Protein AF-A0A821V592-F1 (afdb_monomer)

pLDDT: mean 70.93, std 23.25, range [20.75, 97.56]

Mean predicted aligned error: 14.24 Å

Foldseek 3Di:
DDDDPPPPPPPPPPDPDFDKWKKWFDWFDDDDDDDDDDDDDDPDPDPCPVVLVLVVFADAPVCLQVCQQFFATPPWAKAFPFWDWDQPPPDPVCPPFRTWIWTWMDTRPDIDIDTDGPVLLVVLLVVVVVVVVVVVVVCVVPDDDDPVPPVLAQDDDPPQRPDPDDDPVSNVVVGVSSNSRVSSQCPRVDSVSDLSNCQSVQTGSLCGYGLFAHWLGKHKWWWFDDPDPPPDDDPPPDDPDDDDDDGHTDIWIWTHTQFWIWTADNRSRATQDIGGQAQQWDWDKDADVPVGWMWIWTDDQFDIIITIGRDPVRVVVVVVSVVNSLVRPQPRYDPDQAALNFSHHKDAFWFKDKDKFQAQVLQLVLLSLQPGAEEIETEDQDDDQQDASHDDDPPSCRRNVNSNVCSLQDLRYPYDYHYHHDDPPPDPPDPAPCPPPVVVVVVVSLPDDDDDDDDDDTDFIKMKIWSDDGADDDDDDDDDDDDDDPDPDQDLQPDPPGRGQAACSQADLQVPNDDHSPPRRHHPDDSVPDGGAGDITMMMMITQVQSLVVVVQSLLQLSVCCVPPPVPPPSRGRDDRGDSVRGDPPPDPSSVSRHPDGTDTGIDTDADFDDCVRRSGPDTGPSVLSVLLVCLQPDQAEEEEEDQADQAWAPDPPHDRCNLVSNLVSLVVCVVVVHNYAYEYEYALWRSHNDPVVRVVRVVRRCNQDPDDCGHSQNVCVVVVHHPVSHYDYDHDHD

Secondary structure (DSSP, 8-state):
--------------------EE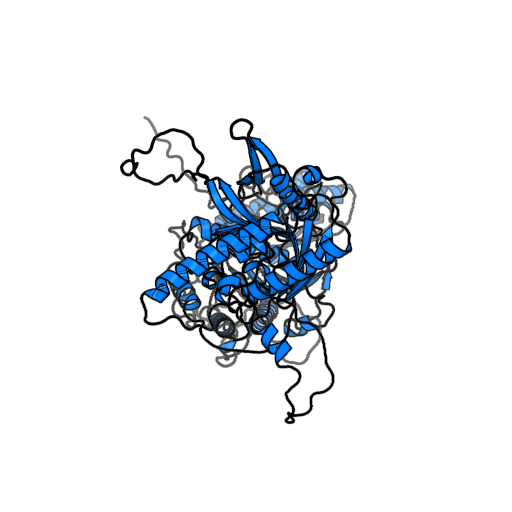EEEE-----------PPP--S---SSHHHHHHHHS-B-HHHHHH-TT--SPTT--EEEEEEEEEE-TT-GGGGT--EEEEEEEEETTEEEEEEE-HHHHHHHHHHHHHHHHHHHHHHHTSS---GGGGGGSPP--SSSS--SS--HHHHHHHHHHHHHHHHHHHHSHHHHTSHHHHHHHT--GGGGBTTSPPPSEEEEEEEE----------TT---------PPPEEEEEEEE-SSEEEEE-TTT--EEEEEE--TT-EEEEEEETTTTEEEEEEE-SS-EEEEEESSHHHHHHHHHHHHHHHT-TTSSS-SSPPGGG-SS--EEEEEEEEEESHHHHHHHHHHHHHH--SEEEEEESS--TT-BSSSS---GGGBHHHHHHHHHH-TT--S-EEEEE----S-TT---STTTHHHHHHHHHTT--------------EEEEE--S--------S---S-------------SSS-SS-GGGS-BTTTB----SS-TTS-SS-TTTSPPPP---EEEEEEHHHHHHHHHHHHHHHHHHHHHH-TT-TTSPPP-PPPSSS---TTSSGGGGT-SSPPEEEEE----EE-HHHH--SS-EEHHHHHHHHHHHH-SSEEEEE-S-----TT-SS----HHHHHHHHHHHHHHTT---EEEEEEESS-S-S-HHHHHHHHHHHHHHHTSSTTSHHHHHHHTT--GGGTEEEEEE--

Solvent-accessible surface area (backbone atoms only — not comparable to full-atom values): 43370 Å² total; per-residue (Å²): 143,80,85,79,82,76,77,78,77,73,75,71,77,75,72,84,74,84,45,59,32,36,41,34,38,35,40,50,81,69,87,91,79,89,88,77,84,92,74,81,94,72,97,74,91,77,88,57,61,68,64,53,50,56,69,72,47,58,40,42,79,67,44,38,75,69,35,72,38,38,33,66,52,72,96,54,66,60,43,72,75,46,49,46,77,47,76,66,82,91,49,86,55,62,83,82,52,68,52,37,34,38,38,32,37,36,43,80,96,46,72,54,73,46,79,41,44,67,66,55,57,51,50,42,49,52,55,53,49,54,51,50,51,55,51,49,59,62,46,65,80,49,88,78,91,63,86,83,57,76,81,74,59,62,68,72,85,89,77,68,91,80,59,99,78,77,56,71,70,57,54,54,52,47,29,52,52,52,46,54,25,49,47,44,38,51,66,36,73,72,48,45,52,28,74,58,45,30,62,71,67,42,53,40,46,72,62,55,27,82,49,45,43,71,59,77,49,47,44,78,38,34,33,51,59,72,83,71,86,72,90,82,70,72,94,84,77,73,77,94,72,70,100,64,96,68,78,52,64,44,74,25,29,36,38,33,37,66,62,35,37,35,36,20,42,66,64,43,49,41,75,72,54,74,46,60,59,34,80,54,48,44,78,49,74,48,78,41,78,89,82,61,32,29,37,41,36,43,31,33,56,67,53,73,51,40,34,43,32,76,43,70,65,61,42,51,58,52,50,52,54,50,49,55,42,58,68,39,89,81,48,36,50,63,100,57,77,33,73,50,61,20,81,37,34,80,36,72,78,26,48,34,42,76,32,76,29,28,50,68,43,34,36,24,50,48,38,45,51,77,67,44,30,32,36,40,40,38,34,30,66,78,82,65,52,80,44,67,31,54,75,71,60,90,63,62,67,42,13,46,46,46,41,52,49,50,37,68,69,30,60,57,37,63,35,72,82,45,75,47,68,63,76,80,88,86,48,103,80,66,88,77,68,58,77,59,60,55,48,52,50,59,58,59,66,75,74,72,88,83,86,74,70,90,88,84,88,58,53,63,37,39,22,39,40,26,66,70,76,73,19,75,83,80,91,71,74,88,85,80,75,92,87,75,77,98,66,88,69,75,63,70,77,75,58,85,92,70,47,75,51,61,19,50,65,40,41,30,42,81,83,51,56,91,72,71,86,74,65,56,73,47,61,80,57,59,59,92,80,44,62,47,55,67,41,83,48,65,32,39,37,33,25,47,69,54,19,54,50,53,50,44,52,51,37,46,29,52,43,41,47,33,62,76,78,39,69,89,39,83,92,58,75,76,64,75,79,59,37,85,84,60,59,60,77,76,84,55,78,66,61,63,70,36,36,96,65,87,58,44,79,40,73,43,61,64,59,46,77,45,27,46,94,70,44,47,24,78,65,71,40,52,10,43,61,43,41,52,38,52,50,50,58,66,54,81,47,60,46,82,44,77,43,85,69,63,75,29,24,42,88,45,91,82,47,78,59,60,55,32,43,28,49,49,52,39,52,48,52,28,59,78,68,69,48,83,44,42,36,40,42,38,34,55,63,62,68,92,46,67,45,67,67,60,33,52,52,52,49,52,42,32,40,31,11,46,68,39,60,82,42,3,44,35,42,45,31,48,75,72,75,40,63,42,79,76,33,48,48,77,46,71,40,81,103

Structure (mmCIF, N/CA/C/O backbone):
data_AF-A0A821V592-F1
#
_entry.id   AF-A0A821V592-F1
#
loop_
_atom_site.group_PDB
_atom_site.id
_atom_site.type_symbol
_atom_site.label_atom_id
_atom_site.label_alt_id
_atom_site.label_comp_id
_atom_site.label_asym_id
_atom_site.label_entity_id
_atom_site.label_seq_id
_atom_site.pdbx_PDB_ins_code
_atom_site.Cartn_x
_atom_site.Cartn_y
_atom_site.Cartn_z
_atom_site.occupancy
_atom_site.B_iso_or_equiv
_atom_site.auth_seq_id
_atom_site.auth_comp_id
_atom_site.auth_asym_id
_atom_site.auth_atom_id
_atom_site.pdbx_PDB_model_num
ATOM 1 N N . MET A 1 1 ? 26.481 1.540 57.902 1.00 31.72 1 MET A N 1
ATOM 2 C CA . MET A 1 1 ? 25.225 2.200 57.476 1.00 31.72 1 MET A CA 1
ATOM 3 C C . MET A 1 1 ? 25.394 2.819 56.089 1.00 31.72 1 MET A C 1
ATOM 5 O O . MET A 1 1 ? 25.736 3.984 55.987 1.00 31.72 1 MET A O 1
ATOM 9 N N . ALA A 1 2 ? 25.160 2.055 55.021 1.00 23.62 2 ALA A N 1
ATOM 10 C CA . ALA A 1 2 ? 24.973 2.603 53.674 1.00 23.62 2 ALA A CA 1
ATOM 11 C C . ALA A 1 2 ? 24.111 1.613 52.875 1.00 23.62 2 ALA A C 1
ATOM 13 O O . ALA A 1 2 ? 24.596 0.589 52.396 1.00 23.62 2 ALA A O 1
ATOM 14 N N . ARG A 1 3 ? 22.798 1.868 52.826 1.00 25.64 3 ARG A N 1
ATOM 15 C CA . ARG A 1 3 ? 21.837 1.084 52.039 1.00 25.64 3 ARG A CA 1
ATOM 16 C C . ARG A 1 3 ? 22.040 1.408 50.558 1.00 25.64 3 ARG A C 1
ATOM 18 O O . ARG A 1 3 ? 21.815 2.536 50.133 1.00 25.64 3 ARG A O 1
ATOM 25 N N . ARG A 1 4 ? 22.437 0.400 49.775 1.00 25.16 4 ARG A N 1
ATOM 26 C CA . ARG A 1 4 ? 22.359 0.406 48.309 1.00 25.16 4 ARG A CA 1
ATOM 27 C C . ARG A 1 4 ? 20.888 0.493 47.890 1.00 25.16 4 ARG A C 1
ATOM 29 O O . ARG A 1 4 ? 20.141 -0.467 48.067 1.00 25.16 4 ARG A O 1
ATOM 36 N N . HIS A 1 5 ? 20.494 1.617 47.300 1.00 24.66 5 HIS A N 1
ATOM 37 C CA . HIS A 1 5 ? 19.294 1.709 46.474 1.00 24.66 5 HIS A CA 1
ATOM 38 C C . HIS A 1 5 ? 19.492 0.843 45.220 1.00 24.66 5 HIS A C 1
ATOM 40 O O . HIS A 1 5 ? 20.133 1.261 44.258 1.00 24.66 5 HIS A O 1
ATOM 46 N N . LYS A 1 6 ? 18.945 -0.379 45.224 1.00 24.14 6 LYS A N 1
ATOM 47 C CA . LYS A 1 6 ? 18.594 -1.071 43.979 1.00 24.14 6 LYS A CA 1
ATOM 48 C C . LYS A 1 6 ? 17.389 -0.330 43.401 1.00 24.14 6 LYS A C 1
ATOM 50 O O . LYS A 1 6 ? 16.290 -0.439 43.938 1.00 24.14 6 LYS A O 1
ATOM 55 N N . LEU A 1 7 ? 17.607 0.444 42.338 1.00 22.39 7 LEU A N 1
ATOM 56 C CA . LEU A 1 7 ? 16.532 0.825 41.430 1.00 22.39 7 LEU A CA 1
ATOM 57 C C . LEU A 1 7 ? 15.891 -0.471 40.924 1.00 22.39 7 LEU A C 1
ATOM 59 O O . LEU A 1 7 ? 16.531 -1.249 40.215 1.00 22.39 7 LEU A O 1
ATOM 63 N N . LEU A 1 8 ? 14.639 -0.713 41.316 1.00 22.03 8 LEU A N 1
ATOM 64 C CA . LEU A 1 8 ? 13.756 -1.592 40.567 1.00 22.03 8 LEU A CA 1
ATOM 65 C C . LEU A 1 8 ? 13.604 -0.967 39.178 1.00 22.03 8 LEU A C 1
ATOM 67 O O . LEU A 1 8 ? 12.836 -0.028 38.985 1.00 22.03 8 LEU A O 1
ATOM 71 N N . ASN A 1 9 ? 14.368 -1.480 38.215 1.00 20.75 9 ASN A N 1
ATOM 72 C CA . ASN A 1 9 ? 14.036 -1.354 36.806 1.00 20.75 9 ASN A CA 1
ATOM 73 C C . ASN A 1 9 ? 12.758 -2.166 36.571 1.00 20.75 9 ASN A C 1
ATOM 75 O O . ASN A 1 9 ? 12.801 -3.293 36.084 1.00 20.75 9 ASN A O 1
ATOM 79 N N . THR A 1 10 ? 11.610 -1.600 36.938 1.00 22.17 10 THR A N 1
ATOM 80 C CA . THR A 1 10 ? 10.329 -1.949 36.326 1.00 22.17 10 THR A CA 1
ATOM 81 C C . THR A 1 10 ? 10.460 -1.580 34.853 1.00 22.17 10 THR A C 1
ATOM 83 O O . THR A 1 10 ? 10.203 -0.443 34.456 1.00 22.17 10 THR A O 1
ATOM 86 N N . LYS A 1 11 ? 10.944 -2.530 34.044 1.00 21.61 11 LYS A N 1
ATOM 87 C CA . LYS A 1 11 ? 10.668 -2.551 32.611 1.00 21.61 11 LYS A CA 1
ATOM 88 C C . LYS A 1 11 ? 9.147 -2.579 32.511 1.00 21.61 11 LYS A C 1
ATOM 90 O O . LYS A 1 11 ? 8.519 -3.602 32.752 1.00 21.61 11 LYS A O 1
ATOM 95 N N . ILE A 1 12 ? 8.563 -1.411 32.271 1.00 21.50 12 ILE A N 1
ATOM 96 C CA . ILE A 1 12 ? 7.186 -1.293 31.817 1.00 21.50 12 ILE A CA 1
ATOM 97 C C . ILE A 1 12 ? 7.154 -2.112 30.529 1.00 21.50 12 ILE A C 1
ATOM 99 O O . ILE A 1 12 ? 7.801 -1.723 29.557 1.00 21.50 12 ILE A O 1
ATOM 103 N N . LEU A 1 13 ? 6.492 -3.271 30.574 1.00 22.41 13 LEU A N 1
ATOM 104 C CA . LEU A 1 13 ? 6.038 -3.998 29.395 1.00 22.41 13 LEU A CA 1
ATOM 105 C C . LEU A 1 13 ? 5.401 -2.952 28.482 1.00 22.41 13 LEU A C 1
ATOM 107 O O . LEU A 1 13 ? 4.365 -2.373 28.817 1.00 22.41 13 LEU A O 1
ATOM 111 N N . ALA A 1 14 ? 6.096 -2.605 27.399 1.00 20.97 14 ALA A N 1
ATOM 112 C CA . ALA A 1 14 ? 5.513 -1.805 26.345 1.00 20.97 14 ALA A CA 1
ATOM 113 C C . ALA A 1 14 ? 4.325 -2.625 25.849 1.00 20.97 14 ALA A C 1
ATOM 115 O O . ALA A 1 14 ? 4.518 -3.728 25.350 1.00 20.97 14 ALA A O 1
ATOM 116 N N . GLY A 1 15 ? 3.116 -2.132 26.127 1.00 22.11 15 GLY A N 1
ATOM 117 C CA . GLY A 1 15 ? 1.881 -2.820 25.791 1.00 22.11 15 GLY A CA 1
ATOM 118 C C . GLY A 1 15 ? 1.924 -3.276 24.343 1.00 22.11 15 GLY A C 1
ATOM 119 O O . GLY A 1 15 ? 2.254 -2.489 23.455 1.00 22.11 15 GLY A O 1
ATOM 120 N N . HIS A 1 16 ? 1.628 -4.557 24.157 1.00 24.16 16 HIS A N 1
ATOM 121 C CA . HIS A 1 16 ? 1.358 -5.182 22.878 1.00 24.16 16 HIS A CA 1
ATOM 122 C C . HIS A 1 16 ? 0.397 -4.278 22.096 1.00 24.16 16 HIS A C 1
ATOM 124 O O . HIS A 1 16 ? -0.755 -4.093 22.480 1.00 24.16 16 HIS A O 1
ATOM 130 N N . THR A 1 17 ? 0.903 -3.613 21.060 1.00 22.67 17 THR A N 1
ATOM 131 C CA . THR A 1 17 ? 0.053 -2.937 20.080 1.00 22.67 17 THR A CA 1
ATOM 132 C C . THR A 1 17 ? -0.574 -4.015 19.213 1.00 22.67 17 THR A C 1
ATOM 134 O O . THR A 1 17 ? 0.156 -4.755 18.557 1.00 22.67 17 THR A O 1
ATOM 137 N N . LEU A 1 18 ? -1.903 -4.071 19.277 1.00 27.81 18 LEU A N 1
ATOM 138 C CA . LEU A 1 18 ? -2.823 -4.882 18.485 1.00 27.81 18 LEU A CA 1
ATOM 139 C C . LEU A 1 18 ? -2.378 -4.920 17.017 1.00 27.81 18 LEU A C 1
ATOM 141 O O . LEU A 1 18 ? -2.057 -3.884 16.423 1.00 27.81 18 LEU A O 1
ATOM 145 N N . GLY A 1 19 ? -2.243 -6.132 16.488 1.00 25.97 19 GLY A N 1
ATOM 146 C CA . GLY A 1 19 ? -1.861 -6.374 15.108 1.00 25.97 19 GLY A CA 1
ATOM 147 C C . GLY A 1 19 ? -3.114 -6.524 14.267 1.00 25.97 19 GLY A C 1
ATOM 148 O O . GLY A 1 19 ? -3.869 -7.462 14.475 1.00 25.97 19 GLY A O 1
ATOM 149 N N . LEU A 1 20 ? -3.298 -5.621 13.308 1.00 26.23 20 LEU A N 1
ATOM 150 C CA . LEU A 1 20 ? -4.215 -5.857 12.204 1.00 26.23 20 LEU A CA 1
ATOM 151 C C . LEU A 1 20 ? -3.674 -7.046 11.389 1.00 26.23 20 LEU A C 1
ATOM 153 O O . LEU A 1 20 ? -2.525 -7.004 10.932 1.00 26.23 20 LEU A O 1
ATOM 157 N N . VAL A 1 21 ? -4.474 -8.091 11.203 1.00 28.69 21 VAL A N 1
ATOM 158 C CA . VAL A 1 21 ? -4.292 -9.039 10.111 1.00 28.69 21 VAL A CA 1
ATOM 159 C C . VAL A 1 21 ? -4.777 -8.363 8.831 1.00 28.69 21 VAL A C 1
ATOM 161 O O . VAL A 1 21 ? -5.968 -8.253 8.546 1.00 28.69 21 VAL A O 1
ATOM 164 N N . GLU A 1 22 ? -3.829 -7.822 8.073 1.00 35.66 22 GLU A N 1
ATOM 165 C CA . GLU A 1 22 ? -4.067 -7.262 6.747 1.00 35.66 22 GLU A CA 1
ATOM 166 C C . GLU A 1 22 ? -3.798 -8.374 5.726 1.00 35.66 22 GLU A C 1
ATOM 168 O O . GLU A 1 22 ? -2.647 -8.776 5.530 1.00 35.66 22 GLU A O 1
ATOM 173 N N . VAL A 1 23 ? -4.851 -8.882 5.082 1.00 32.28 23 VAL A N 1
ATOM 174 C CA . VAL A 1 23 ? -4.752 -9.797 3.941 1.00 32.28 23 VAL A CA 1
ATOM 175 C C . VAL A 1 23 ? -5.088 -9.036 2.667 1.00 32.28 23 VAL A C 1
ATOM 177 O O . VAL A 1 23 ? -6.244 -8.708 2.408 1.00 32.28 23 VAL A O 1
ATOM 180 N N . ALA A 1 24 ? -4.078 -8.752 1.852 1.00 31.52 24 ALA A N 1
ATOM 181 C CA . ALA A 1 24 ? -4.233 -8.053 0.591 1.00 31.52 24 ALA A CA 1
ATOM 182 C C . ALA A 1 24 ? -4.203 -8.993 -0.613 1.00 31.52 24 ALA A C 1
ATOM 184 O O . ALA A 1 24 ? -3.266 -9.769 -0.759 1.00 31.52 24 ALA A O 1
ATOM 185 N N . PHE A 1 25 ? -5.171 -8.847 -1.512 1.00 34.62 25 PHE A N 1
ATOM 186 C CA . PHE A 1 25 ? -5.281 -9.532 -2.797 1.00 34.62 25 PHE A CA 1
ATOM 187 C C . PHE A 1 25 ? -5.176 -8.534 -3.946 1.00 34.62 25 PHE A C 1
ATOM 189 O O . PHE A 1 25 ? -5.752 -7.439 -3.916 1.00 34.62 25 PHE A O 1
ATOM 196 N N . HIS A 1 26 ? -4.453 -8.925 -4.989 1.00 35.22 26 HIS A N 1
ATOM 197 C CA . HIS A 1 26 ? -4.176 -8.042 -6.112 1.00 35.22 26 HIS A CA 1
ATOM 198 C C . HIS A 1 26 ? -4.338 -8.733 -7.461 1.00 35.22 26 HIS A C 1
ATOM 200 O O . HIS A 1 26 ? -3.847 -9.853 -7.631 1.00 35.22 26 HIS A O 1
ATOM 206 N N . THR A 1 27 ? -4.991 -8.075 -8.428 1.00 31.16 27 THR A N 1
ATOM 207 C CA . THR A 1 27 ? -5.124 -8.584 -9.806 1.00 31.16 27 THR A CA 1
ATOM 208 C C . THR A 1 27 ? -5.230 -7.441 -10.828 1.00 31.16 27 THR A C 1
ATOM 210 O O . THR A 1 27 ? -5.947 -6.476 -10.593 1.00 31.16 27 THR A O 1
ATOM 213 N N . THR A 1 28 ? -4.542 -7.533 -11.976 1.00 30.52 28 THR A N 1
ATOM 214 C CA . THR A 1 28 ? -4.535 -6.480 -13.025 1.00 30.52 28 THR A CA 1
ATOM 215 C C . THR A 1 28 ? -5.474 -6.776 -14.197 1.00 30.52 28 THR A C 1
ATOM 217 O O . THR A 1 28 ? -6.051 -7.856 -14.244 1.00 30.52 28 THR A O 1
ATOM 220 N N . ARG A 1 29 ? -5.617 -5.792 -15.108 1.00 31.41 29 ARG A N 1
ATOM 221 C CA . ARG A 1 29 ? -6.602 -5.582 -16.198 1.00 31.41 29 ARG A CA 1
ATOM 222 C C . ARG A 1 29 ? -6.384 -6.376 -17.504 1.00 31.41 29 ARG A C 1
ATOM 224 O O . ARG A 1 29 ? -5.257 -6.526 -17.966 1.00 31.41 29 ARG A O 1
ATOM 231 N N . LEU A 1 30 ? -7.473 -6.800 -18.166 1.00 28.23 30 LEU A N 1
ATOM 232 C CA . LEU A 1 30 ? -7.517 -7.250 -19.572 1.00 28.23 30 LEU A CA 1
ATOM 233 C C . LEU A 1 30 ? -8.702 -6.595 -20.301 1.00 28.23 30 LEU A C 1
ATOM 235 O O . LEU A 1 30 ? -9.773 -6.386 -19.737 1.00 28.23 30 LEU A O 1
ATOM 239 N N . ASN A 1 31 ? -8.499 -6.268 -21.578 1.00 26.38 31 ASN A N 1
ATOM 240 C CA . ASN A 1 31 ? -9.491 -5.606 -22.426 1.00 26.38 31 ASN A CA 1
ATOM 241 C C . ASN A 1 31 ? -10.717 -6.492 -22.721 1.00 26.38 31 ASN A C 1
ATOM 243 O O . ASN A 1 31 ? -10.595 -7.694 -22.953 1.00 26.38 31 ASN A O 1
ATOM 247 N N . ARG A 1 32 ? -11.895 -5.853 -22.753 1.00 28.52 32 ARG A N 1
ATOM 248 C CA . ARG A 1 32 ? -13.184 -6.426 -23.168 1.00 28.52 32 ARG A CA 1
ATOM 249 C C . ARG A 1 32 ? -13.292 -6.453 -24.694 1.00 28.52 32 ARG A C 1
ATOM 251 O O . ARG A 1 32 ? -13.402 -5.395 -25.305 1.00 28.52 32 ARG A O 1
ATOM 258 N N . ALA A 1 33 ? -13.390 -7.645 -25.269 1.00 27.55 33 ALA A N 1
ATOM 259 C CA . ALA A 1 33 ? -14.134 -7.872 -26.501 1.00 27.55 33 ALA A CA 1
ATOM 260 C C . ALA A 1 33 ? -14.785 -9.263 -26.438 1.00 27.55 33 ALA A C 1
ATOM 262 O O . ALA A 1 33 ? -14.143 -10.231 -26.041 1.00 27.55 33 ALA A O 1
ATOM 263 N N . ASN A 1 34 ? -16.064 -9.305 -26.813 1.00 26.62 34 ASN A N 1
ATOM 264 C CA . ASN A 1 34 ? -16.911 -10.473 -27.076 1.00 26.62 34 ASN A CA 1
ATOM 265 C C . ASN A 1 34 ? -17.417 -11.260 -25.850 1.00 26.62 34 ASN A C 1
ATOM 267 O O . ASN A 1 34 ? -16.859 -12.266 -25.419 1.00 26.62 34 ASN A O 1
ATOM 271 N N . MET A 1 35 ? -18.559 -10.806 -25.328 1.00 26.36 35 MET A N 1
ATOM 272 C CA . MET A 1 35 ? -19.509 -11.643 -24.597 1.00 26.36 35 MET A CA 1
ATOM 273 C C . MET A 1 35 ? -20.786 -11.722 -25.426 1.00 26.36 35 MET A C 1
ATOM 275 O O . MET A 1 35 ? -21.491 -10.728 -25.509 1.00 26.36 35 MET A O 1
ATOM 279 N N . GLU A 1 36 ? -21.093 -12.892 -25.974 1.00 29.62 36 GLU A N 1
ATOM 280 C CA . GLU A 1 36 ? -22.467 -13.371 -26.131 1.00 29.62 36 GLU A CA 1
ATOM 281 C C . GLU A 1 36 ? -22.440 -14.893 -26.341 1.00 29.62 36 GLU A C 1
ATOM 283 O O . GLU A 1 36 ? -21.677 -15.386 -27.159 1.00 29.62 36 GLU A O 1
ATOM 288 N N . GLN A 1 37 ? -23.232 -15.590 -25.515 1.00 31.20 37 GLN A N 1
ATOM 289 C CA . GLN A 1 37 ? -23.683 -16.991 -25.583 1.00 31.20 37 GLN A CA 1
ATOM 290 C C . GLN A 1 37 ? -22.640 -18.076 -25.925 1.00 31.20 37 GLN A C 1
ATOM 292 O O . GLN A 1 37 ? -22.119 -18.159 -27.025 1.00 31.20 37 GLN A O 1
ATOM 297 N N . LEU A 1 38 ? -22.398 -18.984 -24.974 1.00 27.05 38 LEU A N 1
ATOM 298 C CA . LEU A 1 38 ? -21.606 -20.202 -25.175 1.00 27.05 38 LEU A CA 1
ATOM 299 C C . LEU A 1 38 ? -22.441 -21.285 -25.889 1.00 27.05 38 LEU A C 1
ATOM 301 O O . LEU A 1 38 ? -23.371 -21.801 -25.263 1.00 27.05 38 LEU A O 1
ATOM 305 N N . PRO A 1 39 ? -22.078 -21.734 -27.105 1.00 27.25 39 PRO A N 1
ATOM 306 C CA . PRO A 1 39 ? -22.290 -23.111 -27.517 1.00 27.25 39 PRO A CA 1
ATOM 307 C C . PRO A 1 39 ? -20.986 -23.921 -27.397 1.00 27.25 39 PRO A C 1
ATOM 309 O O . PRO A 1 39 ? -19.886 -23.379 -27.291 1.00 27.25 39 PRO A O 1
ATOM 312 N N . PHE A 1 40 ? -21.149 -25.242 -27.356 1.00 26.95 40 PHE A N 1
ATOM 313 C CA . PHE A 1 40 ? -20.101 -26.269 -27.315 1.00 26.95 40 PHE A CA 1
ATOM 314 C C . PHE A 1 40 ? -19.052 -26.119 -28.444 1.00 26.95 40 PHE A C 1
ATOM 316 O O . PHE A 1 40 ? -19.330 -25.455 -29.440 1.00 26.95 40 PHE A O 1
ATOM 323 N N . PRO A 1 41 ? -17.841 -26.696 -28.286 1.00 29.02 41 PRO A N 1
ATOM 324 C CA . PRO A 1 41 ? -16.678 -26.326 -29.087 1.00 29.02 41 PRO A CA 1
ATOM 325 C C . PRO A 1 41 ? -16.797 -26.862 -30.514 1.00 29.02 41 PRO A C 1
ATOM 327 O O . PRO A 1 41 ? -16.756 -28.073 -30.711 1.00 29.02 41 PRO A O 1
ATOM 330 N N . ASP A 1 42 ? -16.891 -25.958 -31.489 1.00 26.47 42 ASP A N 1
ATOM 331 C CA . ASP A 1 42 ? -16.709 -26.280 -32.904 1.00 26.47 42 ASP A CA 1
ATOM 332 C C . ASP A 1 42 ? -15.317 -25.856 -33.390 1.00 26.47 42 ASP A C 1
ATOM 334 O O . ASP A 1 42 ? -14.765 -24.810 -33.026 1.00 26.47 42 ASP A O 1
ATOM 338 N N . GLU A 1 43 ? -14.751 -26.728 -34.217 1.00 34.19 43 GLU A N 1
ATOM 339 C CA . GLU A 1 43 ? -13.439 -26.651 -34.845 1.00 34.19 43 GLU A CA 1
ATOM 340 C C . GLU A 1 43 ? -13.368 -25.481 -35.836 1.00 34.19 43 GLU A C 1
ATOM 342 O O . GLU A 1 43 ? -13.673 -25.650 -37.007 1.00 34.19 43 GLU A O 1
ATOM 347 N N . ASN A 1 44 ? -12.978 -24.285 -35.383 1.00 33.22 44 ASN A N 1
ATOM 348 C CA . ASN A 1 44 ? -12.360 -23.235 -36.211 1.00 33.22 44 ASN A CA 1
ATOM 349 C C . ASN A 1 44 ? -11.711 -22.170 -35.307 1.00 33.22 44 ASN A C 1
ATOM 351 O O . ASN A 1 44 ? -12.191 -21.050 -35.152 1.00 33.22 44 ASN A O 1
ATOM 355 N N . PHE A 1 45 ? -10.601 -22.547 -34.671 1.00 33.97 45 PHE A N 1
ATOM 356 C CA . PHE A 1 45 ? -9.849 -21.721 -33.722 1.00 33.97 45 PHE A CA 1
ATOM 357 C C . PHE A 1 45 ? -8.622 -21.106 -34.416 1.00 33.97 45 PHE A C 1
ATOM 359 O O . PHE A 1 45 ? -7.502 -21.578 -34.235 1.00 33.97 45 PHE A O 1
ATOM 366 N N . HIS A 1 46 ? -8.814 -20.090 -35.265 1.00 34.22 46 HIS A N 1
ATOM 367 C CA . HIS A 1 46 ? -7.686 -19.467 -35.979 1.00 34.22 46 HIS A CA 1
ATOM 368 C C . HIS A 1 46 ? -7.546 -17.943 -35.857 1.00 34.22 46 HIS A C 1
ATOM 370 O O . HIS A 1 46 ? -6.521 -17.429 -36.297 1.00 34.22 46 HIS A O 1
ATOM 376 N N . GLU A 1 47 ? -8.453 -17.223 -35.184 1.00 33.78 47 GLU A N 1
ATOM 377 C CA . GLU A 1 47 ? -8.359 -15.750 -35.078 1.00 33.78 47 GLU A CA 1
ATOM 378 C C . GLU A 1 47 ? -7.828 -15.171 -33.748 1.00 33.78 47 GLU A C 1
ATOM 380 O O . GLU A 1 47 ? -7.637 -13.967 -33.668 1.00 33.78 47 GLU A O 1
ATOM 385 N N . ASP A 1 48 ? -7.462 -15.976 -32.741 1.00 38.50 48 ASP A N 1
ATOM 386 C CA . ASP A 1 48 ? -7.053 -15.445 -31.414 1.00 38.50 48 ASP A CA 1
ATOM 387 C C . ASP A 1 48 ? -5.610 -15.782 -30.975 1.00 38.50 48 ASP A C 1
ATOM 389 O O . ASP A 1 48 ? -5.197 -15.523 -29.839 1.00 38.50 48 ASP A O 1
ATOM 393 N N . ILE A 1 49 ? -4.803 -16.358 -31.874 1.00 34.66 49 ILE A N 1
ATOM 394 C CA . ILE A 1 49 ? -3.443 -16.828 -31.553 1.00 34.66 49 ILE A CA 1
ATOM 395 C C . ILE A 1 49 ? -2.495 -15.652 -31.282 1.00 34.66 49 ILE A C 1
ATOM 397 O O . ILE A 1 49 ? -1.661 -15.736 -30.382 1.00 34.66 49 ILE A O 1
ATOM 401 N N . GLU A 1 50 ? -2.622 -14.543 -32.013 1.00 33.19 50 GLU A N 1
ATOM 402 C CA . GLU A 1 50 ? -1.711 -13.398 -31.885 1.00 33.19 50 GLU A CA 1
ATOM 403 C C . GLU A 1 50 ? -1.956 -12.610 -30.583 1.00 33.19 50 GLU A C 1
ATOM 405 O O . GLU A 1 50 ? -1.006 -12.267 -29.873 1.00 33.19 50 GLU A O 1
ATOM 410 N N . GLU A 1 51 ? -3.219 -12.419 -30.182 1.00 36.56 51 GLU A N 1
ATOM 411 C CA . GLU A 1 51 ? -3.558 -11.824 -28.883 1.00 36.56 51 GLU A CA 1
ATOM 412 C C . GLU A 1 51 ? -3.202 -12.740 -27.703 1.00 36.56 51 GLU A C 1
ATOM 414 O O . GLU A 1 51 ? -2.669 -12.257 -26.699 1.00 36.56 51 GLU A O 1
ATOM 419 N N . GLN A 1 52 ? -3.434 -14.056 -27.799 1.00 34.62 52 GLN A N 1
ATOM 420 C CA . GLN A 1 52 ? -2.982 -15.002 -26.770 1.00 34.62 52 GLN A CA 1
ATOM 421 C C . GLN A 1 52 ? -1.449 -15.054 -26.667 1.00 34.62 52 GLN A C 1
ATOM 423 O O . GLN A 1 52 ? -0.906 -15.097 -25.560 1.00 34.62 52 GLN A O 1
ATOM 428 N N . PHE A 1 53 ? -0.737 -14.985 -27.794 1.00 33.84 53 PHE A N 1
ATOM 429 C CA . PHE A 1 53 ? 0.726 -14.952 -27.835 1.00 33.84 53 PHE A CA 1
ATOM 430 C C . PHE A 1 53 ? 1.295 -13.678 -27.189 1.00 33.84 53 PHE A C 1
ATOM 432 O O . PHE A 1 53 ? 2.280 -13.747 -26.450 1.00 33.84 53 PHE A O 1
ATOM 439 N N . LEU A 1 54 ? 0.658 -12.520 -27.394 1.00 38.81 54 LEU A N 1
ATOM 440 C CA . LEU A 1 54 ? 1.037 -11.256 -26.749 1.00 38.81 54 LEU A CA 1
ATOM 441 C C . LEU A 1 54 ? 0.681 -11.211 -25.250 1.00 38.81 54 LEU A C 1
ATOM 443 O O . LEU A 1 54 ? 1.365 -10.531 -24.484 1.00 38.81 54 LEU A O 1
ATOM 447 N N . ARG A 1 55 ? -0.352 -11.943 -24.804 1.00 41.53 55 ARG A N 1
ATOM 448 C CA . ARG A 1 55 ? -0.720 -12.068 -23.377 1.00 41.53 55 ARG A CA 1
ATOM 449 C C . ARG A 1 55 ? 0.239 -12.961 -22.585 1.00 41.53 55 ARG A C 1
ATOM 451 O O . ARG A 1 55 ? 0.456 -12.696 -21.404 1.00 41.53 55 ARG A O 1
ATOM 458 N N . ASN A 1 56 ? 0.814 -13.984 -23.219 1.00 44.81 56 ASN A N 1
ATOM 459 C CA . ASN A 1 56 ? 1.707 -14.947 -22.561 1.00 44.81 56 ASN A CA 1
ATOM 460 C C . ASN A 1 56 ? 3.185 -14.517 -22.560 1.00 44.81 56 ASN A C 1
ATOM 462 O O . ASN A 1 56 ? 3.971 -15.043 -21.778 1.00 44.81 56 ASN A O 1
ATOM 466 N N . ASN A 1 57 ? 3.573 -13.553 -23.401 1.00 49.66 57 ASN A N 1
ATOM 467 C CA . ASN A 1 57 ? 4.933 -13.021 -23.445 1.00 49.66 57 ASN A CA 1
ATOM 468 C C . ASN A 1 57 ? 4.963 -11.611 -22.834 1.00 49.66 57 ASN A C 1
ATOM 470 O O . ASN A 1 57 ? 4.902 -10.619 -23.561 1.00 49.66 57 ASN A O 1
ATOM 474 N N . LYS A 1 58 ? 5.069 -11.518 -21.502 1.00 55.31 58 LYS A N 1
ATOM 475 C CA . LYS A 1 58 ? 5.323 -10.280 -20.736 1.00 55.31 58 LYS A CA 1
ATOM 476 C C . LYS A 1 58 ? 6.262 -10.571 -19.564 1.00 55.31 58 LYS A C 1
ATOM 478 O O . LYS A 1 58 ? 6.361 -11.716 -19.133 1.00 55.31 58 LYS A O 1
ATOM 483 N N . PHE A 1 59 ? 6.941 -9.552 -19.034 1.00 53.25 59 PHE A N 1
ATOM 484 C CA . PHE A 1 59 ? 7.679 -9.713 -17.778 1.00 53.25 59 PHE A CA 1
ATOM 485 C C . PHE A 1 59 ? 6.705 -9.682 -16.591 1.00 53.25 59 PHE A C 1
ATOM 487 O O . PHE A 1 59 ? 5.855 -8.797 -16.507 1.00 53.25 59 PHE A O 1
ATOM 494 N N . THR A 1 60 ? 6.848 -10.625 -15.660 1.00 58.75 60 THR A N 1
ATOM 495 C CA . THR A 1 60 ? 6.268 -10.519 -14.305 1.00 58.75 60 THR A CA 1
ATOM 496 C C . THR A 1 60 ? 7.334 -9.982 -13.349 1.00 58.75 60 THR A C 1
ATOM 498 O O . THR A 1 60 ? 8.510 -9.909 -13.716 1.00 58.75 60 THR A O 1
ATOM 501 N N . LEU A 1 61 ? 6.953 -9.607 -12.125 1.00 59.12 61 LEU A N 1
ATOM 502 C CA . LEU A 1 61 ? 7.924 -9.163 -11.118 1.00 59.12 61 LEU A CA 1
ATOM 503 C C . LEU A 1 61 ? 8.954 -10.262 -10.790 1.00 59.12 61 LEU A C 1
ATOM 505 O O . LEU A 1 61 ? 10.135 -9.954 -10.651 1.00 59.12 61 LEU A O 1
ATOM 509 N N . GLU A 1 62 ? 8.553 -11.536 -10.776 1.00 58.69 62 GLU A N 1
ATOM 510 C CA . GLU A 1 62 ? 9.467 -12.680 -10.597 1.00 58.69 62 GLU A CA 1
ATOM 511 C C . GLU A 1 62 ? 10.459 -12.839 -11.759 1.00 58.69 62 GLU A C 1
ATOM 513 O O . GLU A 1 62 ? 11.633 -13.169 -11.561 1.00 58.69 62 GLU A O 1
ATOM 518 N N . HIS A 1 63 ? 10.022 -12.539 -12.987 1.00 60.22 63 HIS A N 1
ATOM 519 C CA . HIS A 1 63 ? 10.891 -12.615 -14.159 1.00 60.22 63 HIS A CA 1
ATOM 520 C C . HIS A 1 63 ? 12.014 -11.570 -14.141 1.00 60.22 63 HIS A C 1
ATOM 522 O O . HIS A 1 63 ? 13.037 -11.800 -14.782 1.00 60.22 63 HIS A O 1
ATOM 528 N N . ILE A 1 64 ? 11.876 -10.461 -13.399 1.00 62.25 64 ILE A N 1
ATOM 529 C CA . ILE A 1 64 ? 12.888 -9.389 -13.343 1.00 62.25 64 ILE A CA 1
ATOM 530 C C . ILE A 1 64 ? 14.241 -9.921 -12.870 1.00 62.25 64 ILE A C 1
ATOM 532 O O . ILE A 1 64 ? 15.268 -9.586 -13.458 1.00 62.25 64 ILE A O 1
ATOM 536 N N . HIS A 1 65 ? 14.243 -10.796 -11.862 1.00 57.84 65 HIS A N 1
ATOM 537 C CA . HIS A 1 65 ? 15.467 -11.401 -11.331 1.00 57.84 65 HIS A CA 1
ATOM 538 C C . HIS A 1 65 ? 16.163 -12.320 -12.347 1.00 57.84 65 HIS A C 1
ATOM 540 O O . HIS A 1 65 ? 17.378 -12.491 -12.301 1.00 57.84 65 HIS A O 1
ATOM 546 N N . HIS A 1 66 ? 15.408 -12.840 -13.315 1.00 58.97 66 HIS A N 1
ATOM 547 C CA . HIS A 1 66 ? 15.878 -13.763 -14.347 1.00 58.97 66 HIS A CA 1
ATOM 548 C C . HIS A 1 66 ? 16.088 -13.090 -15.712 1.00 58.97 66 HIS A C 1
ATOM 550 O O . HIS A 1 66 ? 16.466 -13.750 -16.685 1.00 58.97 66 HIS A O 1
ATOM 556 N N . CYS A 1 67 ? 15.872 -11.772 -15.812 1.00 62.81 67 CYS A N 1
ATOM 557 C CA . CYS A 1 67 ? 16.019 -11.036 -17.065 1.00 62.81 67 CYS A CA 1
ATOM 558 C C . CYS A 1 67 ? 17.449 -11.085 -17.610 1.00 62.81 67 CYS A C 1
ATOM 560 O O . CYS A 1 67 ? 17.617 -10.992 -18.826 1.00 62.81 67 CYS A O 1
ATOM 562 N N . ASN A 1 68 ? 18.471 -11.230 -16.751 1.00 67.88 68 ASN A N 1
ATOM 563 C CA . ASN A 1 68 ? 19.887 -11.288 -17.139 1.00 67.88 68 ASN A CA 1
ATOM 564 C C . ASN A 1 68 ? 20.254 -10.198 -18.170 1.00 67.88 68 ASN A C 1
ATOM 566 O O . ASN A 1 68 ? 20.870 -10.469 -19.201 1.00 67.88 68 ASN A O 1
ATOM 570 N N . GLY A 1 69 ? 19.785 -8.967 -17.929 1.00 66.19 69 GLY A N 1
ATOM 571 C CA . GLY A 1 69 ? 20.035 -7.804 -18.788 1.00 66.19 69 GLY A CA 1
ATOM 572 C C . GLY A 1 69 ? 19.130 -7.650 -20.016 1.00 66.19 69 GLY A C 1
ATOM 573 O O . GLY A 1 69 ? 19.278 -6.676 -20.758 1.00 66.19 69 GLY A O 1
ATOM 574 N N . ARG A 1 70 ? 18.159 -8.546 -20.237 1.00 76.12 70 ARG A N 1
ATOM 575 C CA . ARG A 1 70 ? 17.154 -8.409 -21.305 1.00 76.12 70 ARG A CA 1
ATOM 576 C C . ARG A 1 70 ? 16.147 -7.314 -20.948 1.00 76.12 70 ARG A C 1
ATOM 578 O O . ARG A 1 70 ? 15.341 -7.480 -20.041 1.00 76.12 70 ARG A O 1
ATOM 585 N N . ALA A 1 71 ? 16.186 -6.204 -21.685 1.00 81.88 71 ALA A N 1
ATOM 586 C CA . ALA A 1 71 ? 15.237 -5.104 -21.510 1.00 81.88 71 ALA A CA 1
ATOM 587 C C . ALA A 1 71 ? 13.891 -5.375 -22.198 1.00 81.88 71 ALA A C 1
ATOM 589 O O . ALA A 1 71 ? 12.847 -5.105 -21.621 1.00 81.88 71 ALA A O 1
ATOM 590 N N . PHE A 1 72 ? 13.910 -5.921 -23.417 1.00 85.62 72 PHE A N 1
ATOM 591 C CA . PHE A 1 72 ? 12.702 -6.224 -24.187 1.00 85.62 72 PHE A CA 1
ATOM 592 C C . PHE A 1 72 ? 12.174 -7.621 -23.891 1.00 85.62 72 PHE A C 1
ATOM 594 O O . PHE A 1 72 ? 12.952 -8.558 -23.686 1.00 85.62 72 PHE A O 1
ATOM 601 N N . VAL A 1 73 ? 10.857 -7.776 -23.979 1.00 82.25 73 VAL A N 1
ATOM 602 C CA . VAL A 1 73 ? 10.212 -9.068 -23.792 1.00 82.25 73 VAL A CA 1
ATOM 603 C C . VAL A 1 73 ? 10.645 -10.032 -24.908 1.00 82.25 73 VAL A C 1
ATOM 605 O O . VAL A 1 73 ? 10.628 -9.654 -26.092 1.00 82.25 73 VAL A O 1
ATOM 608 N N . PRO A 1 74 ? 11.074 -11.266 -24.570 1.00 77.44 74 PRO A N 1
ATOM 609 C CA . PRO A 1 74 ? 11.462 -12.261 -25.561 1.00 77.44 74 PRO A CA 1
ATOM 610 C C . PRO A 1 74 ? 10.330 -12.548 -26.549 1.00 77.44 74 PRO A C 1
ATOM 612 O O . PRO A 1 74 ? 9.171 -12.635 -26.163 1.00 77.44 74 PRO A O 1
ATOM 615 N N . LYS A 1 75 ? 10.680 -12.727 -27.828 1.00 77.94 75 LYS A N 1
ATOM 616 C CA . LYS A 1 75 ? 9.762 -13.116 -28.919 1.00 77.94 75 LYS A CA 1
ATOM 617 C C . LYS A 1 75 ? 8.621 -12.133 -29.242 1.00 77.94 75 LYS A C 1
ATOM 619 O O . LYS A 1 75 ? 7.901 -12.370 -30.202 1.00 77.94 75 LYS A O 1
ATOM 624 N N . VAL A 1 76 ? 8.486 -11.016 -28.526 1.00 83.94 76 VAL A N 1
ATOM 625 C CA . VAL A 1 76 ? 7.540 -9.942 -28.871 1.00 83.94 76 VAL A CA 1
ATOM 626 C C . VAL A 1 76 ? 8.234 -8.947 -29.804 1.00 83.94 76 VAL A C 1
ATOM 628 O O . VAL A 1 76 ? 9.321 -8.478 -29.472 1.00 83.94 76 VAL A O 1
ATOM 631 N N . PRO A 1 77 ? 7.674 -8.575 -30.962 1.00 85.50 77 PRO A N 1
ATOM 632 C CA . PRO A 1 77 ? 8.331 -7.641 -31.876 1.00 85.50 77 PRO A CA 1
ATOM 633 C C . PRO A 1 77 ? 8.472 -6.230 -31.274 1.00 85.50 77 PRO A C 1
ATOM 635 O O . PRO A 1 77 ? 7.738 -5.833 -30.368 1.00 85.50 77 PRO A O 1
ATOM 638 N N . VAL A 1 78 ? 9.471 -5.478 -31.744 1.00 90.31 78 VAL A N 1
ATOM 639 C CA . VAL A 1 78 ? 9.621 -4.037 -31.460 1.00 90.31 78 VAL A CA 1
ATOM 640 C C . VAL A 1 78 ? 9.444 -3.324 -32.786 1.00 90.31 78 VAL A C 1
ATOM 642 O O . VAL A 1 78 ? 10.169 -3.616 -33.734 1.00 90.31 78 VAL A O 1
ATOM 645 N N . HIS A 1 79 ? 8.479 -2.416 -32.846 1.00 91.19 79 HIS A N 1
ATOM 646 C CA . HIS A 1 79 ? 8.141 -1.667 -34.045 1.00 91.19 79 HIS A CA 1
ATOM 647 C C . HIS A 1 79 ? 8.561 -0.213 -33.872 1.00 91.19 79 HIS A C 1
ATOM 649 O O . HIS A 1 79 ? 8.124 0.453 -32.931 1.00 91.19 79 HIS A O 1
ATOM 655 N N . ILE A 1 80 ? 9.386 0.286 -34.790 1.00 93.94 80 ILE A N 1
ATOM 656 C CA . ILE A 1 80 ? 9.636 1.721 -34.923 1.00 93.94 80 ILE A CA 1
ATOM 657 C C . ILE A 1 80 ? 8.475 2.292 -35.739 1.00 93.94 80 ILE A C 1
ATOM 659 O O . ILE A 1 80 ? 8.370 2.016 -36.932 1.00 93.94 80 ILE A O 1
ATOM 663 N N . ILE A 1 81 ? 7.572 3.021 -35.082 1.00 91.94 81 ILE A N 1
ATOM 664 C CA . ILE A 1 81 ? 6.362 3.571 -35.710 1.00 91.94 81 ILE A CA 1
ATOM 665 C C . ILE A 1 81 ? 6.731 4.740 -36.616 1.00 91.94 81 ILE A C 1
ATOM 667 O O . ILE A 1 81 ? 6.320 4.791 -37.772 1.00 91.94 81 ILE A O 1
ATOM 671 N N . SER A 1 82 ? 7.491 5.692 -36.079 1.00 90.06 82 SER A N 1
ATOM 672 C CA . SER A 1 82 ? 7.890 6.892 -36.805 1.00 90.06 82 SER A CA 1
ATOM 673 C C . SER A 1 82 ? 9.134 7.515 -36.189 1.00 90.06 82 SER A C 1
ATOM 675 O O . SER A 1 82 ? 9.388 7.383 -34.989 1.00 90.06 82 SER A O 1
ATOM 677 N N . ILE A 1 83 ? 9.884 8.233 -37.018 1.00 91.31 83 ILE A N 1
ATOM 678 C CA . ILE A 1 83 ? 10.896 9.190 -36.584 1.00 91.31 83 ILE A CA 1
ATOM 679 C C . ILE A 1 83 ? 10.498 10.530 -37.183 1.00 91.31 83 ILE A C 1
ATOM 681 O O . ILE A 1 83 ? 10.339 10.634 -38.397 1.00 91.31 83 ILE A O 1
ATOM 685 N N . THR A 1 84 ? 10.286 11.527 -36.333 1.00 88.88 84 THR A N 1
ATOM 686 C CA . THR A 1 84 ? 9.970 12.897 -36.746 1.00 88.88 84 THR A CA 1
ATOM 687 C C . THR A 1 84 ? 11.018 13.851 -36.198 1.00 88.88 84 THR A C 1
ATOM 689 O O . THR A 1 84 ? 11.672 13.561 -35.198 1.00 88.88 84 THR A O 1
ATOM 692 N N . ILE A 1 85 ? 11.192 14.995 -36.852 1.00 84.38 85 ILE A N 1
ATOM 693 C CA . ILE A 1 85 ? 12.091 16.041 -36.369 1.00 84.38 85 ILE A CA 1
ATOM 694 C C . ILE A 1 85 ? 11.262 17.101 -35.668 1.00 84.38 85 ILE A C 1
ATOM 696 O O . ILE A 1 85 ? 10.349 17.679 -36.258 1.00 84.38 85 ILE A O 1
ATOM 700 N N . GLU A 1 86 ? 11.597 17.367 -34.414 1.00 74.88 86 GLU A N 1
ATOM 701 C CA . GLU A 1 86 ? 11.057 18.506 -33.691 1.00 74.88 86 GLU A CA 1
ATOM 702 C C . GLU A 1 86 ? 12.058 19.661 -33.754 1.00 74.88 86 GLU A C 1
ATOM 704 O O . GLU A 1 86 ? 13.228 19.531 -33.376 1.00 74.88 86 GLU A O 1
ATOM 709 N N . ASN A 1 87 ? 11.586 20.817 -34.230 1.00 60.47 87 ASN A N 1
ATOM 710 C CA . ASN A 1 87 ? 12.331 22.059 -34.096 1.00 60.47 87 ASN A CA 1
ATOM 711 C C . ASN A 1 87 ? 12.417 22.380 -32.606 1.00 60.47 87 ASN A C 1
ATOM 713 O O . ASN A 1 87 ? 11.391 22.499 -31.934 1.00 60.47 87 ASN A O 1
ATOM 717 N N . SER A 1 88 ? 13.634 22.542 -32.092 1.00 52.88 88 SER A N 1
ATOM 718 C CA . SER A 1 88 ? 13.877 22.987 -30.721 1.00 52.88 88 SER A CA 1
ATOM 719 C C . SER A 1 88 ? 13.398 24.439 -30.555 1.00 52.88 88 SER A C 1
ATOM 721 O O . SER A 1 88 ? 14.167 25.399 -30.632 1.00 52.88 88 SER A O 1
ATOM 723 N N . HIS A 1 89 ? 12.088 24.628 -30.387 1.00 41.84 89 HIS A N 1
ATOM 724 C CA . HIS A 1 89 ? 11.494 25.932 -30.128 1.00 41.84 89 HIS A CA 1
ATOM 725 C C . HIS A 1 89 ? 11.898 26.389 -28.722 1.00 41.84 89 HIS A C 1
ATOM 727 O O . HIS A 1 89 ? 11.383 25.898 -27.723 1.00 41.84 89 HIS A O 1
ATOM 733 N N . GLY A 1 90 ? 12.824 27.349 -28.659 1.00 46.34 90 GLY A N 1
ATOM 734 C CA . GLY A 1 90 ? 13.168 28.073 -27.432 1.00 46.34 90 GLY A CA 1
ATOM 735 C C . GLY A 1 90 ? 14.247 27.443 -26.547 1.00 46.34 90 GLY A C 1
ATOM 736 O O . GLY A 1 90 ? 14.393 27.881 -25.409 1.00 46.34 90 GLY A O 1
ATOM 737 N N . ASP A 1 91 ? 15.011 26.462 -27.039 1.00 44.72 91 ASP A N 1
ATOM 738 C CA . ASP A 1 91 ? 16.045 25.770 -26.257 1.00 44.72 91 ASP A CA 1
ATOM 739 C C . ASP A 1 91 ? 17.470 26.095 -26.762 1.00 44.72 91 ASP A C 1
ATOM 741 O O . ASP A 1 91 ? 17.714 26.185 -27.967 1.00 44.72 91 ASP A O 1
ATOM 745 N N . PHE A 1 92 ? 18.445 26.224 -25.853 1.00 49.72 92 PHE A N 1
ATOM 746 C CA . PHE A 1 92 ? 19.865 26.498 -26.162 1.00 49.72 92 PHE A CA 1
ATOM 747 C C . PHE A 1 92 ? 20.543 25.374 -26.985 1.00 49.72 92 PHE A C 1
ATOM 749 O O . PHE A 1 92 ? 21.693 25.517 -27.408 1.00 49.72 92 PHE A O 1
ATOM 756 N N . ARG A 1 93 ? 19.827 24.265 -27.238 1.00 47.25 93 ARG A N 1
ATOM 757 C CA . ARG A 1 93 ? 20.230 23.099 -28.050 1.00 47.25 93 ARG A CA 1
ATOM 758 C C . ARG A 1 93 ? 20.624 23.444 -29.497 1.00 47.25 93 ARG A C 1
ATOM 760 O O . ARG A 1 93 ? 21.372 22.686 -30.106 1.00 47.25 93 ARG A O 1
ATOM 767 N N . GLN A 1 94 ? 20.213 24.604 -30.019 1.00 49.50 94 GLN A N 1
ATOM 768 C CA . GLN A 1 94 ? 20.491 25.031 -31.400 1.00 49.50 94 GLN A CA 1
ATOM 769 C C . GLN A 1 94 ? 21.984 25.189 -31.752 1.00 49.50 94 GLN A C 1
ATOM 771 O O . GLN A 1 94 ? 22.327 25.175 -32.930 1.00 49.50 94 GLN A O 1
ATOM 776 N N . LEU A 1 95 ? 22.883 25.346 -30.772 1.00 48.41 95 LEU A N 1
ATOM 777 C CA . LEU A 1 95 ? 24.293 25.678 -31.037 1.00 48.41 95 LEU A CA 1
ATOM 778 C C . LEU A 1 95 ? 25.183 24.480 -31.422 1.00 48.41 95 LEU A C 1
ATOM 780 O O . LEU A 1 95 ? 26.300 24.705 -31.884 1.00 48.41 95 LEU A O 1
ATOM 784 N N . LEU A 1 96 ? 24.735 23.233 -31.223 1.00 50.22 96 LEU A N 1
ATOM 785 C CA . LEU A 1 96 ? 25.561 22.031 -31.452 1.00 50.22 96 LEU A CA 1
ATOM 786 C C . LEU A 1 96 ? 24.851 20.908 -32.222 1.00 50.22 96 LEU A C 1
ATOM 788 O O . LEU A 1 96 ? 25.524 20.186 -32.951 1.00 50.22 96 LEU A O 1
ATOM 792 N N . ASP A 1 97 ? 23.528 20.761 -32.091 1.00 57.56 97 ASP A N 1
ATOM 793 C CA . ASP A 1 97 ? 22.743 19.793 -32.867 1.00 57.56 97 ASP A CA 1
ATOM 794 C C . ASP A 1 97 ? 21.366 20.412 -33.188 1.00 57.56 97 ASP A C 1
ATOM 796 O O . ASP A 1 97 ? 20.514 20.514 -32.301 1.00 57.56 97 ASP A O 1
ATOM 800 N N . PRO A 1 98 ? 21.147 20.925 -34.414 1.00 62.09 98 PRO A N 1
ATOM 801 C CA . PRO A 1 98 ? 19.959 21.720 -34.731 1.00 62.09 98 PRO A CA 1
ATOM 802 C C . PRO A 1 98 ? 18.656 20.905 -34.745 1.00 62.09 98 PRO A C 1
ATOM 804 O O . PRO A 1 98 ? 17.579 21.494 -34.638 1.00 62.09 98 PRO A O 1
ATOM 807 N N . TYR A 1 99 ? 18.736 19.574 -34.841 1.00 73.62 99 TYR A N 1
ATOM 808 C CA . TYR A 1 99 ? 17.583 18.695 -35.028 1.00 73.62 99 TYR A CA 1
ATOM 809 C C . TYR A 1 99 ? 17.492 17.643 -33.917 1.00 73.62 99 TYR A C 1
ATOM 811 O O . TYR A 1 99 ? 18.413 16.853 -33.706 1.00 73.62 99 TYR A O 1
ATOM 819 N N . LEU A 1 100 ? 16.353 17.604 -33.221 1.00 80.31 100 LEU A N 1
ATOM 820 C CA . LEU A 1 100 ? 16.010 16.516 -32.307 1.00 80.31 100 LEU A CA 1
ATOM 821 C C . LEU A 1 100 ? 15.075 15.544 -33.015 1.00 80.31 100 LEU A C 1
ATOM 823 O O . LEU A 1 100 ? 14.006 15.928 -33.485 1.00 80.31 100 LEU A O 1
ATOM 827 N N . TYR A 1 101 ? 15.469 14.277 -33.043 1.00 87.06 101 TYR A N 1
ATOM 828 C CA . TYR A 1 101 ? 14.673 13.199 -33.604 1.00 87.06 101 TYR A CA 1
ATOM 829 C C . TYR A 1 101 ? 13.794 12.606 -32.504 1.00 87.06 101 TYR A C 1
ATOM 831 O O . TYR A 1 101 ? 14.294 12.055 -31.519 1.00 87.06 101 TYR A O 1
ATOM 839 N N . CYS A 1 102 ? 12.483 12.717 -32.676 1.00 90.75 102 CYS A N 1
ATOM 840 C CA . CYS A 1 102 ? 11.481 12.038 -31.873 1.00 90.75 102 CYS A CA 1
ATOM 841 C C . CYS A 1 102 ? 11.221 10.660 -32.488 1.00 90.75 102 CYS A C 1
ATOM 843 O O . CYS A 1 102 ? 10.638 10.547 -33.566 1.00 90.75 102 CYS A O 1
ATOM 845 N N . VAL A 1 103 ? 11.686 9.605 -31.824 1.00 93.44 103 VAL A N 1
ATOM 846 C CA . VAL A 1 103 ? 11.477 8.216 -32.242 1.00 93.44 103 VAL A CA 1
ATOM 847 C C . VAL A 1 103 ? 10.288 7.671 -31.465 1.00 93.44 103 VAL A C 1
ATOM 849 O O . VAL A 1 103 ? 10.344 7.608 -30.239 1.00 93.44 103 VAL A O 1
ATOM 852 N N . THR A 1 104 ? 9.229 7.262 -32.160 1.00 93.62 104 THR A N 1
ATOM 853 C CA . THR A 1 104 ? 8.055 6.615 -31.560 1.00 93.62 104 THR A CA 1
ATOM 854 C C . THR A 1 104 ? 8.153 5.107 -31.750 1.00 93.62 104 THR A C 1
ATOM 856 O O . THR A 1 104 ? 8.294 4.620 -32.874 1.00 93.62 104 THR A O 1
ATOM 859 N N . ILE A 1 105 ? 8.091 4.362 -30.649 1.00 93.75 105 ILE A N 1
ATOM 860 C CA . ILE A 1 105 ? 8.307 2.913 -30.602 1.00 93.75 105 ILE A CA 1
ATOM 861 C C . ILE A 1 105 ? 7.090 2.231 -29.988 1.00 93.75 105 ILE A C 1
ATOM 863 O O . ILE A 1 105 ? 6.499 2.740 -29.036 1.00 93.75 105 ILE A O 1
ATOM 867 N N . LYS A 1 106 ? 6.749 1.048 -30.500 1.00 90.62 106 LYS A N 1
ATOM 868 C CA . LYS A 1 106 ? 5.755 0.147 -29.914 1.00 90.62 106 LYS A CA 1
ATOM 869 C C . LYS A 1 106 ? 6.352 -1.228 -29.644 1.00 90.62 106 LYS A C 1
ATOM 871 O O . LYS A 1 106 ? 7.017 -1.812 -30.500 1.00 90.62 106 LYS A O 1
ATOM 876 N N . HIS A 1 107 ? 6.080 -1.759 -28.459 1.00 88.44 107 HIS A N 1
ATOM 877 C CA . HIS A 1 107 ? 6.460 -3.102 -28.044 1.00 88.44 107 HIS A CA 1
ATOM 878 C C . HIS A 1 107 ? 5.325 -3.723 -27.224 1.00 88.44 107 HIS A C 1
ATOM 880 O O . HIS A 1 107 ? 4.982 -3.230 -26.149 1.00 88.44 107 HIS A O 1
ATOM 886 N N . GLY A 1 108 ? 4.712 -4.788 -27.747 1.00 83.06 108 GLY A N 1
ATOM 887 C CA . GLY A 1 108 ? 3.491 -5.348 -27.167 1.00 83.06 108 GLY A CA 1
ATOM 888 C C . GLY A 1 108 ? 2.371 -4.301 -27.094 1.00 83.06 108 GLY A C 1
ATOM 889 O O . GLY A 1 108 ? 2.066 -3.635 -28.086 1.00 83.06 108 GLY A O 1
ATOM 890 N N . SER A 1 109 ? 1.779 -4.135 -25.911 1.00 76.75 109 SER A N 1
ATOM 891 C CA . SER A 1 109 ? 0.743 -3.129 -25.636 1.00 76.75 109 SER A CA 1
ATOM 892 C C . SER A 1 109 ? 1.290 -1.741 -25.282 1.00 76.75 109 SER A C 1
ATOM 894 O O . SER A 1 109 ? 0.502 -0.818 -25.092 1.00 76.75 109 SER A O 1
ATOM 896 N N . VAL A 1 110 ? 2.612 -1.577 -25.170 1.00 82.69 110 VAL A N 1
ATOM 897 C CA . VAL A 1 110 ? 3.243 -0.329 -24.720 1.00 82.69 110 VAL A CA 1
ATOM 898 C C . VAL A 1 110 ? 3.766 0.457 -25.917 1.00 82.69 110 VAL A C 1
ATOM 900 O O . VAL A 1 110 ? 4.459 -0.085 -26.780 1.00 82.69 110 VAL A O 1
ATOM 903 N N . GLN A 1 111 ? 3.463 1.753 -25.948 1.00 89.00 111 GLN A N 1
ATOM 904 C CA . GLN A 1 111 ? 3.993 2.706 -26.918 1.00 89.00 111 GLN A CA 1
ATOM 905 C C . GLN A 1 111 ? 4.605 3.894 -26.175 1.00 89.00 111 GLN A C 1
ATOM 907 O O . GLN A 1 111 ? 3.989 4.430 -25.255 1.00 89.00 111 GLN A O 1
ATOM 912 N N . TRP A 1 112 ? 5.806 4.306 -26.571 1.00 89.69 112 TRP A N 1
ATOM 913 C CA . TRP A 1 112 ? 6.491 5.464 -25.996 1.00 89.69 112 TRP A CA 1
ATOM 914 C C . TRP A 1 112 ? 7.322 6.182 -27.055 1.00 89.69 112 TRP A C 1
ATOM 916 O O . TRP A 1 112 ? 7.614 5.630 -28.119 1.00 89.69 112 TRP A O 1
ATOM 926 N N . SER A 1 113 ? 7.720 7.412 -26.741 1.00 90.25 113 SER A N 1
ATOM 927 C CA . SER A 1 113 ? 8.582 8.218 -27.598 1.00 90.25 113 SER A CA 1
ATOM 928 C C . SER A 1 113 ? 9.860 8.603 -26.862 1.00 90.25 113 SER A C 1
ATOM 930 O O . SER A 1 113 ? 9.850 8.857 -25.655 1.00 90.25 113 SER A O 1
ATOM 932 N N . ILE A 1 114 ? 10.972 8.635 -27.591 1.00 89.38 114 ILE A N 1
ATOM 933 C CA . ILE A 1 114 ? 12.270 9.102 -27.102 1.00 89.38 114 ILE A CA 1
ATOM 934 C C . ILE A 1 114 ? 12.787 10.221 -27.994 1.00 89.38 114 ILE A C 1
ATOM 936 O O . ILE A 1 114 ? 12.555 10.230 -29.199 1.00 89.38 114 ILE A O 1
ATOM 940 N N . TYR A 1 115 ? 13.557 11.118 -27.396 1.00 86.94 115 TYR A N 1
ATOM 941 C CA . TYR A 1 115 ? 14.206 12.217 -28.094 1.00 86.94 115 TYR A CA 1
ATOM 942 C C . TYR A 1 115 ? 15.701 11.945 -28.176 1.00 86.94 115 TYR A C 1
ATOM 944 O O . TYR A 1 115 ? 16.344 11.724 -27.144 1.00 86.94 115 TYR A O 1
ATOM 952 N N . LYS A 1 116 ? 16.247 11.926 -29.393 1.00 86.94 116 LYS A N 1
ATOM 953 C CA . LYS A 1 116 ? 17.660 11.644 -29.655 1.00 86.94 116 LYS A CA 1
ATOM 954 C C . LYS A 1 116 ? 18.242 12.638 -30.645 1.00 86.94 116 LYS A C 1
ATOM 956 O O . LYS A 1 116 ? 17.595 13.045 -31.603 1.00 86.94 116 LYS A O 1
ATOM 961 N N . SER A 1 117 ? 19.481 13.020 -30.387 1.00 85.06 117 SER A N 1
ATOM 962 C CA . SER A 1 117 ? 20.305 13.787 -31.313 1.00 85.06 117 SER A CA 1
ATOM 963 C C . SER A 1 117 ? 20.910 12.835 -32.351 1.00 85.06 117 SER A C 1
ATOM 965 O O . SER A 1 117 ? 21.010 11.632 -32.086 1.00 85.06 117 SER A O 1
ATOM 967 N N . TYR A 1 118 ? 21.348 13.339 -33.509 1.00 84.00 118 TYR A N 1
ATOM 968 C CA . TYR A 1 118 ? 21.977 12.481 -34.523 1.00 84.00 118 TYR A CA 1
ATOM 969 C C . TYR A 1 118 ? 23.224 11.765 -33.978 1.00 84.00 118 TYR A C 1
ATOM 971 O O . TYR A 1 118 ? 23.444 10.581 -34.245 1.00 84.00 118 TYR A O 1
ATOM 979 N N . GLY A 1 119 ? 23.997 12.460 -33.136 1.00 84.56 119 GLY A N 1
ATOM 980 C CA . GLY A 1 119 ? 25.148 11.892 -32.436 1.00 84.56 119 GLY A CA 1
ATOM 981 C C . GLY A 1 119 ? 24.794 10.635 -31.640 1.00 84.56 119 GLY A C 1
ATOM 982 O O . GLY A 1 119 ? 25.538 9.664 -31.679 1.00 84.56 119 GLY A O 1
ATOM 983 N N . ASN A 1 120 ? 23.609 10.578 -31.022 1.00 88.88 120 ASN A N 1
ATOM 984 C CA . ASN A 1 120 ? 23.190 9.386 -30.281 1.00 88.88 120 ASN A CA 1
ATOM 985 C C . ASN A 1 120 ? 22.971 8.160 -31.180 1.00 88.88 120 ASN A C 1
ATOM 987 O O . ASN A 1 120 ? 23.227 7.039 -30.746 1.00 88.88 120 ASN A O 1
ATOM 991 N N . PHE A 1 121 ? 22.489 8.350 -32.413 1.00 90.81 121 PHE A N 1
ATOM 992 C CA . PHE A 1 121 ? 22.355 7.250 -33.373 1.00 90.81 121 PHE A CA 1
ATOM 993 C C . PHE A 1 121 ? 23.730 6.755 -33.830 1.00 90.81 121 PHE A C 1
ATOM 995 O O . PHE A 1 121 ? 23.946 5.551 -33.952 1.00 90.81 121 PHE A O 1
ATOM 1002 N N . HIS A 1 122 ? 24.663 7.684 -34.044 1.00 88.75 122 HIS A N 1
ATOM 1003 C CA . HIS A 1 122 ? 26.038 7.368 -34.416 1.00 88.75 122 HIS A CA 1
ATOM 1004 C C . HIS A 1 122 ? 26.784 6.627 -33.293 1.00 88.75 122 HIS A C 1
ATOM 1006 O O . HIS A 1 122 ? 27.457 5.631 -33.558 1.00 88.75 122 HIS A O 1
ATOM 1012 N N . ASP A 1 123 ? 26.614 7.049 -32.038 1.00 90.69 123 ASP A N 1
ATOM 1013 C CA . ASP A 1 123 ? 27.185 6.372 -30.868 1.00 90.69 123 ASP A CA 1
ATOM 1014 C C . ASP A 1 123 ? 26.649 4.940 -30.736 1.00 90.69 123 ASP A C 1
ATOM 1016 O O . ASP A 1 123 ? 27.433 3.998 -30.604 1.00 90.69 123 ASP A O 1
ATOM 1020 N N . LEU A 1 124 ? 25.326 4.755 -30.878 1.00 93.38 124 LEU A N 1
ATOM 1021 C CA . LEU A 1 124 ? 24.705 3.426 -30.907 1.00 93.38 124 LEU A CA 1
ATOM 1022 C C . LEU A 1 124 ? 25.323 2.550 -32.003 1.00 93.38 124 LEU A C 1
ATOM 1024 O O . LEU A 1 124 ? 25.675 1.397 -31.749 1.00 93.38 124 LEU A O 1
ATOM 1028 N N . HIS A 1 125 ? 25.461 3.083 -33.218 1.00 92.12 125 HIS A N 1
ATOM 1029 C CA . HIS A 1 125 ? 26.039 2.340 -34.331 1.00 92.12 125 HIS A CA 1
ATOM 1030 C C . HIS A 1 125 ? 27.471 1.889 -34.045 1.00 92.12 125 HIS A C 1
ATOM 1032 O O . HIS A 1 125 ? 27.789 0.717 -34.247 1.00 92.12 125 HIS A O 1
ATOM 1038 N N . ASN A 1 126 ? 28.312 2.787 -33.535 1.00 91.25 126 ASN A N 1
ATOM 1039 C CA . ASN A 1 126 ? 29.704 2.471 -33.234 1.00 91.25 126 ASN A CA 1
ATOM 1040 C C . ASN A 1 126 ? 29.828 1.383 -32.168 1.00 91.25 126 ASN A C 1
ATOM 1042 O O . ASN A 1 126 ? 30.609 0.450 -32.354 1.00 91.25 126 ASN A O 1
ATOM 1046 N N . GLU A 1 127 ? 29.040 1.451 -31.091 1.00 92.25 127 GLU A N 1
ATOM 1047 C CA . GLU A 1 127 ? 29.044 0.411 -30.056 1.00 92.25 127 GLU A CA 1
ATOM 1048 C C . GLU A 1 127 ? 28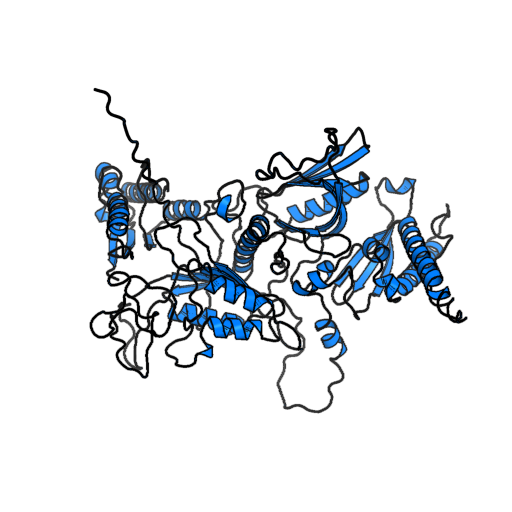.598 -0.950 -30.613 1.00 92.25 127 GLU A C 1
ATOM 1050 O O . GLU A 1 127 ? 29.245 -1.971 -30.364 1.00 92.25 127 GLU A O 1
ATOM 1055 N N . LEU A 1 128 ? 27.533 -0.978 -31.422 1.00 91.69 128 LEU A N 1
ATOM 1056 C CA . LEU A 1 128 ? 27.041 -2.217 -32.033 1.00 91.69 128 LEU A CA 1
ATOM 1057 C C . LEU A 1 128 ? 28.034 -2.812 -33.040 1.00 91.69 128 LEU A C 1
ATOM 1059 O O . LEU A 1 128 ? 28.188 -4.034 -33.095 1.00 91.69 128 LEU A O 1
ATOM 1063 N N . MET A 1 129 ? 28.727 -1.973 -33.811 1.00 88.88 129 MET A N 1
ATOM 1064 C CA . MET A 1 129 ? 29.732 -2.426 -34.773 1.00 88.88 129 MET A CA 1
ATOM 1065 C C . MET A 1 129 ? 31.020 -2.905 -34.095 1.00 88.88 129 MET A C 1
ATOM 1067 O O . MET A 1 129 ? 31.590 -3.910 -34.519 1.00 88.88 129 MET A O 1
ATOM 1071 N N . GLN A 1 130 ? 31.452 -2.265 -33.004 1.00 88.56 130 GLN A N 1
ATOM 1072 C CA . GLN A 1 130 ? 32.557 -2.771 -32.179 1.00 88.56 130 GLN A CA 1
ATOM 1073 C C . GLN A 1 130 ? 32.235 -4.158 -31.611 1.00 88.56 130 GLN A C 1
ATOM 1075 O O . GLN A 1 130 ? 33.056 -5.076 -31.698 1.00 88.56 130 GLN A O 1
ATOM 1080 N N . PHE A 1 131 ? 31.016 -4.337 -31.096 1.00 87.56 131 PHE A N 1
ATOM 1081 C CA . PHE A 1 131 ? 30.532 -5.633 -30.632 1.00 87.56 131 PHE A CA 1
ATOM 1082 C C . PHE A 1 131 ? 30.497 -6.672 -31.765 1.00 87.56 131 PHE A C 1
ATOM 1084 O O . PHE A 1 131 ? 31.003 -7.782 -31.597 1.00 87.56 131 PHE A O 1
ATOM 1091 N N . ALA A 1 132 ? 29.968 -6.312 -32.938 1.00 84.62 132 ALA A N 1
ATOM 1092 C CA . ALA A 1 132 ? 29.921 -7.193 -34.104 1.00 84.62 132 ALA A CA 1
ATOM 1093 C C . ALA A 1 132 ? 31.309 -7.667 -34.551 1.00 84.62 132 ALA A C 1
ATOM 1095 O O . ALA A 1 132 ? 31.492 -8.855 -34.816 1.00 84.62 132 ALA A O 1
ATOM 1096 N N . ASN A 1 133 ? 32.288 -6.762 -34.598 1.00 82.56 133 ASN A N 1
ATOM 1097 C CA . ASN A 1 133 ? 33.663 -7.092 -34.969 1.00 82.56 133 ASN A CA 1
ATOM 1098 C C . ASN A 1 133 ? 34.325 -8.007 -33.931 1.00 82.56 133 ASN A C 1
ATOM 1100 O O . ASN A 1 133 ? 34.943 -8.999 -34.304 1.00 82.56 133 ASN A O 1
ATOM 1104 N N . THR A 1 134 ? 34.107 -7.748 -32.639 1.00 82.50 134 THR A N 1
ATOM 1105 C CA . THR A 1 134 ? 34.611 -8.610 -31.556 1.00 82.50 134 THR A CA 1
ATOM 1106 C C . THR A 1 134 ? 34.021 -10.024 -31.635 1.00 82.50 134 THR A C 1
ATOM 1108 O O . THR A 1 134 ? 34.711 -11.017 -31.414 1.00 82.50 134 THR A O 1
ATOM 1111 N N . GLU A 1 135 ? 32.730 -10.143 -31.951 1.00 75.50 135 GLU A N 1
ATOM 1112 C CA . GLU A 1 135 ? 32.079 -11.443 -32.139 1.00 75.50 135 GLU A CA 1
ATOM 1113 C C . GLU A 1 135 ? 32.615 -12.169 -33.377 1.00 75.50 135 GLU A C 1
ATOM 1115 O O . GLU A 1 135 ? 32.888 -13.365 -33.286 1.00 75.50 135 GLU A O 1
ATOM 1120 N N . ARG A 1 136 ? 32.833 -11.446 -34.487 1.00 71.25 136 ARG A N 1
ATOM 1121 C CA . ARG A 1 136 ? 33.470 -11.972 -35.705 1.00 71.25 136 ARG A CA 1
ATOM 1122 C C . ARG A 1 136 ? 34.855 -12.546 -35.404 1.00 71.25 136 ARG A C 1
ATOM 1124 O O . ARG A 1 136 ? 35.122 -13.686 -35.778 1.00 71.25 136 ARG A O 1
ATOM 1131 N N . GLU A 1 137 ? 35.695 -11.815 -34.672 1.00 68.75 137 GLU A N 1
ATOM 1132 C CA . GLU A 1 137 ? 37.034 -12.263 -34.254 1.00 68.75 137 GLU A CA 1
ATOM 1133 C C . GLU A 1 137 ? 36.998 -13.553 -33.420 1.00 68.75 137 GLU A C 1
ATOM 1135 O O . GLU A 1 137 ? 37.811 -14.452 -33.636 1.00 68.75 137 GLU A O 1
ATOM 1140 N N . LYS A 1 138 ? 36.021 -13.700 -32.515 1.00 68.06 138 LYS A N 1
ATOM 1141 C CA . LYS A 1 138 ? 35.833 -14.946 -31.750 1.00 68.06 138 LYS A CA 1
ATOM 1142 C C . LYS A 1 138 ? 35.394 -16.112 -32.636 1.00 68.06 138 LYS A C 1
ATOM 1144 O O . LYS A 1 138 ? 35.839 -17.235 -32.407 1.00 68.06 138 LYS A O 1
ATOM 1149 N N . SER A 1 139 ? 34.537 -15.863 -33.629 1.00 62.31 139 SER A N 1
ATOM 1150 C CA . SER A 1 139 ? 34.071 -16.890 -34.570 1.00 62.31 139 SER A CA 1
ATOM 1151 C C . SER A 1 139 ? 35.107 -17.282 -35.622 1.00 62.31 139 SER A C 1
ATOM 1153 O O . SER A 1 139 ? 35.074 -18.420 -36.057 1.00 62.31 139 SER A O 1
ATOM 1155 N N . ILE A 1 140 ? 36.065 -16.418 -35.976 1.00 57.81 140 ILE A N 1
ATOM 1156 C CA . ILE A 1 140 ? 37.156 -16.743 -36.919 1.00 57.81 140 ILE A CA 1
ATOM 1157 C C . ILE A 1 140 ? 38.062 -17.879 -36.392 1.00 57.81 140 ILE A C 1
ATOM 1159 O O . ILE A 1 140 ? 38.671 -18.598 -37.182 1.00 57.81 140 ILE A O 1
ATOM 1163 N N . ASN A 1 141 ? 38.090 -18.118 -35.074 1.00 54.41 141 ASN A N 1
ATOM 1164 C CA . ASN A 1 141 ? 38.766 -19.274 -34.467 1.00 54.41 141 ASN A CA 1
ATOM 1165 C C . ASN A 1 141 ? 37.999 -20.610 -34.623 1.00 54.41 141 ASN A C 1
ATOM 1167 O O . ASN A 1 141 ? 38.486 -21.651 -34.185 1.00 54.41 141 ASN A O 1
ATOM 1171 N N . VAL A 1 142 ? 36.822 -20.603 -35.260 1.00 55.72 142 VAL A N 1
ATOM 1172 C CA . VAL A 1 142 ? 36.033 -21.781 -35.646 1.00 55.72 142 VAL A CA 1
ATOM 1173 C C . VAL A 1 142 ? 35.812 -21.706 -37.166 1.00 55.72 142 VAL A C 1
ATOM 1175 O O . VAL A 1 142 ? 35.378 -20.695 -37.696 1.00 55.72 142 VAL A O 1
ATOM 1178 N N . LEU A 1 143 ? 36.210 -22.749 -37.890 1.00 48.22 143 LEU A N 1
ATOM 1179 C CA . LEU A 1 143 ? 36.474 -22.734 -39.337 1.00 48.22 143 LEU A CA 1
ATOM 1180 C C . LEU A 1 143 ? 35.383 -22.115 -40.254 1.00 48.22 143 LEU A C 1
ATOM 1182 O O . LEU A 1 143 ? 34.226 -22.519 -40.220 1.00 48.22 143 LEU A O 1
ATOM 1186 N N . GLN A 1 144 ? 35.888 -21.281 -41.180 1.00 52.41 144 GLN A N 1
ATOM 1187 C CA . GLN A 1 144 ? 35.356 -20.717 -42.441 1.00 52.41 144 GLN A CA 1
ATOM 1188 C C . GLN A 1 144 ? 34.293 -19.585 -42.392 1.00 52.41 144 GLN A C 1
ATOM 1190 O O . GLN A 1 144 ? 33.192 -19.788 -41.888 1.00 52.41 144 GLN A O 1
ATOM 1195 N N . PRO A 1 145 ? 34.574 -18.410 -43.009 1.00 45.81 145 PRO A N 1
ATOM 1196 C CA . PRO A 1 145 ? 33.596 -17.335 -43.182 1.00 45.81 145 PRO A CA 1
ATOM 1197 C C . PRO A 1 145 ? 32.610 -17.653 -44.317 1.00 45.81 145 PRO A C 1
ATOM 1199 O O . PRO A 1 145 ? 33.015 -17.989 -45.431 1.00 45.81 145 PRO A O 1
ATOM 1202 N N . ASN A 1 146 ? 31.311 -17.522 -44.038 1.00 50.00 146 ASN A N 1
ATOM 1203 C CA . ASN A 1 146 ? 30.242 -17.669 -45.027 1.00 50.00 146 ASN A CA 1
ATOM 1204 C C . ASN A 1 146 ? 29.991 -16.309 -45.727 1.00 50.00 146 ASN A C 1
ATOM 1206 O O . ASN A 1 146 ? 29.705 -15.339 -45.025 1.00 50.00 146 ASN A O 1
ATOM 1210 N N . PRO A 1 147 ? 30.084 -16.194 -47.067 1.00 46.09 147 PRO A N 1
ATOM 1211 C CA . PRO A 1 147 ? 29.938 -14.923 -47.793 1.00 46.09 147 PRO A CA 1
ATOM 1212 C C . PRO A 1 147 ? 28.553 -14.250 -47.692 1.00 46.09 147 PRO A C 1
ATOM 1214 O O . PRO A 1 147 ? 28.456 -13.057 -47.962 1.00 46.09 147 PRO A O 1
ATOM 1217 N N . ASP A 1 148 ? 27.517 -14.941 -47.201 1.00 50.44 148 ASP A N 1
ATOM 1218 C CA . ASP A 1 148 ? 26.200 -14.354 -46.873 1.00 50.44 148 ASP A CA 1
ATOM 1219 C C . ASP A 1 148 ? 26.194 -13.534 -45.550 1.00 50.44 148 ASP A C 1
ATOM 1221 O O . ASP A 1 148 ? 25.145 -13.253 -44.963 1.00 50.44 148 ASP A O 1
ATOM 1225 N N . GLU A 1 149 ? 27.365 -13.183 -45.002 1.00 51.62 149 GLU A N 1
ATOM 1226 C CA . GLU A 1 149 ? 27.506 -12.453 -43.729 1.00 51.62 149 GLU A CA 1
ATOM 1227 C C . GLU A 1 149 ? 27.352 -10.938 -43.806 1.00 51.62 149 GLU A C 1
ATOM 1229 O O . GLU A 1 149 ? 27.052 -10.311 -42.783 1.00 51.62 149 GLU A O 1
ATOM 1234 N N . ASP A 1 150 ? 27.539 -10.345 -44.983 1.00 46.38 150 ASP A N 1
ATOM 1235 C CA . ASP A 1 150 ? 27.618 -8.887 -45.125 1.00 46.38 150 ASP A CA 1
ATOM 1236 C C . ASP A 1 150 ? 26.241 -8.199 -45.072 1.00 46.38 150 ASP A C 1
ATOM 1238 O O . ASP A 1 150 ? 26.131 -7.045 -44.659 1.00 46.38 150 ASP A O 1
ATOM 1242 N N . ASP A 1 151 ? 25.163 -8.937 -45.361 1.00 51.34 151 ASP A N 1
ATOM 1243 C CA . ASP A 1 151 ? 23.782 -8.425 -45.343 1.00 51.34 151 ASP A CA 1
ATOM 1244 C C . ASP A 1 151 ? 23.123 -8.472 -43.942 1.00 51.34 151 ASP A C 1
ATOM 1246 O O . ASP A 1 151 ? 22.001 -7.994 -43.737 1.00 51.34 151 ASP A O 1
ATOM 1250 N N . ARG A 1 152 ? 23.817 -9.028 -42.931 1.00 59.56 152 ARG A N 1
ATOM 1251 C CA . ARG A 1 152 ? 23.285 -9.187 -41.560 1.00 59.56 152 ARG A CA 1
ATOM 1252 C C . ARG A 1 152 ? 23.339 -7.913 -40.715 1.00 59.56 152 ARG A C 1
ATOM 1254 O O . ARG A 1 152 ? 22.631 -7.831 -39.710 1.00 59.56 152 ARG A O 1
ATOM 1261 N N . TYR A 1 153 ? 24.171 -6.935 -41.080 1.00 69.00 153 TYR A N 1
ATOM 1262 C CA . TYR A 1 153 ? 24.408 -5.747 -40.259 1.00 69.00 153 TYR A CA 1
ATOM 1263 C C . TYR A 1 153 ? 23.653 -4.513 -40.781 1.00 69.00 153 TYR A C 1
ATOM 1265 O O . TYR A 1 153 ? 23.538 -4.293 -41.987 1.00 69.00 153 TYR A O 1
ATOM 1273 N N . PRO A 1 154 ? 23.097 -3.686 -39.881 1.00 76.19 154 PRO A N 1
ATOM 1274 C CA . PRO A 1 154 ? 22.324 -2.517 -40.253 1.00 76.19 154 PRO A CA 1
ATOM 1275 C C . PRO A 1 154 ? 23.238 -1.461 -40.882 1.00 76.19 154 PRO A C 1
ATOM 1277 O O . PRO A 1 154 ? 24.136 -0.930 -40.227 1.00 76.19 154 PRO A O 1
ATOM 1280 N N . TRP A 1 155 ? 22.984 -1.136 -42.152 1.00 80.81 155 TRP A N 1
ATOM 1281 C CA . TRP A 1 155 ? 23.611 0.004 -42.816 1.00 80.81 155 TRP A CA 1
ATOM 1282 C C . TRP A 1 155 ? 23.263 1.291 -42.068 1.00 80.81 155 TRP A C 1
ATOM 1284 O O . TRP A 1 155 ? 22.089 1.547 -41.790 1.00 80.81 155 TRP A O 1
ATOM 1294 N N . PHE A 1 156 ? 24.280 2.088 -41.744 1.00 82.06 156 PHE A N 1
ATOM 1295 C CA . PHE A 1 156 ? 24.114 3.362 -41.058 1.00 82.06 156 PHE A CA 1
ATOM 1296 C C . PHE A 1 156 ? 24.391 4.518 -42.013 1.00 82.06 156 PHE A C 1
ATOM 1298 O O . PHE A 1 156 ? 25.433 4.528 -42.681 1.00 82.06 156 PHE A O 1
ATOM 1305 N N . PRO A 1 157 ? 23.500 5.515 -42.085 1.00 75.31 157 PRO A N 1
ATOM 1306 C CA . PRO A 1 157 ? 23.766 6.685 -42.895 1.00 75.31 157 PRO A CA 1
ATOM 1307 C C . PRO A 1 157 ? 24.943 7.463 -42.294 1.00 75.31 157 PRO A C 1
ATOM 1309 O O . PRO A 1 157 ? 24.856 7.947 -41.184 1.00 75.31 157 PRO A O 1
ATOM 1312 N N . GLY A 1 158 ? 26.074 7.593 -42.988 1.00 64.88 158 GLY A N 1
ATOM 1313 C CA . GLY A 1 158 ? 27.272 8.242 -42.419 1.00 64.88 158 GLY A CA 1
ATOM 1314 C C . GLY A 1 158 ? 27.347 9.770 -42.573 1.00 64.88 158 GLY A C 1
ATOM 1315 O O . GLY A 1 158 ? 28.229 10.396 -41.995 1.00 64.88 158 GLY A O 1
ATOM 1316 N N . LYS A 1 159 ? 26.473 10.387 -43.385 1.00 62.47 159 LYS A N 1
ATOM 1317 C CA . LYS A 1 159 ? 26.581 11.804 -43.821 1.00 62.47 159 LYS A CA 1
ATOM 1318 C C . LYS A 1 159 ? 25.334 12.652 -43.538 1.00 62.47 159 LYS A C 1
ATOM 1320 O O . LYS A 1 159 ? 25.162 13.719 -44.135 1.00 62.47 159 LYS A O 1
ATOM 1325 N N . ILE A 1 160 ? 24.444 12.149 -42.697 1.00 59.81 160 ILE A N 1
ATOM 1326 C CA . ILE A 1 160 ? 23.170 12.776 -42.352 1.00 59.81 160 ILE A CA 1
ATOM 1327 C C . ILE A 1 160 ? 23.400 13.675 -41.115 1.00 59.81 160 ILE A C 1
ATOM 1329 O O . ILE A 1 160 ? 24.269 13.386 -40.303 1.00 59.81 160 ILE A O 1
ATOM 1333 N N . GLY A 1 161 ? 22.773 14.852 -41.027 1.00 53.31 161 GLY A N 1
ATOM 1334 C CA . GLY A 1 161 ? 22.942 15.784 -39.890 1.00 53.31 161 GLY A CA 1
ATOM 1335 C C . GLY A 1 161 ? 24.191 16.696 -39.861 1.00 53.31 161 GLY A C 1
ATOM 1336 O O . GLY A 1 161 ? 24.205 17.660 -39.107 1.00 53.31 161 GLY A O 1
ATOM 1337 N N . GLN A 1 162 ? 25.213 16.484 -40.703 1.00 52.12 162 GLN A N 1
ATOM 1338 C CA . GLN A 1 162 ? 26.412 17.358 -40.779 1.00 52.12 162 GLN A CA 1
ATOM 1339 C C . GLN A 1 162 ? 26.325 18.478 -41.841 1.00 52.12 162 GLN A C 1
ATOM 1341 O O . GLN A 1 162 ? 27.326 19.122 -42.160 1.00 52.12 162 GLN A O 1
ATOM 1346 N N . LYS A 1 163 ? 25.152 18.700 -42.444 1.00 55.12 163 LYS A N 1
ATOM 1347 C CA . LYS A 1 163 ? 24.979 19.636 -43.567 1.00 55.12 163 LYS A CA 1
ATOM 1348 C C . LYS A 1 163 ? 24.349 20.941 -43.076 1.00 55.12 163 LYS A C 1
ATOM 1350 O O . LYS A 1 163 ? 23.250 20.937 -42.544 1.00 55.12 163 LYS A O 1
ATOM 1355 N N . THR A 1 164 ? 25.033 22.061 -43.291 1.00 49.44 164 THR A N 1
ATOM 1356 C CA . THR A 1 164 ? 24.669 23.408 -42.804 1.00 49.44 164 THR A CA 1
ATOM 1357 C C . THR A 1 164 ? 23.418 24.018 -43.459 1.00 49.44 164 THR A C 1
ATOM 1359 O O . THR A 1 164 ? 22.933 25.044 -42.996 1.00 49.44 164 THR A O 1
ATOM 1362 N N . LEU A 1 165 ? 22.891 23.401 -44.522 1.00 51.59 165 LEU A N 1
ATOM 1363 C CA . LEU A 1 165 ? 21.660 23.774 -45.228 1.00 51.59 165 LEU A CA 1
ATOM 1364 C C . LEU A 1 165 ? 20.893 22.489 -45.559 1.00 51.59 165 LEU A C 1
ATOM 1366 O O . LEU A 1 165 ? 21.300 21.742 -46.450 1.00 51.59 165 LEU A O 1
ATOM 1370 N N . VAL A 1 166 ? 19.804 22.224 -44.837 1.00 61.00 166 VAL A N 1
ATOM 1371 C CA . VAL A 1 166 ? 18.948 21.050 -45.054 1.00 61.00 166 VAL A CA 1
ATOM 1372 C C . VAL A 1 166 ? 17.550 21.528 -45.439 1.00 61.00 166 VAL A C 1
ATOM 1374 O O . VAL A 1 166 ? 16.973 22.374 -44.759 1.00 61.00 166 VAL A O 1
ATOM 1377 N N . ASN A 1 167 ? 17.017 21.035 -46.559 1.00 68.62 167 ASN A N 1
ATOM 1378 C CA . ASN A 1 167 ? 15.619 21.263 -46.931 1.00 68.62 167 ASN A CA 1
ATOM 1379 C C . ASN A 1 167 ? 14.722 20.175 -46.307 1.00 68.62 167 ASN A C 1
ATOM 1381 O O . ASN A 1 167 ? 15.212 19.115 -45.923 1.00 68.62 167 ASN A O 1
ATOM 1385 N N . GLN A 1 168 ? 13.409 20.417 -46.225 1.00 71.19 168 GLN A N 1
ATOM 1386 C CA . GLN A 1 168 ? 12.469 19.480 -45.586 1.00 71.19 168 GLN A CA 1
ATOM 1387 C C . GLN A 1 168 ? 12.533 18.067 -46.188 1.00 71.19 168 GLN A C 1
ATOM 1389 O O . GLN A 1 168 ? 12.520 17.085 -45.461 1.00 71.19 168 GLN A O 1
ATOM 1394 N N . LYS A 1 169 ? 12.700 17.963 -47.511 1.00 74.88 169 LYS A N 1
ATOM 1395 C CA . LYS A 1 169 ? 12.791 16.674 -48.207 1.00 74.88 169 LYS A CA 1
ATOM 1396 C C . LYS A 1 169 ? 13.989 15.838 -47.740 1.00 74.88 169 LYS A C 1
ATOM 1398 O O . LYS A 1 169 ? 13.861 14.634 -47.563 1.00 74.88 169 LYS A O 1
ATOM 1403 N N . MET A 1 170 ? 15.141 16.471 -47.528 1.00 71.94 170 MET A N 1
ATOM 1404 C CA . MET A 1 170 ? 16.332 15.796 -47.010 1.00 71.94 170 MET A CA 1
ATOM 1405 C C . MET A 1 170 ? 16.134 15.346 -45.559 1.00 71.94 170 MET A C 1
ATOM 1407 O O . MET A 1 170 ? 16.528 14.241 -45.219 1.00 71.94 170 MET A O 1
ATOM 1411 N N . LEU A 1 171 ? 15.468 16.154 -44.729 1.00 75.81 171 LEU A N 1
ATOM 1412 C CA . LEU A 1 171 ? 15.119 15.774 -43.355 1.00 75.81 171 LEU A CA 1
ATOM 1413 C C . LEU A 1 171 ? 14.171 14.561 -43.307 1.00 75.81 171 LEU A C 1
ATOM 1415 O O . LEU A 1 171 ? 14.318 13.687 -42.450 1.00 75.81 171 LEU A O 1
ATOM 1419 N N . ASP A 1 172 ? 13.228 14.477 -44.245 1.00 80.75 172 ASP A N 1
ATOM 1420 C CA . ASP A 1 172 ? 12.315 13.336 -44.359 1.00 80.75 172 ASP A CA 1
ATOM 1421 C C . ASP A 1 172 ? 13.061 12.067 -44.832 1.00 80.75 172 ASP A C 1
ATOM 1423 O O . ASP A 1 172 ? 12.841 10.973 -44.306 1.00 80.75 172 ASP A O 1
ATOM 1427 N N . GLU A 1 173 ? 13.994 12.200 -45.785 1.00 82.25 173 GLU A N 1
ATOM 1428 C CA . GLU A 1 173 ? 14.898 11.116 -46.210 1.00 82.25 173 GLU A CA 1
ATOM 1429 C C . GLU A 1 173 ? 15.783 10.626 -45.051 1.00 82.25 173 GLU A C 1
ATOM 1431 O O . GLU A 1 173 ? 15.950 9.419 -44.859 1.00 82.25 173 GLU A O 1
ATOM 1436 N N . ASP A 1 174 ? 16.295 11.551 -44.238 1.00 82.69 174 ASP A N 1
ATOM 1437 C CA . ASP A 1 174 ? 17.082 11.265 -43.042 1.00 82.69 174 ASP A CA 1
ATOM 1438 C C . ASP A 1 174 ? 16.273 10.437 -42.028 1.00 82.69 174 ASP A C 1
ATOM 1440 O O . ASP A 1 174 ? 16.740 9.393 -41.561 1.00 82.69 174 ASP A O 1
ATOM 1444 N N . CYS A 1 175 ? 15.026 10.831 -41.756 1.00 87.19 175 CYS A N 1
ATOM 1445 C CA . CYS A 1 175 ? 14.116 10.074 -40.892 1.00 87.19 175 CYS A CA 1
ATOM 1446 C C . CYS A 1 175 ? 13.835 8.668 -41.436 1.00 87.19 175 CYS A C 1
ATOM 1448 O O . CYS A 1 175 ? 13.858 7.700 -40.674 1.00 87.19 175 CYS A O 1
ATOM 1450 N N . ASN A 1 176 ? 13.623 8.525 -42.747 1.00 88.19 176 ASN A N 1
ATOM 1451 C CA . ASN A 1 176 ? 13.387 7.226 -43.381 1.00 88.19 176 ASN A CA 1
ATOM 1452 C C . ASN A 1 176 ? 14.601 6.293 -43.257 1.00 88.19 176 ASN A C 1
ATOM 1454 O O . ASN A 1 176 ? 14.447 5.118 -42.906 1.00 88.19 176 ASN A O 1
ATOM 1458 N N . HIS A 1 177 ? 15.812 6.810 -43.486 1.00 88.44 177 HIS A N 1
ATOM 1459 C CA . HIS A 1 177 ? 17.044 6.038 -43.318 1.00 88.44 177 HIS A CA 1
ATOM 1460 C C . HIS A 1 177 ? 17.261 5.609 -41.863 1.00 88.44 177 HIS A C 1
ATOM 1462 O O . HIS A 1 177 ? 17.597 4.450 -41.611 1.00 88.44 177 HIS A O 1
ATOM 1468 N N . LEU A 1 178 ? 17.034 6.508 -40.900 1.00 90.62 178 LEU A N 1
ATOM 1469 C CA . LEU A 1 178 ? 17.150 6.189 -39.476 1.00 90.62 178 LEU A CA 1
ATOM 1470 C C . LEU A 1 178 ? 16.090 5.170 -39.031 1.00 90.62 178 LEU A C 1
ATOM 1472 O O . LEU A 1 178 ? 16.407 4.267 -38.254 1.00 90.62 178 LEU A O 1
ATOM 1476 N N . THR A 1 179 ? 14.867 5.245 -39.564 1.00 92.06 179 THR A N 1
ATOM 1477 C CA . THR A 1 179 ? 13.814 4.249 -39.317 1.00 92.06 179 THR A CA 1
ATOM 1478 C C . THR A 1 179 ? 14.229 2.877 -39.843 1.00 92.06 179 THR A C 1
ATOM 1480 O O . THR A 1 179 ? 14.132 1.885 -39.118 1.00 92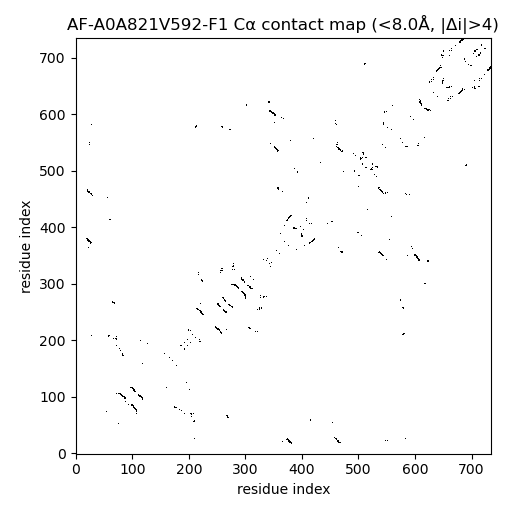.06 179 THR A O 1
ATOM 1483 N N . ALA A 1 180 ? 14.745 2.797 -41.075 1.00 89.62 180 ALA A N 1
ATOM 1484 C CA . ALA A 1 180 ? 15.237 1.544 -41.650 1.00 89.62 180 ALA A CA 1
ATOM 1485 C C . ALA A 1 180 ? 16.406 0.957 -40.836 1.00 89.62 180 ALA A C 1
ATOM 1487 O O . ALA A 1 180 ? 16.427 -0.245 -40.555 1.00 89.62 180 ALA A O 1
ATOM 1488 N N . TYR A 1 181 ? 17.339 1.810 -40.401 1.00 92.25 181 TYR A N 1
ATOM 1489 C CA . TYR A 1 181 ? 18.452 1.434 -39.531 1.00 92.25 181 TYR A CA 1
ATOM 1490 C C . TYR A 1 181 ? 17.961 0.851 -38.196 1.00 92.25 181 TYR A C 1
ATOM 1492 O O . TYR A 1 181 ? 18.314 -0.281 -37.854 1.00 92.25 181 TYR A O 1
ATOM 1500 N N . LEU A 1 182 ? 17.107 1.575 -37.461 1.00 93.94 182 LEU A N 1
ATOM 1501 C CA . LEU A 1 182 ? 16.606 1.117 -36.164 1.00 93.94 182 LEU A CA 1
ATOM 1502 C C . LEU A 1 182 ? 15.763 -0.157 -36.284 1.00 93.94 182 LEU A C 1
ATOM 1504 O O . LEU A 1 182 ? 15.897 -1.037 -35.435 1.00 93.94 182 LEU A O 1
ATOM 1508 N N . ASN A 1 183 ? 14.963 -0.308 -37.345 1.00 91.75 183 ASN A N 1
ATOM 1509 C CA . ASN A 1 183 ? 14.218 -1.543 -37.603 1.00 91.75 183 ASN A CA 1
ATOM 1510 C C . ASN A 1 183 ? 15.154 -2.753 -37.754 1.00 91.75 183 ASN A C 1
ATOM 1512 O O . ASN A 1 183 ? 14.897 -3.802 -37.160 1.00 91.75 183 ASN A O 1
ATOM 1516 N N . LYS A 1 184 ? 16.283 -2.614 -38.464 1.00 90.12 184 LYS A N 1
ATOM 1517 C CA . LYS A 1 184 ? 17.305 -3.674 -38.530 1.00 90.12 184 LYS A CA 1
ATOM 1518 C C . LYS A 1 184 ? 17.972 -3.928 -37.164 1.00 90.12 184 LYS A C 1
ATOM 1520 O O . LYS A 1 184 ? 18.215 -5.079 -36.809 1.00 90.12 184 LYS A O 1
ATOM 1525 N N . VAL A 1 185 ? 18.218 -2.888 -36.358 1.00 91.56 185 VAL A N 1
ATOM 1526 C CA . VAL A 1 185 ? 18.791 -3.033 -35.000 1.00 91.56 185 VAL A CA 1
ATOM 1527 C C . VAL A 1 185 ? 17.872 -3.835 -34.070 1.00 91.56 185 VAL A C 1
ATOM 1529 O O . VAL A 1 185 ? 18.339 -4.747 -33.387 1.00 91.56 185 VAL A O 1
ATOM 1532 N N . VAL A 1 186 ? 16.573 -3.521 -34.034 1.00 90.44 186 VAL A N 1
ATOM 1533 C CA . VAL A 1 186 ? 15.623 -4.146 -33.090 1.00 90.44 186 VAL A CA 1
ATOM 1534 C C . VAL A 1 186 ? 15.134 -5.532 -33.523 1.00 90.44 186 VAL A C 1
ATOM 1536 O O . VAL A 1 186 ? 14.616 -6.283 -32.688 1.00 90.44 186 VAL A O 1
ATOM 1539 N N . THR A 1 187 ? 15.300 -5.878 -34.802 1.00 88.75 187 THR A N 1
ATOM 1540 C CA . THR A 1 187 ? 15.024 -7.220 -35.345 1.00 88.75 187 THR A CA 1
ATOM 1541 C C . THR A 1 187 ? 16.214 -8.163 -35.185 1.00 88.75 187 THR A C 1
ATOM 1543 O O . THR A 1 187 ? 16.009 -9.358 -34.977 1.00 88.75 187 THR A O 1
ATOM 1546 N N . HIS A 1 188 ? 17.450 -7.652 -35.199 1.00 87.56 188 HIS A N 1
ATOM 1547 C CA . HIS A 1 188 ? 18.643 -8.474 -35.012 1.00 87.56 188 HIS A CA 1
ATOM 1548 C C . HIS A 1 188 ? 18.771 -8.965 -33.549 1.00 87.56 188 HIS A C 1
ATOM 1550 O O . HIS A 1 188 ? 18.982 -8.146 -32.646 1.00 87.56 188 HIS A O 1
ATOM 1556 N N . PRO A 1 189 ? 18.732 -10.288 -33.269 1.00 83.38 189 PRO A N 1
ATOM 1557 C CA . PRO A 1 189 ? 18.617 -10.818 -31.904 1.00 83.38 189 PRO A CA 1
ATOM 1558 C C . PRO A 1 189 ? 19.703 -10.340 -30.934 1.00 83.38 189 PRO A C 1
ATOM 1560 O O . PRO A 1 189 ? 19.384 -9.923 -29.824 1.00 83.38 189 PRO A O 1
ATOM 1563 N N . LYS A 1 190 ? 20.977 -10.337 -31.357 1.00 85.12 190 LYS A N 1
ATOM 1564 C CA . LYS A 1 190 ? 22.096 -9.907 -30.495 1.00 85.12 190 LYS A CA 1
ATOM 1565 C C . LYS A 1 190 ? 22.136 -8.391 -30.265 1.00 85.12 190 LYS A C 1
ATOM 1567 O O . LYS A 1 190 ? 22.612 -7.947 -29.228 1.00 85.12 190 LYS A O 1
ATOM 1572 N N . PHE A 1 191 ? 21.659 -7.596 -31.226 1.00 89.44 191 PHE A N 1
ATOM 1573 C CA . PHE A 1 191 ? 21.711 -6.130 -31.138 1.00 89.44 191 PHE A CA 1
ATOM 1574 C C . PHE A 1 191 ? 20.554 -5.607 -30.310 1.00 89.44 191 PHE A C 1
ATOM 1576 O O . PHE A 1 191 ? 20.746 -4.755 -29.447 1.00 89.44 191 PHE A O 1
ATOM 1583 N N . ARG A 1 192 ? 19.373 -6.191 -30.498 1.00 87.00 192 ARG A N 1
ATOM 1584 C CA . ARG A 1 192 ? 18.193 -5.943 -29.681 1.00 87.00 192 ARG A CA 1
ATOM 1585 C C . ARG A 1 192 ? 18.470 -6.087 -28.181 1.00 87.00 192 ARG A C 1
ATOM 1587 O O . ARG A 1 192 ? 17.973 -5.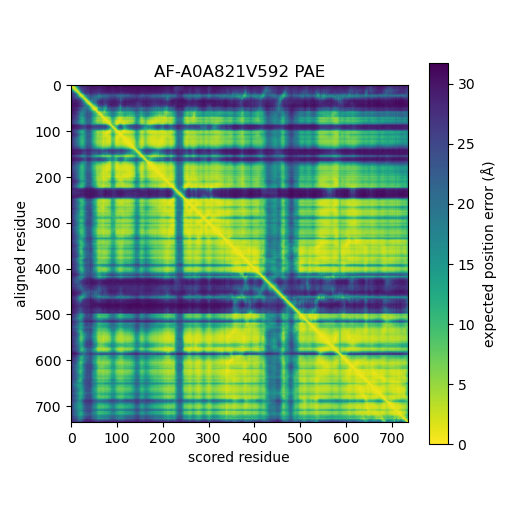288 -27.395 1.00 87.00 192 ARG A O 1
ATOM 1594 N N . THR A 1 193 ? 19.253 -7.089 -27.780 1.00 84.88 193 THR A N 1
ATOM 1595 C CA . THR A 1 193 ? 19.603 -7.339 -26.371 1.00 84.88 193 THR A CA 1
ATOM 1596 C C . THR A 1 193 ? 20.864 -6.608 -25.908 1.00 84.88 193 THR A C 1
ATOM 1598 O O . THR A 1 193 ? 21.258 -6.762 -24.755 1.00 84.88 193 THR A O 1
ATOM 1601 N N . HIS A 1 194 ? 21.527 -5.843 -26.779 1.00 88.25 194 HIS A N 1
ATOM 1602 C CA . HIS A 1 194 ? 22.791 -5.190 -26.454 1.00 88.25 194 HIS A CA 1
ATOM 1603 C C . HIS A 1 194 ? 22.596 -4.016 -25.467 1.00 88.25 194 HIS A C 1
ATOM 1605 O O . HIS A 1 194 ? 21.627 -3.256 -25.604 1.00 88.25 194 HIS A O 1
ATOM 1611 N N . PRO A 1 195 ? 23.529 -3.794 -24.516 1.00 87.81 195 PRO A N 1
ATOM 1612 C CA . PRO A 1 195 ? 23.477 -2.675 -23.574 1.00 87.81 195 PRO A CA 1
ATOM 1613 C C . PRO A 1 195 ? 23.376 -1.269 -24.189 1.00 87.81 195 PRO A C 1
ATOM 1615 O O . PRO A 1 195 ? 22.738 -0.381 -23.616 1.00 87.81 195 PRO A O 1
ATOM 1618 N N . ALA A 1 196 ? 23.959 -1.067 -25.369 1.00 89.88 196 ALA A N 1
ATOM 1619 C CA . ALA A 1 196 ? 23.829 0.178 -26.130 1.00 89.88 196 ALA A CA 1
ATOM 1620 C C . ALA A 1 196 ? 22.375 0.433 -26.552 1.00 89.88 196 ALA A C 1
ATOM 1622 O O . ALA A 1 196 ? 21.841 1.526 -26.385 1.00 89.88 196 ALA A O 1
ATOM 1623 N N . THR A 1 197 ? 21.706 -0.609 -27.051 1.00 91.19 197 THR A N 1
ATOM 1624 C CA . THR A 1 197 ? 20.344 -0.539 -27.589 1.00 91.19 197 THR A CA 1
ATOM 1625 C C . THR A 1 197 ? 19.329 -0.228 -26.494 1.00 91.19 197 THR A C 1
ATOM 1627 O O . THR A 1 197 ? 18.493 0.653 -26.669 1.00 91.19 197 THR A O 1
ATOM 1630 N N . ARG A 1 198 ? 19.429 -0.875 -25.325 1.00 87.56 198 ARG A N 1
ATOM 1631 C CA . ARG A 1 198 ? 18.569 -0.559 -24.162 1.00 87.56 198 ARG A CA 1
ATOM 1632 C C . ARG A 1 198 ? 18.742 0.892 -23.688 1.00 87.56 198 ARG A C 1
ATOM 1634 O O . ARG A 1 198 ? 17.752 1.577 -23.441 1.00 87.56 198 ARG A O 1
ATOM 1641 N N . THR A 1 199 ? 19.985 1.380 -23.629 1.00 88.81 199 THR A N 1
ATOM 1642 C CA . THR A 1 199 ? 20.313 2.761 -23.232 1.00 88.81 199 THR A CA 1
ATOM 1643 C C . THR A 1 199 ? 19.821 3.758 -24.272 1.00 88.81 199 THR A C 1
ATOM 1645 O O . THR A 1 199 ? 19.310 4.822 -23.930 1.00 88.81 199 THR A O 1
ATOM 1648 N N . PHE A 1 200 ? 19.905 3.402 -25.554 1.00 92.44 200 PHE A N 1
ATOM 1649 C CA . PHE A 1 200 ? 19.328 4.195 -26.624 1.00 92.44 200 PHE A CA 1
ATOM 1650 C C . PHE A 1 200 ? 17.808 4.302 -26.459 1.00 92.44 200 PHE A C 1
ATOM 1652 O O . PHE A 1 200 ? 17.283 5.409 -26.433 1.00 92.44 200 PHE A O 1
ATOM 1659 N N . PHE A 1 201 ? 17.097 3.195 -26.245 1.00 92.06 201 PHE A N 1
ATOM 1660 C CA . PHE A 1 201 ? 15.637 3.222 -26.128 1.00 92.06 201 PHE A CA 1
ATOM 1661 C C . PHE A 1 201 ? 15.089 3.707 -24.775 1.00 92.06 201 PHE A C 1
ATOM 1663 O O . PHE A 1 201 ? 13.877 3.885 -24.664 1.00 92.06 201 PHE A O 1
ATOM 1670 N N . ASN A 1 202 ? 15.950 3.974 -23.783 1.00 89.88 202 ASN A N 1
ATOM 1671 C CA . ASN A 1 202 ? 15.574 4.348 -22.413 1.00 89.88 202 ASN A CA 1
ATOM 1672 C C . ASN A 1 202 ? 14.563 3.362 -21.790 1.00 89.88 202 ASN A C 1
ATOM 1674 O O . ASN A 1 202 ? 13.569 3.781 -21.198 1.00 89.88 202 ASN A O 1
ATOM 1678 N N . VAL A 1 203 ? 14.802 2.055 -21.940 1.00 90.69 203 VAL A N 1
ATOM 1679 C CA . VAL A 1 203 ? 13.915 1.003 -21.413 1.00 90.69 203 VAL A CA 1
ATOM 1680 C C . VAL A 1 203 ? 14.660 -0.025 -20.576 1.00 90.69 203 VAL A C 1
ATOM 1682 O O . VAL A 1 203 ? 15.859 -0.258 -20.747 1.00 90.69 203 VAL A O 1
ATOM 1685 N N . SER A 1 204 ? 13.914 -0.676 -19.693 1.00 89.44 204 SER A N 1
ATOM 1686 C CA . SER A 1 204 ? 14.334 -1.825 -18.897 1.00 89.44 204 SER A CA 1
ATOM 1687 C C . SER A 1 204 ? 13.237 -2.884 -18.875 1.00 89.44 204 SER A C 1
ATOM 1689 O O . SER A 1 204 ? 12.141 -2.675 -19.393 1.00 89.44 204 SER A O 1
ATOM 1691 N N . CYS A 1 205 ? 13.493 -4.019 -18.225 1.00 83.19 205 CYS A N 1
ATOM 1692 C CA . CYS A 1 205 ? 12.452 -5.024 -18.022 1.00 83.19 205 CYS A CA 1
ATOM 1693 C C . CYS A 1 205 ? 11.231 -4.470 -17.258 1.00 83.19 205 CYS A C 1
ATOM 1695 O O . CYS A 1 205 ? 10.113 -4.907 -17.513 1.00 83.19 205 CYS A O 1
ATOM 1697 N N . LEU A 1 206 ? 11.410 -3.457 -16.393 1.00 86.12 206 LEU A N 1
ATOM 1698 C CA . LEU A 1 206 ? 10.320 -2.781 -15.673 1.00 86.12 206 LEU A CA 1
ATOM 1699 C C . LEU A 1 206 ? 9.409 -1.931 -16.565 1.00 86.12 206 LEU A C 1
ATOM 1701 O O . LEU A 1 206 ? 8.319 -1.549 -16.123 1.00 86.12 206 LEU A O 1
ATOM 1705 N N . SER A 1 207 ? 9.835 -1.599 -17.784 1.00 87.69 207 SER A N 1
ATOM 1706 C CA . SER A 1 207 ? 9.020 -0.829 -18.727 1.00 87.69 207 SER A CA 1
ATOM 1707 C C . SER A 1 207 ? 7.812 -1.630 -19.232 1.00 87.69 207 SER A C 1
ATOM 1709 O O . SER A 1 207 ? 6.855 -1.031 -19.714 1.00 87.69 207 SER A O 1
ATOM 1711 N N . PHE A 1 208 ? 7.844 -2.963 -19.105 1.00 84.31 208 PHE A N 1
ATOM 1712 C CA . PHE A 1 208 ? 6.885 -3.879 -19.736 1.00 84.31 208 PHE A CA 1
ATOM 1713 C C . PHE A 1 208 ? 6.192 -4.836 -18.750 1.00 84.31 208 PHE A C 1
ATOM 1715 O O . PHE A 1 208 ? 5.666 -5.867 -19.169 1.00 84.31 208 PHE A O 1
ATOM 1722 N N . VAL A 1 209 ? 6.216 -4.526 -17.448 1.00 78.12 209 VAL A N 1
ATOM 1723 C CA . VAL A 1 209 ? 5.529 -5.315 -16.411 1.00 78.12 209 VAL A CA 1
ATOM 1724 C C . VAL A 1 209 ? 4.102 -4.806 -16.230 1.00 78.12 209 VAL A C 1
ATOM 1726 O O . VAL A 1 209 ? 3.898 -3.627 -15.938 1.00 78.12 209 VAL A O 1
ATOM 1729 N N . ASP A 1 210 ? 3.126 -5.705 -16.349 1.00 72.81 210 ASP A N 1
ATOM 1730 C CA . ASP A 1 210 ? 1.708 -5.380 -16.174 1.00 72.81 210 ASP A CA 1
ATOM 1731 C C . ASP A 1 210 ? 1.361 -4.988 -14.727 1.00 72.81 210 ASP A C 1
ATOM 1733 O O . ASP A 1 210 ? 1.894 -5.513 -13.739 1.00 72.81 210 ASP A O 1
ATOM 1737 N N . GLY A 1 211 ? 0.440 -4.032 -14.605 1.00 71.56 211 GLY A N 1
ATOM 1738 C CA . GLY A 1 211 ? -0.000 -3.458 -13.334 1.00 71.56 211 GLY A CA 1
ATOM 1739 C C . GLY A 1 211 ? 0.975 -2.485 -12.698 1.00 71.56 211 GLY A C 1
ATOM 1740 O O . GLY A 1 211 ? 0.626 -1.836 -11.713 1.00 71.56 211 GLY A O 1
ATOM 1741 N N . LEU A 1 212 ? 2.200 -2.379 -13.211 1.00 81.62 212 LEU A N 1
ATOM 1742 C CA . LEU A 1 212 ? 3.051 -1.244 -12.899 1.00 81.62 212 LEU A CA 1
ATOM 1743 C C . LEU A 1 212 ? 2.700 -0.107 -13.849 1.00 81.62 212 LEU A C 1
ATOM 1745 O O . LEU A 1 212 ? 2.442 -0.316 -15.032 1.00 81.62 212 LEU A O 1
ATOM 1749 N N . SER A 1 213 ? 2.753 1.120 -13.341 1.00 82.94 213 SER A N 1
ATOM 1750 C CA . SER A 1 213 ? 2.518 2.288 -14.180 1.00 82.94 213 SER A CA 1
ATOM 1751 C C . SER A 1 213 ? 3.555 2.389 -15.294 1.00 82.94 213 SER A C 1
ATOM 1753 O O . SER A 1 213 ? 4.710 1.957 -15.157 1.00 82.94 213 SER A O 1
ATOM 1755 N N . THR A 1 214 ? 3.152 3.013 -16.403 1.00 84.31 214 THR A N 1
ATOM 1756 C CA . THR A 1 214 ? 4.095 3.375 -17.463 1.00 84.31 214 THR A CA 1
ATOM 1757 C C . THR A 1 214 ? 5.190 4.261 -16.875 1.00 84.31 214 THR A C 1
ATOM 1759 O O . THR A 1 214 ? 4.925 5.196 -16.113 1.00 84.31 214 THR A O 1
ATOM 1762 N N . SER A 1 215 ? 6.438 3.945 -17.204 1.00 88.81 215 SER A N 1
ATOM 1763 C CA . SER A 1 215 ? 7.579 4.716 -16.726 1.00 88.81 215 SER A CA 1
ATOM 1764 C C . SER A 1 215 ? 7.556 6.121 -17.319 1.00 88.81 215 SER A C 1
ATOM 1766 O O . SER A 1 215 ? 7.440 6.287 -18.529 1.00 88.81 215 SER A O 1
ATOM 1768 N N . ARG A 1 216 ? 7.699 7.141 -16.469 1.00 88.56 216 ARG A N 1
ATOM 1769 C CA . ARG A 1 216 ? 7.781 8.544 -16.905 1.00 88.56 216 ARG A CA 1
ATOM 1770 C C . ARG A 1 216 ? 9.124 8.842 -17.566 1.00 88.56 216 ARG A C 1
ATOM 1772 O O . ARG A 1 216 ? 9.184 9.473 -18.612 1.00 88.56 216 ARG A O 1
ATOM 1779 N N . LYS A 1 217 ? 10.205 8.373 -16.940 1.00 91.25 217 LYS A N 1
ATOM 1780 C CA . LYS A 1 217 ? 11.574 8.443 -17.461 1.00 91.25 217 LYS A CA 1
ATOM 1781 C C . LYS A 1 217 ? 12.388 7.295 -16.884 1.00 91.25 217 LYS A C 1
ATOM 1783 O O . LYS A 1 217 ? 12.236 6.959 -15.707 1.00 91.25 217 LYS A O 1
ATOM 1788 N N . GLU A 1 218 ? 13.270 6.744 -17.706 1.00 93.06 218 GLU A N 1
ATOM 1789 C CA . GLU A 1 218 ? 14.271 5.766 -17.296 1.00 93.06 218 GLU A CA 1
ATOM 1790 C C . GLU A 1 218 ? 15.652 6.136 -17.835 1.00 93.06 218 GLU A C 1
ATOM 1792 O O . GLU A 1 218 ? 15.762 6.829 -18.849 1.00 93.06 218 GLU A O 1
ATOM 1797 N N . GLY A 1 219 ? 16.701 5.672 -17.161 1.00 91.69 219 GLY A N 1
ATOM 1798 C CA . GLY A 1 219 ? 18.068 5.787 -17.658 1.00 91.69 219 GLY A CA 1
ATOM 1799 C C . GLY A 1 219 ? 19.133 5.654 -16.576 1.00 91.69 219 GLY A C 1
ATOM 1800 O O . GLY A 1 219 ? 18.849 5.680 -15.376 1.00 91.69 219 GLY A O 1
ATOM 1801 N N . SER A 1 220 ? 20.383 5.530 -17.014 1.00 91.38 220 SER A N 1
ATOM 1802 C CA . SER A 1 220 ? 21.546 5.459 -16.131 1.00 91.38 220 SER A CA 1
ATOM 1803 C C . SER A 1 220 ? 21.864 6.798 -15.468 1.00 91.38 220 SER A C 1
ATOM 1805 O O . SER A 1 220 ? 21.977 7.826 -16.131 1.00 91.38 220 SER A O 1
ATOM 1807 N N . LEU A 1 221 ? 22.103 6.771 -14.157 1.00 92.56 221 LEU A N 1
ATOM 1808 C CA . LEU A 1 221 ? 22.661 7.881 -13.387 1.00 92.56 221 LEU A CA 1
ATOM 1809 C C . LEU A 1 221 ? 23.728 7.380 -12.412 1.00 92.56 221 LEU A C 1
ATOM 1811 O O . LEU A 1 221 ? 23.688 6.253 -11.921 1.00 92.56 221 LEU A O 1
ATOM 1815 N N . LEU A 1 222 ? 24.677 8.252 -12.077 1.00 91.69 222 LEU A N 1
ATOM 1816 C CA . LEU A 1 222 ? 25.700 7.953 -11.078 1.00 91.69 222 LEU A CA 1
ATOM 1817 C C . LEU A 1 222 ? 25.145 8.201 -9.674 1.00 91.69 222 LEU A C 1
ATOM 1819 O O . LEU A 1 222 ? 24.982 9.349 -9.257 1.00 91.69 222 LEU A O 1
ATOM 1823 N N . LYS A 1 223 ? 24.881 7.141 -8.914 1.00 89.75 223 LYS A N 1
ATOM 1824 C CA . LYS A 1 223 ? 24.419 7.226 -7.528 1.00 89.75 223 LYS A CA 1
ATOM 1825 C C . LYS A 1 223 ? 25.601 7.278 -6.569 1.00 89.75 223 LYS A C 1
ATOM 1827 O O . LYS A 1 223 ? 26.495 6.443 -6.611 1.00 89.75 223 LYS A O 1
ATOM 1832 N N . GLN A 1 224 ? 25.565 8.228 -5.642 1.00 85.88 224 GLN A N 1
ATOM 1833 C CA . GLN A 1 224 ? 26.535 8.331 -4.561 1.00 85.88 224 GLN A CA 1
ATOM 1834 C C . GLN A 1 224 ? 26.374 7.155 -3.583 1.00 85.88 224 GLN A C 1
ATOM 1836 O O . GLN A 1 224 ? 25.324 6.999 -2.937 1.00 85.88 224 GLN A O 1
ATOM 1841 N N . SER A 1 225 ? 27.422 6.351 -3.429 1.00 68.31 225 SER A N 1
ATOM 1842 C CA . SER A 1 225 ? 27.513 5.312 -2.407 1.00 68.31 225 SER A CA 1
ATOM 1843 C C . SER A 1 225 ? 27.560 5.995 -1.042 1.00 68.31 225 SER A C 1
ATOM 1845 O O . SER A 1 225 ? 28.490 6.734 -0.714 1.00 68.31 225 SER A O 1
ATOM 1847 N N . HIS A 1 226 ? 26.510 5.806 -0.247 1.00 56.88 226 HIS A N 1
ATOM 1848 C CA . HIS A 1 226 ? 26.529 6.213 1.149 1.00 56.88 226 HIS A CA 1
ATOM 1849 C C . HIS A 1 226 ? 27.162 5.068 1.930 1.00 56.88 226 HIS A C 1
ATOM 1851 O O . HIS A 1 226 ? 26.600 3.976 1.981 1.00 56.88 226 HIS A O 1
ATOM 1857 N N . TYR A 1 227 ? 28.322 5.318 2.540 1.00 39.03 227 TYR A N 1
ATOM 1858 C CA . TYR A 1 227 ? 28.783 4.506 3.660 1.00 39.03 227 TYR A CA 1
ATOM 1859 C C . TYR A 1 227 ? 27.690 4.577 4.735 1.00 39.03 227 TYR A C 1
ATOM 1861 O O . TYR A 1 227 ? 27.592 5.556 5.474 1.00 39.03 227 TYR A O 1
ATOM 1869 N N . TYR A 1 228 ? 26.823 3.567 4.796 1.00 36.72 228 TYR A N 1
ATOM 1870 C CA . TYR A 1 228 ? 26.063 3.310 6.009 1.00 36.72 228 TYR A CA 1
ATOM 1871 C C . TYR A 1 228 ? 27.092 3.015 7.099 1.00 36.72 228 TYR A C 1
ATOM 1873 O O . TYR A 1 228 ? 27.975 2.175 6.915 1.00 36.72 228 TYR A O 1
ATOM 1881 N N . ASN A 1 229 ? 27.012 3.737 8.214 1.00 30.14 229 ASN A N 1
ATOM 1882 C CA . ASN A 1 229 ? 27.823 3.487 9.398 1.00 30.14 229 ASN A CA 1
ATOM 1883 C C . ASN A 1 229 ? 27.493 2.072 9.912 1.00 30.14 229 ASN A C 1
ATOM 1885 O O . ASN A 1 229 ? 26.567 1.880 10.696 1.00 30.14 229 ASN A O 1
ATOM 1889 N N . ARG A 1 230 ? 28.222 1.062 9.421 1.00 37.62 230 ARG A N 1
ATOM 1890 C CA . ARG A 1 230 ? 28.228 -0.306 9.944 1.00 37.62 230 ARG A CA 1
ATOM 1891 C C . ARG A 1 230 ? 28.867 -0.271 11.330 1.00 37.62 230 ARG A C 1
ATOM 1893 O O . ARG A 1 230 ? 30.068 -0.486 11.471 1.00 37.62 230 ARG A O 1
ATOM 1900 N N . SER A 1 231 ? 28.079 -0.014 12.368 1.00 35.16 231 SER A N 1
ATOM 1901 C CA . SER A 1 231 ? 28.500 -0.356 13.725 1.00 35.16 231 SER A CA 1
ATOM 1902 C C . SER A 1 231 ? 28.344 -1.868 13.892 1.00 35.16 231 SER A C 1
ATOM 1904 O O . SER A 1 231 ? 27.266 -2.332 14.244 1.00 35.16 231 SER A O 1
ATOM 1906 N N . ARG A 1 232 ? 29.387 -2.609 13.484 1.00 34.94 232 ARG A N 1
ATOM 1907 C CA . ARG A 1 232 ? 29.768 -4.001 13.828 1.00 34.94 232 ARG A CA 1
ATOM 1908 C C . ARG A 1 232 ? 30.758 -4.520 12.770 1.00 34.94 232 ARG A C 1
ATOM 1910 O O . ARG A 1 232 ? 30.446 -5.381 11.955 1.00 34.94 232 ARG A O 1
ATOM 1917 N N . ARG A 1 233 ? 31.968 -3.961 12.756 1.00 34.59 233 ARG A N 1
ATOM 1918 C CA . ARG A 1 233 ? 33.170 -4.655 12.270 1.00 34.59 233 ARG A CA 1
ATOM 1919 C C . ARG A 1 233 ? 34.252 -4.474 13.325 1.00 34.59 233 ARG A C 1
ATOM 1921 O O . ARG A 1 233 ? 34.411 -3.377 13.858 1.00 34.59 233 ARG A O 1
ATOM 1928 N N . THR A 1 234 ? 34.918 -5.564 13.677 1.00 33.69 234 THR A N 1
ATOM 1929 C CA . THR A 1 234 ? 36.024 -5.586 14.634 1.00 33.69 234 THR A CA 1
ATOM 1930 C C . THR A 1 234 ? 37.214 -4.778 14.097 1.00 33.69 234 THR A C 1
ATOM 1932 O O . THR A 1 234 ? 37.375 -4.678 12.880 1.00 33.69 234 THR A O 1
ATOM 1935 N N . PRO A 1 235 ? 38.068 -4.200 14.963 1.00 31.83 235 PRO A N 1
ATOM 1936 C CA . PRO A 1 235 ? 39.105 -3.233 14.567 1.00 31.83 235 PRO A CA 1
ATOM 1937 C C . PRO A 1 235 ? 40.228 -3.759 13.655 1.00 31.83 235 PRO A C 1
ATOM 1939 O O . PRO A 1 235 ? 41.129 -2.997 13.323 1.00 31.83 235 PRO A O 1
ATOM 1942 N N . PHE A 1 236 ? 40.207 -5.036 13.267 1.00 34.19 236 PHE A N 1
ATOM 1943 C CA . PHE A 1 236 ? 41.325 -5.703 12.596 1.00 34.19 236 PHE A CA 1
ATOM 1944 C C . PHE A 1 236 ? 41.195 -5.809 11.064 1.00 34.19 236 PHE A C 1
ATOM 1946 O O . PHE A 1 236 ? 42.171 -6.171 10.420 1.00 34.19 236 PHE A O 1
ATOM 1953 N N . ASP A 1 237 ? 40.067 -5.394 10.468 1.00 33.84 237 ASP A N 1
ATOM 1954 C CA . ASP A 1 237 ? 39.813 -5.516 9.016 1.00 33.84 237 ASP A CA 1
ATOM 1955 C C . ASP A 1 237 ? 39.727 -4.167 8.271 1.00 33.84 237 ASP A C 1
ATOM 1957 O O . ASP A 1 237 ? 38.890 -3.977 7.381 1.00 33.84 237 ASP A O 1
ATOM 1961 N N . GLN A 1 238 ? 40.566 -3.186 8.618 1.00 32.72 238 GLN A N 1
ATOM 1962 C CA . GLN A 1 238 ? 40.738 -1.997 7.773 1.00 32.72 238 GLN A CA 1
ATOM 1963 C C . GLN A 1 238 ? 41.883 -2.215 6.775 1.00 32.72 238 GLN A C 1
ATOM 1965 O O . GLN A 1 238 ? 43.045 -2.151 7.178 1.00 32.72 238 GLN A O 1
ATOM 1970 N N . PRO A 1 239 ? 41.612 -2.405 5.467 1.00 32.81 239 PRO A N 1
ATOM 1971 C CA . PRO A 1 239 ? 42.650 -2.201 4.472 1.00 32.81 239 PRO A CA 1
ATOM 1972 C C . PRO A 1 239 ? 43.054 -0.721 4.477 1.00 32.81 239 PRO A C 1
ATOM 1974 O O . PRO A 1 239 ? 42.213 0.178 4.576 1.00 32.81 239 PRO A O 1
ATOM 1977 N N . LEU A 1 240 ? 44.361 -0.483 4.376 1.00 34.53 240 LEU A N 1
ATOM 1978 C CA . LEU A 1 240 ? 45.028 0.819 4.309 1.00 34.53 240 LEU A CA 1
ATOM 1979 C C . LEU A 1 240 ? 44.671 1.583 3.017 1.00 34.53 240 LEU A C 1
ATOM 1981 O O . LEU A 1 240 ? 45.530 1.827 2.175 1.00 34.53 240 LEU A O 1
ATOM 1985 N N . ILE A 1 241 ? 43.409 1.981 2.837 1.00 37.50 241 ILE A N 1
ATOM 1986 C CA 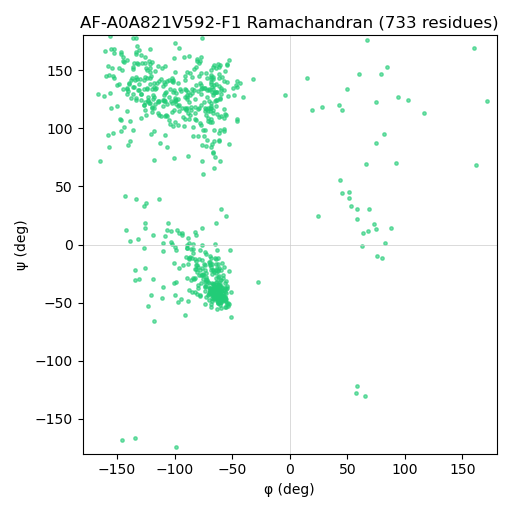. ILE A 1 241 ? 42.991 2.882 1.753 1.00 37.50 241 ILE A CA 1
ATOM 1987 C C . ILE A 1 241 ? 42.537 4.209 2.370 1.00 37.50 241 ILE A C 1
ATOM 1989 O O . ILE A 1 241 ? 41.391 4.415 2.761 1.00 37.50 241 ILE A O 1
ATOM 1993 N N . THR A 1 242 ? 43.547 5.059 2.542 1.00 30.78 242 THR A N 1
ATOM 1994 C CA . THR A 1 242 ? 43.555 6.530 2.544 1.00 30.78 242 THR A CA 1
ATOM 1995 C C . THR A 1 242 ? 42.236 7.287 2.777 1.00 30.78 242 THR A C 1
ATOM 1997 O O . THR A 1 242 ? 41.345 7.380 1.936 1.00 30.78 242 THR A O 1
ATOM 2000 N N . LYS A 1 243 ? 42.229 8.012 3.905 1.00 30.52 243 LYS A N 1
ATOM 2001 C CA . LYS A 1 243 ? 41.379 9.167 4.237 1.00 30.52 243 LYS A CA 1
ATOM 2002 C C . LYS A 1 243 ? 41.583 10.348 3.262 1.00 30.52 243 LYS A C 1
ATOM 2004 O O . LYS A 1 243 ? 42.131 11.378 3.643 1.00 30.52 243 LYS A O 1
ATOM 2009 N N . LEU A 1 244 ? 41.112 10.231 2.024 1.00 35.91 244 LEU A N 1
ATOM 2010 C CA . LEU A 1 244 ? 40.873 11.364 1.121 1.00 35.91 244 LEU A CA 1
ATOM 2011 C C . LEU A 1 244 ? 39.451 11.224 0.577 1.00 35.91 244 LEU A C 1
ATOM 2013 O O . LEU A 1 244 ? 39.151 10.306 -0.178 1.00 35.91 244 LEU A O 1
ATOM 2017 N N . GLY A 1 245 ? 38.557 12.103 1.034 1.00 41.12 245 GLY A N 1
ATOM 2018 C CA . GLY A 1 245 ? 37.110 12.032 0.826 1.00 41.12 245 GLY A CA 1
ATOM 2019 C C . GLY A 1 245 ? 36.658 12.173 -0.628 1.00 41.12 245 GLY A C 1
ATOM 2020 O O . GLY A 1 245 ? 36.088 13.194 -1.003 1.00 41.12 245 GLY A O 1
ATOM 2021 N N . LYS A 1 246 ? 36.839 11.129 -1.437 1.00 48.25 246 LYS A N 1
ATOM 2022 C CA . LYS A 1 246 ? 36.081 10.926 -2.671 1.00 48.25 246 LYS A CA 1
ATOM 2023 C C . LYS A 1 246 ? 34.835 10.130 -2.321 1.00 48.25 246 LYS A C 1
ATOM 2025 O O . LYS A 1 246 ? 34.905 9.006 -1.837 1.00 48.25 246 LYS A O 1
ATOM 2030 N N . HIS A 1 247 ? 33.673 10.732 -2.528 1.00 55.78 247 HIS A N 1
ATOM 2031 C CA . HIS A 1 247 ? 32.445 9.960 -2.544 1.00 55.78 247 HIS A CA 1
ATOM 2032 C C . HIS A 1 247 ? 32.509 8.977 -3.714 1.00 55.78 247 HIS A C 1
ATOM 2034 O O . HIS A 1 247 ? 32.706 9.410 -4.850 1.00 55.78 247 HIS A O 1
ATOM 2040 N N . ASN A 1 248 ? 32.350 7.682 -3.444 1.00 74.81 248 ASN A N 1
ATOM 2041 C CA . ASN A 1 248 ? 32.235 6.693 -4.509 1.00 74.81 248 ASN A CA 1
ATOM 2042 C C . ASN A 1 248 ? 30.887 6.894 -5.204 1.00 74.81 248 ASN A C 1
ATOM 2044 O O . ASN A 1 248 ? 29.864 7.087 -4.543 1.00 74.81 248 ASN A O 1
ATOM 2048 N N . TYR A 1 249 ? 30.906 6.921 -6.530 1.00 83.62 249 TYR A N 1
ATOM 2049 C CA . TYR A 1 249 ? 29.710 6.962 -7.356 1.00 83.62 249 TYR A CA 1
ATOM 2050 C C . TYR A 1 249 ? 29.664 5.678 -8.160 1.00 83.62 249 TYR A C 1
ATOM 2052 O O . TYR A 1 249 ? 30.671 5.286 -8.744 1.00 83.62 249 TYR A O 1
ATOM 2060 N N . GLU A 1 250 ? 28.495 5.065 -8.210 1.00 86.94 250 GLU A N 1
ATOM 2061 C CA . GLU A 1 250 ? 28.271 3.852 -8.976 1.00 86.94 250 GLU A CA 1
ATOM 2062 C C . GLU A 1 250 ? 27.087 4.064 -9.911 1.00 86.94 250 GLU A C 1
ATOM 2064 O O . GLU A 1 250 ? 26.106 4.724 -9.558 1.00 86.94 250 GLU A O 1
ATOM 2069 N N . GLU A 1 251 ? 27.187 3.529 -11.121 1.00 90.00 251 GLU A N 1
ATOM 2070 C CA . GLU A 1 251 ? 26.113 3.622 -12.100 1.00 90.00 251 GLU A CA 1
ATOM 2071 C C . GLU A 1 251 ? 24.906 2.801 -11.648 1.00 90.00 251 GLU A C 1
ATOM 2073 O O . GLU A 1 251 ? 25.043 1.682 -11.146 1.00 90.00 251 GLU A O 1
ATOM 2078 N N . ARG A 1 252 ? 23.717 3.387 -11.783 1.00 91.44 252 ARG A N 1
ATOM 2079 C CA . ARG A 1 252 ? 22.435 2.759 -11.477 1.00 91.44 252 ARG A CA 1
ATOM 2080 C C . ARG A 1 252 ? 21.416 3.130 -12.533 1.00 91.44 252 ARG A C 1
ATOM 2082 O O . ARG A 1 252 ? 21.342 4.290 -12.931 1.00 91.44 252 ARG A O 1
ATOM 2089 N N . TRP A 1 253 ? 20.604 2.157 -12.928 1.00 92.81 253 TRP A N 1
ATOM 2090 C CA . TRP A 1 253 ? 19.470 2.400 -13.807 1.00 92.81 253 TRP A CA 1
ATOM 2091 C C . TRP A 1 253 ? 18.300 2.908 -12.971 1.00 92.81 253 TRP A C 1
ATOM 2093 O O . TRP A 1 253 ? 17.797 2.183 -12.113 1.00 92.81 253 TRP A O 1
ATOM 2103 N N . LEU A 1 254 ? 17.907 4.163 -13.163 1.00 95.12 254 LEU A N 1
ATOM 2104 C CA . LEU A 1 254 ? 16.813 4.796 -12.437 1.00 95.12 254 LEU A CA 1
ATOM 2105 C C . LEU A 1 254 ? 15.532 4.736 -13.268 1.00 95.12 254 LEU A C 1
ATOM 2107 O O . LEU A 1 254 ? 15.562 5.006 -14.464 1.00 95.12 254 LEU A O 1
ATOM 2111 N N . VAL A 1 255 ? 14.408 4.450 -12.619 1.00 94.88 255 VAL A N 1
ATOM 2112 C CA . VAL A 1 255 ? 13.071 4.412 -13.219 1.00 94.88 255 VAL A CA 1
ATOM 2113 C C . VAL A 1 255 ? 12.128 5.258 -12.371 1.00 94.88 255 VAL A C 1
ATOM 2115 O O . VAL A 1 255 ? 11.986 5.036 -11.164 1.00 94.88 255 VAL A O 1
ATOM 2118 N N . ILE A 1 256 ? 11.476 6.235 -12.999 1.00 95.62 256 ILE A N 1
ATOM 2119 C CA . ILE A 1 256 ? 10.424 7.049 -12.383 1.00 95.62 256 ILE A CA 1
ATOM 2120 C C . ILE A 1 256 ? 9.073 6.446 -12.759 1.00 95.62 256 ILE A C 1
ATOM 2122 O O . ILE A 1 256 ? 8.692 6.456 -13.930 1.00 95.62 256 ILE A O 1
ATOM 2126 N N . LYS A 1 257 ? 8.345 5.952 -11.759 1.00 93.38 257 LYS A N 1
ATOM 2127 C CA . LYS A 1 257 ? 6.964 5.471 -11.883 1.00 93.38 257 LYS A CA 1
ATOM 2128 C C . LYS A 1 257 ? 5.993 6.557 -11.410 1.00 93.38 257 LYS A C 1
ATOM 2130 O O . LYS A 1 257 ? 6.398 7.686 -11.148 1.00 93.38 257 LYS A O 1
ATOM 2135 N N . ASP A 1 258 ? 4.704 6.254 -11.341 1.00 90.56 258 ASP A N 1
ATOM 2136 C CA . ASP A 1 258 ? 3.653 7.211 -10.967 1.00 90.56 258 ASP A CA 1
ATOM 2137 C C . ASP A 1 258 ? 3.568 7.522 -9.459 1.00 90.56 258 ASP A C 1
ATOM 2139 O O . ASP A 1 258 ? 3.134 8.614 -9.099 1.00 90.56 258 ASP A O 1
ATOM 2143 N N . THR A 1 259 ? 3.995 6.600 -8.586 1.00 93.38 259 THR A N 1
ATOM 2144 C CA . THR A 1 259 ? 3.928 6.756 -7.113 1.00 93.38 259 THR A CA 1
ATOM 2145 C C . THR A 1 259 ? 5.229 6.425 -6.375 1.00 93.38 259 THR A C 1
ATOM 2147 O O . THR A 1 259 ? 5.265 6.418 -5.134 1.00 93.38 259 THR A O 1
ATOM 2150 N N . TYR A 1 260 ? 6.304 6.131 -7.106 1.00 95.25 260 TYR A N 1
ATOM 2151 C CA . TYR A 1 260 ? 7.616 5.801 -6.553 1.00 95.25 260 TYR A CA 1
ATOM 2152 C C . TYR A 1 260 ? 8.727 5.980 -7.595 1.00 95.25 260 TYR A C 1
ATOM 2154 O O . TYR A 1 260 ? 8.486 6.103 -8.796 1.00 95.25 260 TYR A O 1
ATOM 2162 N N . VAL A 1 261 ? 9.965 5.982 -7.115 1.00 95.62 261 VAL A N 1
ATOM 2163 C CA . VAL A 1 261 ? 11.184 5.952 -7.926 1.00 95.62 261 VAL A CA 1
ATOM 2164 C C . VAL A 1 261 ? 11.948 4.699 -7.542 1.00 95.62 261 VAL A C 1
ATOM 2166 O O . VAL A 1 261 ? 12.113 4.441 -6.358 1.00 95.62 261 VAL A O 1
ATOM 2169 N N . VAL A 1 262 ? 12.445 3.923 -8.494 1.00 93.12 262 VAL A N 1
ATOM 2170 C CA . VAL A 1 262 ? 13.246 2.727 -8.203 1.00 93.12 262 VAL A CA 1
ATOM 2171 C C . VAL A 1 262 ? 14.572 2.805 -8.934 1.00 93.12 262 VAL A C 1
ATOM 2173 O O . VAL A 1 262 ? 14.643 3.335 -10.041 1.00 93.12 262 VAL A O 1
ATOM 2176 N N . TYR A 1 263 ? 15.632 2.308 -8.304 1.00 91.38 263 TYR A N 1
ATOM 2177 C CA . TYR A 1 263 ? 16.909 2.119 -8.977 1.00 91.38 263 TYR A CA 1
ATOM 2178 C C . TYR A 1 263 ? 17.334 0.655 -8.953 1.00 91.38 263 TYR A C 1
ATOM 2180 O O . TYR A 1 263 ? 17.095 -0.068 -7.982 1.00 91.38 263 TYR A O 1
ATOM 2188 N N . MET A 1 264 ? 17.978 0.246 -10.039 1.00 88.38 264 MET A N 1
ATOM 2189 C CA . MET A 1 264 ? 18.383 -1.125 -10.313 1.00 88.38 264 MET A CA 1
ATOM 2190 C C . MET A 1 264 ? 19.859 -1.191 -10.691 1.00 88.38 264 MET A C 1
ATOM 2192 O O . MET A 1 264 ? 20.479 -0.180 -11.056 1.00 88.38 264 MET A O 1
ATOM 2196 N N . GLN A 1 265 ? 20.413 -2.394 -10.623 1.00 85.25 265 GLN A N 1
ATOM 2197 C CA . GLN A 1 265 ? 21.707 -2.685 -11.218 1.00 85.25 265 GLN A CA 1
ATOM 2198 C C . GLN A 1 265 ? 21.597 -2.579 -12.755 1.00 85.25 265 GLN A C 1
ATOM 2200 O O . GLN A 1 265 ? 20.696 -3.193 -13.325 1.00 85.25 265 GLN A O 1
ATOM 2205 N N . PRO A 1 266 ? 22.467 -1.817 -13.451 1.00 84.12 266 PRO A N 1
ATOM 2206 C CA . PRO A 1 266 ? 22.327 -1.601 -14.895 1.00 84.12 266 PRO A CA 1
ATOM 2207 C C . PRO A 1 266 ? 22.387 -2.885 -15.728 1.00 84.12 266 PRO A C 1
ATOM 2209 O O . PRO A 1 266 ? 21.669 -3.010 -16.713 1.00 84.12 266 PRO A O 1
ATOM 2212 N N . ASP A 1 267 ? 23.223 -3.849 -15.338 1.00 79.62 267 ASP A N 1
ATOM 2213 C CA . ASP A 1 267 ? 23.489 -5.036 -16.157 1.00 79.62 267 ASP A CA 1
ATOM 2214 C C . ASP A 1 267 ? 22.502 -6.172 -15.926 1.00 79.62 267 ASP A C 1
ATOM 2216 O O . ASP A 1 267 ? 22.086 -6.809 -16.887 1.00 79.62 267 ASP A O 1
ATOM 2220 N N . THR A 1 268 ? 22.087 -6.397 -14.681 1.00 77.38 268 THR A N 1
ATOM 2221 C CA . THR A 1 268 ? 21.165 -7.486 -14.327 1.00 77.38 268 THR A CA 1
ATOM 2222 C C . THR A 1 268 ? 19.708 -7.035 -14.254 1.00 77.38 268 THR A C 1
ATOM 2224 O O . THR A 1 268 ? 18.823 -7.875 -14.365 1.00 77.38 268 THR A O 1
ATOM 2227 N N . TYR A 1 269 ? 19.455 -5.729 -14.103 1.00 78.44 269 TYR A N 1
ATOM 2228 C CA . TYR A 1 269 ? 18.166 -5.151 -13.702 1.00 78.44 269 TYR A CA 1
ATOM 2229 C C . TYR A 1 269 ? 17.641 -5.635 -12.347 1.00 78.44 269 TYR A C 1
ATOM 2231 O O . TYR A 1 269 ? 16.461 -5.489 -12.037 1.00 78.44 269 TYR A O 1
ATOM 2239 N N . GLU A 1 270 ? 18.531 -6.133 -11.493 1.00 79.50 270 GLU A N 1
ATOM 2240 C CA . GLU A 1 270 ? 18.184 -6.440 -10.114 1.00 79.50 270 GLU A CA 1
ATOM 2241 C C . GLU A 1 270 ? 17.710 -5.169 -9.394 1.00 79.50 270 GLU A C 1
ATOM 2243 O O . GLU A 1 270 ? 18.399 -4.139 -9.377 1.00 79.50 270 GLU A O 1
ATOM 2248 N N . ILE A 1 271 ? 16.515 -5.236 -8.808 1.00 83.81 271 ILE A N 1
ATOM 2249 C CA . ILE A 1 271 ? 15.939 -4.136 -8.039 1.00 83.81 271 ILE A CA 1
ATOM 2250 C C . ILE A 1 271 ? 16.717 -3.969 -6.742 1.00 83.81 271 ILE A C 1
ATOM 2252 O O . ILE A 1 271 ? 16.786 -4.887 -5.933 1.00 83.81 271 ILE A O 1
ATOM 2256 N N . LEU A 1 272 ? 17.239 -2.762 -6.511 1.00 83.12 272 LEU A N 1
ATOM 2257 C CA . LEU A 1 272 ? 18.027 -2.476 -5.315 1.00 83.12 272 LEU A CA 1
ATOM 2258 C C . LEU A 1 272 ? 17.228 -1.768 -4.228 1.00 83.12 272 LEU A C 1
ATOM 2260 O O . LEU A 1 272 ? 17.404 -2.078 -3.056 1.00 83.12 272 LEU A O 1
ATOM 2264 N N . PHE A 1 273 ? 16.410 -0.768 -4.578 1.00 85.12 273 PHE A N 1
ATOM 2265 C CA . PHE A 1 273 ? 15.506 -0.144 -3.609 1.00 85.12 273 PHE A CA 1
ATOM 2266 C C . PHE A 1 273 ? 14.430 0.733 -4.276 1.00 85.12 273 PHE A C 1
ATOM 2268 O O . PHE A 1 273 ? 14.774 1.626 -5.063 1.00 85.12 273 PHE A O 1
ATOM 2275 N N . PRO A 1 274 ? 13.143 0.555 -3.931 1.00 90.31 274 PRO A N 1
ATOM 2276 C CA . PRO A 1 274 ? 12.078 1.487 -4.286 1.00 90.31 274 PRO A CA 1
ATOM 2277 C C . PRO A 1 274 ? 11.933 2.618 -3.252 1.00 90.31 274 PRO A C 1
ATOM 2279 O O . PRO A 1 274 ? 11.782 2.405 -2.052 1.00 90.31 274 PRO A O 1
ATOM 2282 N N . ILE A 1 275 ? 11.924 3.855 -3.733 1.00 91.94 275 ILE A N 1
ATOM 2283 C CA . ILE A 1 275 ? 11.715 5.088 -2.976 1.00 91.94 275 ILE A CA 1
ATOM 2284 C C . ILE A 1 275 ? 10.277 5.550 -3.201 1.00 91.94 275 ILE A C 1
ATOM 2286 O O . ILE A 1 275 ? 9.941 6.127 -4.236 1.00 91.94 275 ILE A O 1
ATOM 2290 N N . LEU A 1 276 ? 9.427 5.299 -2.211 1.00 92.88 276 LEU A N 1
ATOM 2291 C CA . LEU A 1 276 ? 8.019 5.680 -2.245 1.00 92.88 276 LEU A CA 1
ATOM 2292 C C . LEU A 1 276 ? 7.841 7.203 -2.178 1.00 92.88 276 LEU A C 1
ATOM 2294 O O . LEU A 1 276 ? 8.512 7.878 -1.390 1.00 92.88 276 LEU A O 1
ATOM 2298 N N . VAL A 1 277 ? 6.893 7.724 -2.961 1.00 94.62 277 VAL A N 1
ATOM 2299 C CA . VAL A 1 277 ? 6.387 9.098 -2.839 1.00 94.62 277 VAL A CA 1
ATOM 2300 C C . VAL A 1 277 ? 5.551 9.222 -1.562 1.00 94.62 277 VAL A C 1
ATOM 2302 O O . VAL A 1 277 ? 4.507 8.592 -1.418 1.00 94.62 277 VAL A O 1
ATOM 2305 N N . ASP A 1 278 ? 6.011 10.017 -0.609 1.00 91.81 278 ASP A N 1
ATOM 2306 C CA . ASP A 1 278 ? 5.336 10.277 0.661 1.00 91.81 278 ASP A CA 1
ATOM 2307 C C . ASP A 1 278 ? 5.321 11.781 0.968 1.00 91.81 278 ASP A C 1
ATOM 2309 O O . ASP A 1 278 ? 5.902 12.585 0.243 1.00 91.81 278 ASP A O 1
ATOM 2313 N N . ARG A 1 279 ? 4.699 12.185 2.081 1.00 89.31 279 ARG A N 1
ATOM 2314 C CA . ARG A 1 279 ? 4.591 13.599 2.492 1.00 89.31 279 ARG A CA 1
ATOM 2315 C C . ARG A 1 279 ? 5.929 14.337 2.694 1.00 89.31 279 ARG A C 1
ATOM 2317 O O . ARG A 1 279 ? 5.938 15.552 2.879 1.00 89.31 279 ARG A O 1
ATOM 2324 N N . LYS A 1 280 ? 7.048 13.615 2.801 1.00 89.88 280 LYS A N 1
ATOM 2325 C CA . LYS A 1 280 ? 8.416 14.145 2.936 1.00 89.88 280 LYS A CA 1
ATOM 2326 C C . LYS A 1 280 ? 9.221 13.937 1.648 1.00 89.88 280 LYS A C 1
ATOM 2328 O O . LYS A 1 280 ? 10.430 14.176 1.676 1.00 89.88 280 LYS A O 1
ATOM 2333 N N . PHE A 1 281 ? 8.584 13.479 0.569 1.00 93.94 281 PHE A N 1
ATOM 2334 C CA . PHE A 1 281 ? 9.225 13.277 -0.715 1.00 93.94 281 PHE A CA 1
ATOM 2335 C C . PHE A 1 281 ? 9.595 14.623 -1.330 1.00 93.94 281 PHE A C 1
ATOM 2337 O O . PHE A 1 281 ? 8.749 15.474 -1.591 1.00 93.94 281 PHE A O 1
ATOM 2344 N N . GLU A 1 282 ? 10.889 14.820 -1.515 1.00 93.81 282 GLU A N 1
ATOM 2345 C CA . GLU A 1 282 ? 11.482 16.075 -1.939 1.00 93.81 282 GLU A CA 1
ATOM 2346 C C . GLU A 1 282 ? 12.617 15.771 -2.912 1.00 93.81 282 GLU A C 1
ATOM 2348 O O . GLU A 1 282 ? 13.471 14.913 -2.650 1.00 93.81 282 GLU A O 1
ATOM 2353 N N . VAL A 1 283 ? 12.642 16.509 -4.019 1.00 96.19 283 VAL A N 1
ATOM 2354 C CA . VAL A 1 283 ? 13.723 16.451 -4.997 1.00 96.19 283 VAL A CA 1
ATOM 2355 C C . VAL A 1 283 ? 14.316 17.842 -5.153 1.00 96.19 283 VAL A C 1
ATOM 2357 O O . VAL A 1 283 ? 13.622 18.795 -5.493 1.00 96.19 283 VAL A O 1
ATOM 2360 N N . THR A 1 284 ? 15.615 17.959 -4.900 1.00 96.00 284 THR A N 1
ATOM 2361 C CA . THR A 1 284 ? 16.371 19.205 -5.081 1.00 96.00 284 THR A CA 1
ATOM 2362 C C . THR A 1 284 ? 17.556 18.954 -5.993 1.00 96.00 284 THR A C 1
ATOM 2364 O O . THR A 1 284 ? 18.095 17.848 -6.016 1.00 96.00 284 THR A O 1
ATOM 2367 N N . HIS A 1 285 ? 18.001 19.977 -6.716 1.00 94.69 285 HIS A N 1
ATOM 2368 C CA . HIS A 1 285 ? 19.234 19.901 -7.489 1.00 94.69 285 HIS A CA 1
ATOM 2369 C C . HIS A 1 285 ? 20.193 21.037 -7.128 1.00 94.69 285 HIS A C 1
ATOM 2371 O O . HIS A 1 285 ? 19.797 22.066 -6.587 1.00 94.69 285 HIS A O 1
ATOM 2377 N N . SER A 1 286 ? 21.484 20.826 -7.373 1.00 93.19 286 SER A N 1
ATOM 2378 C CA . SER A 1 286 ? 22.535 21.820 -7.128 1.00 93.19 286 SER A CA 1
ATOM 2379 C C . SER A 1 286 ? 23.721 21.590 -8.058 1.00 93.19 286 SER A C 1
ATOM 2381 O O . SER A 1 286 ? 24.067 20.436 -8.319 1.00 93.19 286 SER A O 1
ATOM 2383 N N . ARG A 1 287 ? 24.383 22.661 -8.506 1.00 91.19 287 ARG A N 1
ATOM 2384 C CA . ARG A 1 287 ? 25.620 22.570 -9.293 1.00 91.19 287 ARG A CA 1
ATOM 2385 C C . ARG A 1 287 ? 26.828 22.395 -8.373 1.00 91.19 287 ARG A C 1
ATOM 2387 O O . ARG A 1 287 ? 26.983 23.100 -7.381 1.00 91.19 287 ARG A O 1
ATOM 2394 N N . HIS A 1 288 ? 27.694 21.449 -8.703 1.00 86.44 288 HIS A N 1
ATOM 2395 C CA . HIS A 1 288 ? 28.993 21.279 -8.074 1.00 86.44 288 HIS A CA 1
ATOM 2396 C C . HIS A 1 288 ? 30.035 22.065 -8.872 1.00 86.44 288 HIS A C 1
ATOM 2398 O O . HIS A 1 288 ? 30.457 21.628 -9.938 1.00 86.44 288 HIS A O 1
ATOM 2404 N N . HIS A 1 289 ? 30.419 23.239 -8.367 1.00 82.31 289 HIS A N 1
ATOM 2405 C CA . HIS A 1 289 ? 31.237 24.200 -9.113 1.00 82.31 289 HIS A CA 1
ATOM 2406 C C . HIS A 1 289 ? 32.644 23.692 -9.459 1.00 82.31 289 HIS A C 1
ATOM 2408 O O . HIS A 1 289 ? 33.117 23.969 -10.552 1.00 82.31 289 HIS A O 1
ATOM 2414 N N . ILE A 1 290 ? 33.287 22.932 -8.563 1.00 81.38 290 ILE A N 1
ATOM 2415 C CA . ILE A 1 290 ? 34.685 22.492 -8.733 1.00 81.38 290 ILE A CA 1
ATOM 2416 C C . ILE A 1 290 ? 34.813 21.487 -9.884 1.00 81.38 290 ILE A C 1
ATOM 2418 O O . ILE A 1 290 ? 35.575 21.689 -10.817 1.00 81.38 290 ILE A O 1
ATOM 2422 N N . ASP A 1 291 ? 34.016 20.423 -9.834 1.00 79.00 291 ASP A N 1
ATOM 2423 C CA . ASP A 1 291 ? 34.075 19.321 -10.809 1.00 79.00 291 ASP A CA 1
ATOM 2424 C C . ASP A 1 291 ? 33.044 19.475 -11.948 1.00 79.00 291 ASP A C 1
ATOM 2426 O O . ASP A 1 291 ? 32.776 18.520 -12.675 1.00 79.00 291 ASP A O 1
ATOM 2430 N N . ASN A 1 292 ? 32.395 20.640 -12.034 1.00 85.75 292 ASN A N 1
ATOM 2431 C CA . ASN A 1 292 ? 31.403 21.020 -13.042 1.00 85.75 292 ASN A CA 1
ATOM 2432 C C . ASN A 1 292 ? 30.355 19.934 -13.382 1.00 85.75 292 ASN A C 1
ATOM 2434 O O . ASN A 1 292 ? 30.173 19.570 -14.540 1.00 85.75 292 ASN A O 1
ATOM 2438 N N . TYR A 1 293 ? 29.647 19.424 -12.372 1.00 89.19 293 TYR A N 1
ATOM 2439 C CA . TYR A 1 293 ? 28.522 18.494 -12.556 1.00 89.19 293 TYR A CA 1
ATOM 2440 C C . TYR A 1 293 ? 27.307 18.914 -11.732 1.00 89.19 293 TYR A C 1
ATOM 2442 O O . TYR A 1 293 ? 27.400 19.787 -10.869 1.00 89.19 293 TYR A O 1
ATOM 2450 N N . TYR A 1 294 ? 26.166 18.270 -11.954 1.00 92.12 294 TYR A N 1
ATOM 2451 C CA . TYR A 1 294 ? 24.922 18.559 -11.246 1.00 92.12 294 TYR A CA 1
ATOM 2452 C C . TYR A 1 294 ? 24.579 17.413 -10.296 1.00 92.12 294 TYR A C 1
ATOM 2454 O O . TYR A 1 294 ? 24.785 16.242 -10.605 1.00 92.12 294 TYR A O 1
ATOM 2462 N N . ARG A 1 295 ? 24.094 17.745 -9.100 1.00 93.19 295 ARG A N 1
ATOM 2463 C CA . ARG A 1 295 ? 23.651 16.778 -8.091 1.00 93.19 295 ARG A CA 1
ATOM 2464 C C . ARG A 1 295 ? 22.148 16.858 -7.950 1.00 93.19 295 ARG A C 1
ATOM 2466 O O . ARG A 1 295 ? 21.668 17.926 -7.585 1.00 93.19 295 ARG A O 1
ATOM 2473 N N . ILE A 1 296 ? 21.455 15.740 -8.121 1.00 95.31 296 ILE A N 1
ATOM 2474 C CA . ILE A 1 296 ? 20.045 15.581 -7.758 1.00 95.31 296 ILE A CA 1
ATOM 2475 C C . ILE A 1 296 ? 19.990 14.859 -6.412 1.00 95.31 296 ILE A C 1
ATOM 2477 O O . ILE A 1 296 ? 20.589 13.801 -6.236 1.00 95.31 296 ILE A O 1
ATOM 2481 N N . LYS A 1 297 ? 19.296 15.428 -5.431 1.00 94.88 297 LYS A N 1
ATOM 2482 C CA . LYS A 1 297 ? 19.063 14.820 -4.120 1.00 94.88 297 LYS A CA 1
ATOM 2483 C C . LYS A 1 297 ? 17.593 14.448 -4.027 1.00 94.88 297 LYS A C 1
ATOM 2485 O O . LYS A 1 297 ? 16.748 15.336 -4.072 1.00 94.88 297 LYS A O 1
ATOM 2490 N N . ILE A 1 298 ? 17.321 13.161 -3.850 1.00 93.56 298 ILE A N 1
ATOM 2491 C CA . ILE A 1 298 ? 15.976 12.628 -3.622 1.00 93.56 298 ILE A CA 1
ATOM 2492 C C . ILE A 1 298 ? 15.903 12.209 -2.162 1.00 93.56 298 ILE A C 1
ATOM 2494 O O . ILE A 1 298 ? 16.804 11.539 -1.649 1.00 93.56 298 ILE A O 1
ATOM 2498 N N . LYS A 1 299 ? 14.850 12.621 -1.473 1.00 90.44 299 LYS A N 1
ATOM 2499 C CA . LYS A 1 299 ? 14.627 12.322 -0.062 1.00 90.44 299 LYS A CA 1
ATOM 2500 C C . LYS A 1 299 ? 13.168 11.959 0.131 1.00 90.44 299 LYS A C 1
ATOM 2502 O O . LYS A 1 299 ? 12.327 12.602 -0.470 1.00 90.44 299 LYS A O 1
ATOM 2507 N N . ASN A 1 300 ? 12.891 10.984 0.987 1.00 89.06 300 ASN A N 1
ATOM 2508 C CA . ASN A 1 300 ? 11.551 10.685 1.487 1.00 89.06 300 ASN A CA 1
ATOM 2509 C C . ASN A 1 300 ? 11.605 10.474 3.018 1.00 89.06 300 ASN A C 1
ATOM 2511 O O . ASN A 1 300 ? 12.599 10.843 3.663 1.00 89.06 300 ASN A O 1
ATOM 2515 N N . ILE A 1 301 ? 10.558 9.925 3.640 1.00 85.94 301 ILE A N 1
ATOM 2516 C CA . ILE A 1 301 ? 10.522 9.736 5.101 1.00 85.94 301 ILE A CA 1
ATOM 2517 C C . ILE A 1 301 ? 11.536 8.693 5.613 1.00 85.94 301 ILE A C 1
ATOM 2519 O O . ILE A 1 301 ? 11.960 8.775 6.771 1.00 85.94 301 ILE A O 1
ATOM 2523 N N . GLN A 1 302 ? 11.942 7.744 4.764 1.00 78.81 302 GLN A N 1
ATOM 2524 C CA . GLN A 1 302 ? 12.837 6.633 5.108 1.00 78.81 302 GLN A CA 1
ATOM 2525 C C . GLN A 1 302 ? 14.288 6.939 4.718 1.00 78.81 302 GLN A C 1
ATOM 2527 O O . GLN A 1 302 ? 15.208 6.834 5.535 1.00 78.81 302 GLN A O 1
ATOM 2532 N N . CYS A 1 303 ? 14.509 7.386 3.483 1.00 82.44 303 CYS A N 1
ATOM 2533 C CA . CYS A 1 303 ? 15.827 7.426 2.866 1.00 82.44 303 CYS A CA 1
ATOM 2534 C C . CYS A 1 303 ? 16.158 8.780 2.227 1.00 82.44 303 CYS A C 1
ATOM 2536 O O . CYS A 1 303 ? 15.326 9.676 2.064 1.00 82.44 303 CYS A O 1
ATOM 2538 N N . LYS A 1 304 ? 17.439 8.932 1.892 1.00 87.00 304 LYS A N 1
ATOM 2539 C CA . LYS A 1 304 ? 17.960 10.026 1.080 1.00 87.00 304 LYS A CA 1
ATOM 2540 C C . LYS A 1 304 ? 19.031 9.458 0.166 1.00 87.00 304 LYS A C 1
ATOM 2542 O O . LYS A 1 304 ? 19.961 8.817 0.650 1.00 87.00 304 LYS A O 1
ATOM 2547 N N . ILE A 1 305 ? 18.925 9.745 -1.122 1.00 87.50 305 ILE A N 1
ATOM 2548 C CA . ILE A 1 305 ? 19.937 9.405 -2.117 1.00 87.50 305 ILE A CA 1
ATOM 2549 C C . ILE A 1 305 ? 20.416 10.661 -2.837 1.00 87.50 305 ILE A C 1
ATOM 2551 O O . ILE A 1 305 ? 19.749 11.699 -2.855 1.00 87.50 305 ILE A O 1
ATOM 2555 N N . VAL A 1 306 ? 21.607 10.563 -3.414 1.00 90.06 306 VAL A N 1
ATOM 2556 C CA . VAL A 1 306 ? 22.209 11.621 -4.220 1.00 90.06 306 VAL A CA 1
ATOM 2557 C C . VAL A 1 306 ? 22.662 11.000 -5.528 1.00 90.06 306 VAL A C 1
ATOM 2559 O O . VAL A 1 306 ? 23.342 9.975 -5.529 1.00 90.06 306 VAL A O 1
ATOM 2562 N N . LEU A 1 307 ? 22.264 11.624 -6.623 1.00 92.50 307 LEU A N 1
ATOM 2563 C CA . LEU A 1 307 ? 22.558 11.240 -7.991 1.00 92.50 307 LEU A CA 1
ATOM 2564 C C . LEU A 1 307 ? 23.383 12.351 -8.641 1.00 92.50 307 LEU A C 1
ATOM 2566 O O . LEU A 1 307 ? 23.246 13.525 -8.285 1.00 92.50 307 LEU A O 1
ATOM 2570 N N . LYS A 1 308 ? 24.245 11.985 -9.582 1.00 92.75 308 LYS A N 1
ATOM 2571 C CA . LYS A 1 308 ? 25.088 12.894 -10.352 1.00 92.75 308 LYS A CA 1
ATOM 2572 C C . LYS A 1 308 ? 24.658 12.866 -11.818 1.00 92.75 308 LYS A C 1
ATOM 2574 O O . LYS A 1 308 ? 24.694 11.809 -12.441 1.00 92.75 308 LYS A O 1
ATOM 2579 N N . CYS A 1 309 ? 24.330 14.044 -12.339 1.00 90.44 309 CYS A N 1
ATOM 2580 C CA . CYS A 1 309 ? 24.119 14.329 -13.756 1.00 90.44 309 CYS A CA 1
ATOM 2581 C C . CYS A 1 309 ? 25.358 15.040 -14.310 1.00 90.44 309 CYS A C 1
ATOM 2583 O O . CYS A 1 309 ? 25.991 15.848 -13.615 1.00 90.44 309 CYS A O 1
ATOM 2585 N N . ARG A 1 310 ? 25.725 14.732 -15.552 1.00 85.50 310 ARG A N 1
ATOM 2586 C CA . ARG A 1 310 ? 26.916 15.274 -16.216 1.00 85.50 310 ARG A CA 1
ATOM 2587 C C . ARG A 1 310 ? 26.670 16.687 -16.742 1.00 85.50 310 ARG A C 1
ATOM 2589 O O . ARG A 1 310 ? 27.578 17.508 -16.679 1.00 85.50 310 ARG A O 1
ATOM 2596 N N . THR A 1 311 ? 25.457 16.982 -17.210 1.00 85.44 311 THR A N 1
ATOM 2597 C CA . THR A 1 311 ? 25.112 18.262 -17.853 1.00 85.44 311 THR A CA 1
ATOM 2598 C C . THR A 1 311 ? 23.913 18.943 -17.183 1.00 85.44 311 THR A C 1
ATOM 2600 O O . THR A 1 311 ? 23.146 18.301 -16.461 1.00 85.44 311 THR A O 1
ATOM 2603 N N . SER A 1 312 ? 23.750 20.256 -17.414 1.00 84.31 312 SER A N 1
ATOM 2604 C CA . SER A 1 312 ? 22.560 21.005 -16.960 1.00 84.31 312 SER A CA 1
ATOM 2605 C C . SER A 1 312 ? 21.298 20.447 -17.602 1.00 84.31 312 SER A C 1
ATOM 2607 O O . SER A 1 312 ? 20.317 20.201 -16.916 1.00 84.31 312 SER A O 1
ATOM 2609 N N . LEU A 1 313 ? 21.376 20.164 -18.904 1.00 82.12 313 LEU A N 1
ATOM 2610 C CA . LEU A 1 313 ? 20.257 19.679 -19.700 1.00 82.12 313 LEU A CA 1
ATOM 2611 C C . LEU A 1 313 ? 19.720 18.342 -19.185 1.00 82.12 313 LEU A C 1
ATOM 2613 O O . LEU A 1 313 ? 18.528 18.204 -18.936 1.00 82.12 313 LEU A O 1
ATOM 2617 N N . GLU A 1 314 ? 20.613 17.377 -18.947 1.00 85.62 314 GLU A N 1
ATOM 2618 C CA . GLU A 1 314 ? 20.246 16.093 -18.346 1.00 85.62 314 GLU A CA 1
ATOM 2619 C C . GLU A 1 314 ? 19.562 16.310 -16.989 1.00 85.62 314 GLU A C 1
ATOM 2621 O O . GLU A 1 314 ? 18.519 15.719 -16.708 1.00 85.62 314 GLU A O 1
ATOM 2626 N N . CYS A 1 315 ? 20.125 17.190 -16.153 1.00 91.25 315 CYS A N 1
ATOM 2627 C CA . CYS A 1 315 ? 19.552 17.513 -14.852 1.00 91.25 315 CYS A CA 1
ATOM 2628 C C . CYS A 1 315 ? 18.142 18.113 -14.980 1.00 91.25 315 CYS A C 1
ATOM 2630 O O . CYS A 1 315 ? 17.246 17.708 -14.244 1.00 91.25 315 CYS A O 1
ATOM 2632 N N . GLU A 1 316 ? 17.933 19.055 -15.897 1.00 89.31 316 GLU A N 1
ATOM 2633 C CA . GLU A 1 316 ? 16.647 19.722 -16.131 1.00 89.31 316 GLU A CA 1
ATOM 2634 C C . GLU A 1 316 ? 15.571 18.739 -16.609 1.00 89.31 316 GLU A C 1
ATOM 2636 O O . GLU A 1 316 ? 14.471 18.726 -16.053 1.00 89.31 316 GLU A O 1
ATOM 2641 N N . GLU A 1 317 ? 15.903 17.836 -17.534 1.00 88.88 317 GLU A N 1
ATOM 2642 C CA . GLU A 1 317 ? 14.980 16.792 -17.997 1.00 88.88 317 GLU A CA 1
ATOM 2643 C C . GLU A 1 317 ? 14.545 15.843 -16.872 1.00 88.88 317 GLU A C 1
ATOM 2645 O O . GLU A 1 317 ? 13.365 15.486 -16.756 1.00 88.88 317 GLU A O 1
ATOM 2650 N N . TRP A 1 318 ? 15.488 15.416 -16.025 1.00 94.25 318 TRP A N 1
ATOM 2651 C CA . TRP A 1 318 ? 15.165 14.610 -14.846 1.00 94.25 318 TRP A CA 1
ATOM 2652 C C . TRP A 1 318 ? 14.287 15.395 -13.865 1.00 94.25 318 TRP A C 1
ATOM 2654 O O . TRP A 1 318 ? 13.280 14.868 -13.390 1.00 94.25 318 TRP A O 1
ATOM 2664 N N . MET A 1 319 ? 14.618 16.661 -13.592 1.00 95.44 319 MET A N 1
ATOM 2665 C CA . MET A 1 319 ? 13.847 17.518 -12.686 1.00 95.44 319 MET A CA 1
ATOM 2666 C C . MET A 1 319 ? 12.414 17.763 -13.175 1.00 95.44 319 MET A C 1
ATOM 2668 O O . MET A 1 319 ? 11.499 17.762 -12.350 1.00 95.44 319 MET A O 1
ATOM 2672 N N . GLN A 1 320 ? 12.188 17.908 -14.485 1.00 93.62 320 GLN A N 1
ATOM 2673 C CA . GLN A 1 320 ? 10.842 18.031 -15.057 1.00 93.62 320 GLN A CA 1
ATOM 2674 C C . GLN A 1 320 ? 9.998 16.776 -14.785 1.00 93.62 320 GLN A C 1
ATOM 2676 O O . GLN A 1 320 ? 8.849 16.881 -14.356 1.00 93.62 320 GLN A O 1
ATOM 2681 N N . ASN A 1 321 ? 10.583 15.586 -14.940 1.00 94.69 321 ASN A N 1
ATOM 2682 C CA . ASN A 1 321 ? 9.895 14.324 -14.658 1.00 94.69 321 ASN A CA 1
ATOM 2683 C C . ASN A 1 321 ? 9.628 14.118 -13.159 1.00 94.69 321 ASN A C 1
ATOM 2685 O O . ASN A 1 321 ? 8.555 13.643 -12.784 1.00 94.69 321 ASN A O 1
ATOM 2689 N N . PHE A 1 322 ? 10.555 14.526 -12.286 1.00 96.12 322 PHE A N 1
ATOM 2690 C CA . PHE A 1 322 ? 10.307 14.535 -10.841 1.00 96.12 322 PHE A CA 1
ATOM 2691 C C . PHE A 1 322 ? 9.210 15.521 -10.445 1.00 96.12 322 PHE A C 1
ATOM 2693 O O . PHE A 1 322 ? 8.423 15.213 -9.554 1.00 96.12 322 PHE A O 1
ATOM 2700 N N 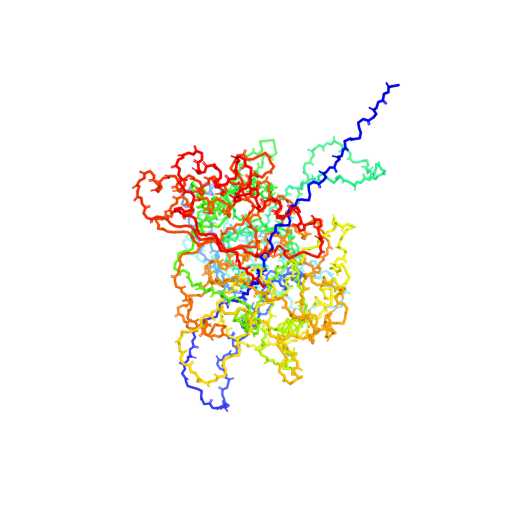. LYS A 1 323 ? 9.121 16.677 -11.109 1.00 94.38 323 LYS A N 1
ATOM 2701 C CA . LYS A 1 323 ? 8.035 17.635 -10.888 1.00 94.38 323 LYS A CA 1
ATOM 2702 C C . LYS A 1 323 ? 6.680 17.010 -11.227 1.00 94.38 323 LYS A C 1
ATOM 2704 O O . LYS A 1 323 ? 5.788 17.043 -10.389 1.00 94.38 323 LYS A O 1
ATOM 2709 N N . MET A 1 324 ? 6.565 16.338 -12.375 1.00 92.38 324 MET A N 1
ATOM 2710 C CA . MET A 1 324 ? 5.345 15.605 -12.747 1.00 92.38 324 MET A CA 1
ATOM 2711 C C . MET A 1 324 ? 5.011 14.464 -11.774 1.00 92.38 324 MET A C 1
ATOM 2713 O O . MET A 1 324 ? 3.840 14.208 -11.509 1.00 92.38 324 MET A O 1
ATOM 2717 N N . LEU A 1 325 ? 6.023 13.776 -11.228 1.00 93.81 325 LEU A N 1
ATOM 2718 C CA . LEU A 1 325 ? 5.824 12.781 -10.168 1.00 93.81 325 LEU A CA 1
ATOM 2719 C C . LEU A 1 325 ? 5.303 13.424 -8.875 1.00 93.81 325 LEU A C 1
ATOM 2721 O O . LEU A 1 325 ? 4.467 12.839 -8.202 1.00 93.81 325 LEU A O 1
ATOM 2725 N N . ILE A 1 326 ? 5.787 14.608 -8.506 1.00 92.56 326 ILE A N 1
ATOM 2726 C CA . ILE A 1 326 ? 5.329 15.322 -7.306 1.00 92.56 326 ILE A CA 1
ATOM 2727 C C . ILE A 1 326 ? 3.894 15.839 -7.484 1.00 92.56 326 ILE A C 1
ATOM 2729 O O . ILE A 1 326 ? 3.103 15.785 -6.546 1.00 92.56 326 ILE A O 1
ATOM 2733 N N . GLU A 1 327 ? 3.555 16.291 -8.692 1.00 90.81 327 GLU A N 1
ATOM 2734 C CA . GLU A 1 327 ? 2.240 16.821 -9.087 1.00 90.81 327 GLU A CA 1
ATOM 2735 C C . GLU A 1 327 ? 1.213 15.723 -9.436 1.00 90.81 327 GLU A C 1
ATOM 2737 O O . GLU A 1 327 ? 0.143 16.011 -9.967 1.00 90.81 327 GLU A O 1
ATOM 2742 N N . GLN A 1 328 ? 1.522 14.459 -9.137 1.00 88.38 328 GLN A N 1
ATOM 2743 C CA . GLN A 1 328 ? 0.625 13.320 -9.335 1.00 88.38 328 GLN A CA 1
ATOM 2744 C C . GLN A 1 328 ? -0.737 13.496 -8.609 1.00 88.38 328 GLN A C 1
ATOM 2746 O O . GLN A 1 328 ? -0.788 14.099 -7.532 1.00 88.38 328 GLN A O 1
ATOM 2751 N N . PRO A 1 329 ? -1.844 12.934 -9.139 1.00 88.69 329 PRO A N 1
ATOM 2752 C CA . PRO A 1 329 ? -3.200 13.218 -8.650 1.00 88.69 329 PRO A CA 1
ATOM 2753 C C . PRO A 1 329 ? -3.651 12.379 -7.440 1.00 88.69 329 PRO A C 1
ATOM 2755 O O . PRO A 1 329 ? -4.701 12.637 -6.865 1.00 88.69 329 PRO A O 1
ATOM 2758 N N . TYR A 1 330 ? -2.886 11.378 -7.015 1.00 90.00 330 TYR A N 1
ATOM 2759 C CA . TYR A 1 330 ? -3.250 10.406 -5.978 1.00 90.00 330 TYR A CA 1
ATOM 2760 C C . TYR A 1 330 ? -3.054 10.889 -4.533 1.00 90.00 330 TYR A C 1
ATOM 2762 O O . TYR A 1 330 ? -3.157 10.068 -3.628 1.00 90.00 330 TYR A O 1
ATOM 2770 N N . GLY A 1 331 ? -2.741 12.169 -4.289 1.00 87.00 331 GLY A N 1
ATOM 2771 C CA . GLY A 1 331 ? -2.862 12.785 -2.954 1.00 87.00 331 GLY A CA 1
ATOM 2772 C C . GLY A 1 331 ? -1.812 12.424 -1.885 1.00 87.00 331 GLY A C 1
ATOM 2773 O O . GLY A 1 331 ? -2.007 12.731 -0.711 1.00 87.00 331 GLY A O 1
ATOM 2774 N N . PHE A 1 332 ? -0.681 11.799 -2.235 1.00 91.12 332 PHE A N 1
ATOM 2775 C CA . PHE A 1 332 ? 0.397 11.513 -1.265 1.00 91.12 332 PHE A CA 1
ATOM 2776 C C . PHE A 1 332 ? 1.235 12.740 -0.875 1.00 91.12 332 PHE A C 1
ATOM 2778 O O . PHE A 1 332 ? 1.812 12.784 0.214 1.00 91.12 332 PHE A O 1
ATOM 2785 N N . ILE A 1 333 ? 1.310 13.729 -1.769 1.00 88.19 333 ILE A N 1
ATOM 2786 C CA . ILE A 1 333 ? 1.951 15.026 -1.542 1.00 88.19 333 ILE A CA 1
ATOM 2787 C C . ILE A 1 333 ? 0.879 16.101 -1.696 1.00 88.19 333 ILE A C 1
ATOM 2789 O O . ILE A 1 333 ? 0.185 16.150 -2.707 1.00 88.19 333 ILE A O 1
ATOM 2793 N N . GLY A 1 334 ? 0.768 16.983 -0.706 1.00 78.12 334 GLY A N 1
ATOM 2794 C CA . GLY A 1 334 ? -0.150 18.115 -0.729 1.00 78.12 334 GLY A CA 1
ATOM 2795 C C . GLY A 1 334 ? 0.432 19.325 -0.004 1.00 78.12 334 GLY A C 1
ATOM 2796 O O . GLY A 1 334 ? 1.407 19.211 0.741 1.00 78.12 334 GLY A O 1
ATOM 2797 N N . ARG A 1 335 ? -0.182 20.502 -0.205 1.00 72.62 335 ARG A N 1
ATOM 2798 C CA . ARG A 1 335 ? 0.180 21.739 0.523 1.00 72.62 335 ARG A CA 1
ATOM 2799 C C . ARG A 1 335 ? 0.012 21.589 2.036 1.00 72.62 335 ARG A C 1
ATOM 2801 O O . ARG A 1 335 ? 0.734 22.214 2.808 1.00 72.62 335 ARG A O 1
ATOM 2808 N N . HIS A 1 336 ? -0.945 20.763 2.440 1.00 80.19 336 HIS A N 1
ATOM 2809 C CA . HIS A 1 336 ? -1.228 20.430 3.826 1.00 80.19 336 HIS A CA 1
ATOM 2810 C C . HIS A 1 336 ? -1.053 18.930 4.034 1.00 80.19 336 HIS A C 1
ATOM 2812 O O . HIS A 1 336 ? -1.125 18.146 3.088 1.00 80.19 336 HIS A O 1
ATOM 2818 N N . ALA A 1 337 ? -0.808 18.535 5.282 1.00 85.81 337 ALA A N 1
ATOM 2819 C CA . ALA A 1 337 ? -0.830 17.126 5.631 1.00 85.81 337 ALA A CA 1
ATOM 2820 C C . ALA A 1 337 ? -2.227 16.550 5.365 1.00 85.81 337 ALA A C 1
ATOM 2822 O O . ALA A 1 337 ? -3.232 17.220 5.614 1.00 85.81 337 ALA A O 1
ATOM 2823 N N . ASN A 1 338 ? -2.273 15.299 4.905 1.00 93.88 338 ASN A N 1
ATOM 2824 C CA . ASN A 1 338 ? -3.525 14.560 4.783 1.00 93.88 338 ASN A CA 1
ATOM 2825 C C . ASN A 1 338 ? -4.258 14.537 6.128 1.00 93.88 338 ASN A C 1
ATOM 2827 O O . ASN A 1 338 ? -3.632 14.639 7.193 1.00 93.88 338 ASN A O 1
ATOM 2831 N N . ARG A 1 339 ? -5.588 14.392 6.084 1.00 94.88 339 ARG A N 1
ATOM 2832 C CA . ARG A 1 339 ? -6.437 14.320 7.283 1.00 94.88 339 ARG A CA 1
ATOM 2833 C C . ARG A 1 339 ? -5.832 13.340 8.302 1.00 94.88 339 ARG A C 1
ATOM 2835 O O . ARG A 1 339 ? -5.284 12.303 7.929 1.00 94.88 339 ARG A O 1
ATOM 2842 N N . PHE A 1 340 ? -5.852 13.728 9.579 1.00 95.56 340 PHE A N 1
ATOM 2843 C CA . PHE A 1 340 ? -5.224 13.010 10.702 1.00 95.56 340 PHE A CA 1
ATOM 2844 C C . PHE A 1 340 ? -3.687 12.889 10.656 1.00 95.56 340 PHE A C 1
ATOM 2846 O O . PHE A 1 340 ? -3.097 12.191 11.483 1.00 95.56 340 PHE A O 1
ATOM 2853 N N . ASN A 1 341 ? -3.011 13.591 9.740 1.00 94.25 341 ASN A N 1
ATOM 2854 C CA . ASN A 1 341 ? -1.601 13.383 9.392 1.00 94.25 341 ASN A CA 1
ATOM 2855 C C . ASN A 1 341 ? -1.299 11.955 8.902 1.00 94.25 341 ASN A C 1
ATOM 2857 O O . ASN A 1 341 ? -0.191 11.463 9.136 1.00 94.25 341 ASN A O 1
ATOM 2861 N N . SER A 1 342 ? -2.269 11.294 8.265 1.00 95.00 342 SER A N 1
ATOM 2862 C CA . SER A 1 342 ? -2.060 9.973 7.672 1.00 95.00 342 SER A CA 1
ATOM 2863 C C . SER A 1 342 ? -1.080 10.020 6.495 1.00 95.00 342 SER A C 1
ATOM 2865 O O . SER A 1 342 ? -0.937 11.044 5.822 1.00 95.00 342 SER A O 1
ATOM 2867 N N . TYR A 1 343 ? -0.396 8.906 6.240 1.00 93.88 343 TYR A N 1
ATOM 2868 C CA . TYR A 1 343 ? 0.333 8.699 4.989 1.00 93.88 343 TYR A CA 1
ATOM 2869 C C . TYR A 1 343 ? -0.592 8.646 3.763 1.00 93.88 343 TYR A C 1
ATOM 2871 O O . TYR A 1 343 ? -0.162 9.029 2.676 1.00 93.88 343 TYR A O 1
ATOM 2879 N N . ALA A 1 344 ? -1.841 8.211 3.946 1.00 94.25 344 ALA A N 1
ATOM 2880 C CA . ALA A 1 344 ? -2.830 8.046 2.889 1.00 94.25 344 ALA A CA 1
ATOM 2881 C C . ALA A 1 344 ? -3.835 9.219 2.865 1.00 94.25 344 ALA A C 1
ATOM 2883 O O . ALA A 1 344 ? -4.223 9.728 3.929 1.00 94.25 344 ALA A O 1
ATOM 2884 N N . PRO A 1 345 ? -4.251 9.684 1.675 1.00 95.31 345 PRO A N 1
ATOM 2885 C CA . PRO A 1 345 ? -5.334 10.652 1.533 1.00 95.31 345 PRO A CA 1
ATOM 2886 C C . PRO A 1 345 ? -6.705 9.988 1.730 1.00 95.31 345 PRO A C 1
ATOM 2888 O O . PRO A 1 345 ? -6.806 8.782 1.937 1.00 95.31 345 PRO A O 1
ATOM 2891 N N . ILE A 1 346 ? -7.769 10.789 1.670 1.00 95.12 346 ILE A N 1
ATOM 2892 C CA . ILE A 1 346 ? -9.140 10.272 1.605 1.00 95.12 346 ILE A CA 1
ATOM 2893 C C . ILE A 1 346 ? -9.376 9.718 0.197 1.00 95.12 346 ILE A C 1
ATOM 2895 O O . ILE A 1 346 ? -9.011 10.358 -0.790 1.00 95.12 346 ILE A O 1
ATOM 2899 N N . ARG A 1 347 ? -9.971 8.531 0.118 1.00 92.50 347 ARG A N 1
ATOM 2900 C CA . ARG A 1 347 ? -10.420 7.876 -1.108 1.00 92.50 347 ARG A CA 1
ATOM 2901 C C . ARG A 1 347 ? -11.938 7.947 -1.143 1.00 92.50 347 ARG A C 1
ATOM 2903 O O . ARG A 1 347 ? -12.597 7.327 -0.312 1.00 92.50 347 ARG A O 1
ATOM 2910 N N . GLU A 1 348 ? -12.468 8.733 -2.067 1.00 92.00 348 GLU A N 1
ATOM 2911 C CA . GLU A 1 348 ? -13.909 8.952 -2.190 1.00 92.00 348 GLU A CA 1
ATOM 2912 C C . GLU A 1 348 ? -14.584 7.803 -2.944 1.00 92.00 348 GLU A C 1
ATOM 2914 O O . GLU A 1 348 ? -13.951 7.150 -3.783 1.00 92.00 348 GLU A O 1
ATOM 2919 N N . ASN A 1 349 ? -15.869 7.577 -2.662 1.00 89.62 349 ASN A N 1
ATOM 2920 C CA . ASN A 1 349 ? -16.722 6.624 -3.387 1.00 89.62 349 ASN A CA 1
ATOM 2921 C C . ASN A 1 349 ? -16.107 5.213 -3.516 1.00 89.62 349 ASN A C 1
ATOM 2923 O O . ASN A 1 349 ? -16.162 4.586 -4.576 1.00 89.62 349 ASN A O 1
ATOM 2927 N N . GLN A 1 350 ? -15.462 4.725 -2.455 1.00 84.44 350 GLN A N 1
ATOM 2928 C CA . GLN A 1 350 ? -14.906 3.376 -2.416 1.00 84.44 350 GLN A CA 1
ATOM 2929 C C . GLN A 1 350 ? -15.971 2.381 -1.965 1.00 84.44 350 GLN A C 1
ATOM 2931 O O . GLN A 1 350 ? -16.815 2.689 -1.126 1.00 84.44 350 GLN A O 1
ATOM 2936 N N . ARG A 1 351 ? -15.899 1.152 -2.475 1.00 85.88 351 ARG A N 1
ATOM 2937 C CA . ARG A 1 351 ? -16.661 0.047 -1.894 1.00 85.88 351 ARG A CA 1
ATOM 2938 C C . ARG A 1 351 ? -15.971 -0.426 -0.614 1.00 85.88 351 ARG A C 1
ATOM 2940 O O . ARG A 1 351 ? -14.744 -0.563 -0.595 1.00 85.88 351 ARG A O 1
ATOM 2947 N N . ALA A 1 352 ? -16.749 -0.697 0.426 1.00 87.69 352 ALA A N 1
ATOM 2948 C CA . ALA A 1 352 ? -16.284 -1.340 1.648 1.00 87.69 352 ALA A CA 1
ATOM 2949 C C . ALA A 1 352 ? -17.396 -2.187 2.278 1.00 87.69 352 ALA A C 1
ATOM 2951 O O . ALA A 1 352 ? -18.579 -1.888 2.118 1.00 87.69 352 ALA A O 1
ATOM 2952 N N . HIS A 1 353 ? -17.026 -3.235 3.003 1.00 89.19 353 HIS A N 1
ATOM 2953 C CA . HIS A 1 353 ? -17.976 -4.078 3.726 1.00 89.19 353 HIS A CA 1
ATOM 2954 C C . HIS A 1 353 ? -17.381 -4.460 5.079 1.00 89.19 353 HIS A C 1
ATOM 2956 O O . HIS A 1 353 ? -16.208 -4.824 5.149 1.00 89.19 353 HIS A O 1
ATOM 2962 N N . TRP A 1 354 ? -18.158 -4.316 6.150 1.00 88.38 354 TRP A N 1
ATOM 2963 C CA . TRP A 1 354 ? -17.737 -4.680 7.501 1.00 88.38 354 TRP A CA 1
ATOM 2964 C C . TRP A 1 354 ? -18.303 -6.043 7.876 1.00 88.38 354 TRP A C 1
ATOM 2966 O O . TRP A 1 354 ? -19.400 -6.406 7.464 1.00 88.38 354 TRP A O 1
ATOM 2976 N N . PHE A 1 355 ? -17.559 -6.772 8.690 1.00 83.50 355 PHE A N 1
ATOM 2977 C CA . PHE A 1 355 ? -17.952 -8.059 9.228 1.00 83.50 355 PHE A CA 1
ATOM 2978 C C . PHE A 1 355 ? -18.016 -7.948 10.739 1.00 83.50 355 PHE A C 1
ATOM 2980 O O . PHE A 1 355 ? -17.144 -7.340 11.360 1.00 83.50 355 PHE A O 1
ATOM 2987 N N . ILE A 1 356 ? -19.046 -8.559 11.305 1.00 85.38 356 ILE A N 1
ATOM 2988 C CA . ILE A 1 356 ? -19.124 -8.831 12.732 1.00 85.38 356 ILE A CA 1
ATOM 2989 C C . ILE A 1 356 ? -18.812 -10.316 12.867 1.00 85.38 356 ILE A C 1
ATOM 2991 O O . ILE A 1 356 ? -19.474 -11.143 12.233 1.00 85.38 356 ILE A O 1
ATOM 2995 N N . ASN A 1 357 ? -17.804 -10.630 13.670 1.00 81.94 357 ASN A N 1
ATOM 2996 C CA . ASN A 1 357 ? -17.257 -11.963 13.888 1.00 81.94 357 ASN A CA 1
ATOM 2997 C C . ASN A 1 357 ? -16.550 -12.590 12.669 1.00 81.94 357 ASN A C 1
ATOM 2999 O O . ASN A 1 357 ? -16.462 -12.032 11.572 1.00 81.94 357 ASN A O 1
ATOM 3003 N N . GLY A 1 358 ? -15.983 -13.773 12.899 1.00 76.44 358 GLY A N 1
ATOM 3004 C CA . GLY A 1 358 ? -15.056 -14.456 12.010 1.00 76.44 358 GLY A CA 1
ATOM 3005 C C . GLY A 1 358 ? -15.737 -15.257 10.910 1.00 76.44 358 GLY A C 1
ATOM 3006 O O . GLY A 1 358 ? -15.176 -15.348 9.827 1.00 76.44 358 GLY A O 1
ATOM 3007 N N . LYS A 1 359 ? -16.945 -15.793 11.118 1.00 81.31 359 LYS A N 1
ATOM 3008 C CA . LYS A 1 359 ? -17.609 -16.687 10.148 1.00 81.31 359 LYS A CA 1
ATOM 3009 C C . LYS A 1 359 ? -17.667 -16.129 8.720 1.00 81.31 359 LYS A C 1
ATOM 3011 O O . LYS A 1 359 ? -17.100 -16.708 7.790 1.00 81.31 359 LYS A O 1
ATOM 3016 N N . SER A 1 360 ? -18.347 -14.998 8.531 1.00 83.75 360 SER A N 1
ATOM 3017 C CA . SER A 1 360 ? -18.507 -14.385 7.204 1.00 83.75 360 SER A CA 1
ATOM 3018 C C . SER A 1 360 ? -17.195 -13.792 6.688 1.00 83.75 360 SER A C 1
ATOM 3020 O O . SER A 1 360 ? -16.924 -13.847 5.488 1.00 83.75 360 SER A O 1
ATOM 3022 N N . TYR A 1 361 ? -16.357 -13.283 7.595 1.00 83.12 361 TYR A N 1
ATOM 3023 C CA . TYR A 1 361 ? -15.037 -12.750 7.271 1.00 83.12 361 TYR A CA 1
ATOM 3024 C C . TYR A 1 361 ? -14.107 -13.828 6.690 1.00 83.12 361 TYR A C 1
ATOM 3026 O O . TYR A 1 361 ? -13.620 -13.686 5.569 1.00 83.12 361 TYR A O 1
ATOM 3034 N N . MET A 1 362 ? -13.908 -14.935 7.408 1.00 83.62 362 MET A N 1
ATOM 3035 C CA . MET A 1 362 ? -13.020 -16.038 7.028 1.00 83.62 362 MET A CA 1
ATOM 3036 C C . MET A 1 362 ? -13.469 -16.675 5.711 1.00 83.62 362 MET A C 1
ATOM 3038 O O . MET A 1 362 ? -12.649 -16.918 4.821 1.00 83.62 362 MET A O 1
ATOM 3042 N N . LYS A 1 363 ? -14.785 -16.833 5.523 1.00 86.38 363 LYS A N 1
ATOM 3043 C CA . LYS A 1 363 ? -15.376 -17.294 4.262 1.00 86.38 363 LYS A CA 1
ATOM 3044 C C . LYS A 1 363 ? -15.076 -16.347 3.099 1.00 86.38 363 LYS A C 1
ATOM 3046 O O . LYS A 1 363 ? -14.729 -16.807 2.006 1.00 86.38 363 LYS A O 1
ATOM 3051 N N . ALA A 1 364 ? -15.182 -15.037 3.317 1.00 83.75 364 ALA A N 1
ATOM 3052 C CA . ALA A 1 364 ? -14.856 -14.040 2.303 1.00 83.75 364 ALA A CA 1
ATOM 3053 C C . ALA A 1 364 ? -13.353 -14.033 1.963 1.00 83.75 364 ALA A C 1
ATOM 3055 O O . ALA A 1 364 ? -12.999 -13.983 0.781 1.00 83.75 364 ALA A O 1
ATOM 3056 N N . VAL A 1 365 ? -12.475 -14.185 2.962 1.00 83.00 365 VAL A N 1
ATOM 3057 C CA . VAL A 1 365 ? -11.022 -14.340 2.764 1.00 83.00 365 VAL A CA 1
ATOM 3058 C C . VAL A 1 365 ? -10.705 -15.610 1.968 1.00 83.00 365 VAL A C 1
ATOM 3060 O O . VAL A 1 365 ? -9.931 -15.550 1.014 1.00 83.00 365 VAL A O 1
ATOM 3063 N N . ALA A 1 366 ? -11.329 -16.747 2.288 1.00 85.31 366 ALA A N 1
ATOM 3064 C CA . ALA A 1 366 ? -11.135 -18.005 1.561 1.00 85.31 366 ALA A CA 1
ATOM 3065 C C . ALA A 1 366 ? -11.504 -17.880 0.076 1.00 85.31 366 ALA A C 1
ATOM 3067 O O . ALA A 1 366 ? -10.741 -18.279 -0.807 1.00 85.31 366 ALA A O 1
ATOM 3068 N N . ARG A 1 367 ? -12.662 -17.278 -0.216 1.00 85.44 367 ARG A N 1
ATOM 3069 C CA . ARG A 1 367 ? -13.098 -17.010 -1.594 1.00 85.44 367 ARG A CA 1
ATOM 3070 C C . ARG A 1 367 ? -12.149 -16.052 -2.318 1.00 85.44 367 ARG A C 1
ATOM 3072 O O . ARG A 1 367 ? -11.877 -16.242 -3.506 1.00 85.44 367 ARG A O 1
ATOM 3079 N N . ALA A 1 368 ? -11.604 -15.065 -1.608 1.00 81.88 368 ALA A N 1
ATOM 3080 C CA . ALA A 1 368 ? -10.616 -14.143 -2.158 1.00 81.88 368 ALA A CA 1
ATOM 3081 C C . ALA A 1 368 ? -9.276 -14.804 -2.476 1.00 81.88 368 ALA A C 1
ATOM 3083 O O . ALA A 1 368 ? -8.730 -14.573 -3.555 1.00 81.88 368 ALA A O 1
ATOM 3084 N N . LEU A 1 369 ? -8.803 -15.704 -1.613 1.00 79.06 369 LEU A N 1
ATOM 3085 C CA . LEU A 1 369 ? -7.636 -16.543 -1.886 1.00 79.06 369 LEU A CA 1
ATOM 3086 C C . LEU A 1 369 ? -7.831 -17.328 -3.185 1.00 79.06 369 LEU A C 1
ATOM 3088 O O . LEU A 1 369 ? -7.033 -17.195 -4.110 1.00 79.06 369 LEU A O 1
ATOM 3092 N N . LEU A 1 370 ? -8.933 -18.073 -3.304 1.00 79.88 370 LEU A N 1
ATOM 3093 C CA . LEU A 1 370 ? -9.212 -18.952 -4.452 1.00 79.88 370 LEU A CA 1
ATOM 3094 C C . LEU A 1 370 ? -9.334 -18.230 -5.806 1.00 79.88 370 LEU A C 1
ATOM 3096 O O . LEU A 1 370 ? -9.277 -18.857 -6.870 1.00 79.88 370 LEU A O 1
ATOM 3100 N N . THR A 1 371 ? -9.528 -16.917 -5.787 1.00 75.19 371 THR A N 1
ATOM 3101 C CA . THR A 1 371 ? -9.714 -16.081 -6.979 1.00 75.19 371 THR A CA 1
ATOM 3102 C C . THR A 1 371 ? -8.532 -15.148 -7.253 1.00 75.19 371 THR A C 1
ATOM 3104 O O . THR A 1 371 ? -8.510 -14.517 -8.320 1.00 75.19 371 THR A O 1
ATOM 3107 N N . ALA A 1 372 ? -7.546 -15.097 -6.351 1.00 72.31 372 ALA A N 1
ATOM 3108 C CA . ALA A 1 372 ? -6.319 -14.326 -6.491 1.00 72.31 372 ALA A CA 1
ATOM 3109 C C . ALA A 1 372 ? -5.491 -14.787 -7.706 1.00 72.31 372 ALA A C 1
ATOM 3111 O O . ALA A 1 372 ? -5.490 -15.967 -8.069 1.00 72.31 372 ALA A O 1
ATOM 3112 N N . LYS A 1 373 ? -4.794 -13.843 -8.356 1.00 71.19 373 LYS A N 1
ATOM 3113 C CA . LYS A 1 373 ? -4.012 -14.118 -9.581 1.00 71.19 373 LYS A CA 1
ATOM 3114 C C . LYS A 1 373 ? -2.616 -13.523 -9.610 1.00 71.19 373 LYS A C 1
ATOM 3116 O O . LYS A 1 373 ? -1.796 -13.952 -10.411 1.00 71.19 373 LYS A O 1
ATOM 3121 N N . GLU A 1 374 ? -2.336 -12.489 -8.831 1.00 68.88 374 GLU A N 1
ATOM 3122 C CA . GLU A 1 374 ? -1.006 -11.891 -8.887 1.00 68.88 374 GLU A CA 1
ATOM 3123 C C . GLU A 1 374 ? -0.307 -11.990 -7.578 1.00 68.88 374 GLU A C 1
ATOM 3125 O O . GLU A 1 374 ? 0.673 -12.700 -7.562 1.00 68.88 374 GLU A O 1
ATOM 3130 N N . GLU A 1 375 ? -0.798 -11.321 -6.542 1.00 72.88 375 GLU A N 1
ATOM 3131 C CA . GLU A 1 375 ? -0.080 -11.197 -5.280 1.00 72.88 375 GLU A CA 1
ATOM 3132 C C . GLU A 1 375 ? -1.051 -11.397 -4.114 1.00 72.88 375 GLU A C 1
ATOM 3134 O O . GLU A 1 375 ? -2.210 -10.959 -4.165 1.00 72.88 375 GLU A O 1
ATOM 3139 N N . VAL A 1 376 ? -0.552 -12.045 -3.059 1.00 74.56 376 VAL A N 1
ATOM 3140 C CA . VAL A 1 376 ? -1.220 -12.141 -1.757 1.00 74.56 376 VAL A CA 1
ATOM 3141 C C . VAL A 1 376 ? -0.252 -11.659 -0.685 1.00 74.56 376 VAL A C 1
ATOM 3143 O O . VAL A 1 376 ? 0.835 -12.222 -0.524 1.00 74.56 376 VAL A O 1
ATOM 3146 N N . PHE A 1 377 ? -0.642 -10.618 0.049 1.00 76.81 377 PHE A N 1
ATOM 3147 C CA . PHE A 1 377 ? 0.119 -10.114 1.190 1.00 76.81 377 PHE A CA 1
ATOM 3148 C C . PHE A 1 377 ? -0.614 -10.444 2.478 1.00 76.81 377 PHE A C 1
ATOM 3150 O O . PHE A 1 377 ? -1.791 -10.134 2.597 1.00 76.81 377 PHE A O 1
ATOM 3157 N N . ILE A 1 378 ? 0.078 -11.045 3.440 1.00 75.56 378 ILE A N 1
ATOM 3158 C CA . ILE A 1 378 ? -0.481 -11.379 4.752 1.00 75.56 378 ILE A CA 1
ATOM 3159 C C . ILE A 1 378 ? 0.427 -10.770 5.811 1.00 75.56 378 ILE A C 1
ATOM 3161 O O . ILE A 1 378 ? 1.623 -11.068 5.855 1.00 75.56 378 ILE A O 1
ATOM 3165 N N . THR A 1 379 ? -0.114 -9.923 6.680 1.00 71.19 379 THR A N 1
ATOM 3166 C CA . THR A 1 379 ? 0.535 -9.617 7.960 1.00 71.19 379 THR A CA 1
ATOM 3167 C C . THR A 1 379 ? -0.254 -10.251 9.068 1.00 71.19 379 THR A C 1
ATOM 3169 O O . THR A 1 379 ? -1.467 -10.133 9.055 1.00 71.19 379 THR A O 1
ATOM 3172 N N . ASP A 1 380 ? 0.419 -10.839 10.046 1.00 66.25 380 ASP A N 1
ATOM 3173 C CA . ASP A 1 380 ? -0.269 -11.384 11.209 1.00 66.25 380 ASP A CA 1
ATOM 3174 C C . ASP A 1 380 ? 0.590 -11.233 12.469 1.00 66.25 380 ASP A C 1
ATOM 3176 O O . ASP A 1 380 ? 1.831 -11.210 12.411 1.00 66.25 380 ASP A O 1
ATOM 3180 N N . TRP A 1 381 ? -0.076 -11.099 13.610 1.00 61.59 381 TRP A N 1
ATOM 3181 C CA . TRP A 1 381 ? 0.564 -11.248 14.910 1.00 61.59 381 TRP A CA 1
ATOM 3182 C C . TRP A 1 381 ? 0.721 -12.732 15.275 1.00 61.59 381 TRP A C 1
ATOM 3184 O O . TRP A 1 381 ? 1.775 -13.114 15.786 1.00 61.59 381 TRP A O 1
ATOM 3194 N N . TRP A 1 382 ? -0.269 -13.563 14.936 1.00 62.16 382 TRP A N 1
ATOM 3195 C CA . TRP A 1 382 ? -0.246 -15.016 15.063 1.00 62.16 382 TRP A CA 1
ATOM 3196 C C . TRP A 1 382 ? -1.045 -15.666 13.928 1.00 62.16 382 TRP A C 1
ATOM 3198 O O . TRP A 1 382 ? -2.271 -15.742 13.966 1.00 62.16 382 TRP A O 1
ATOM 3208 N N . LEU A 1 383 ? -0.324 -16.273 12.983 1.00 69.50 383 LEU A N 1
ATOM 3209 C CA . LEU A 1 383 ? -0.916 -17.054 11.900 1.00 69.50 383 LEU A CA 1
ATOM 3210 C C . LEU A 1 383 ? -0.926 -18.551 12.243 1.00 69.50 383 LEU A C 1
ATOM 3212 O O . LEU A 1 383 ? 0.144 -19.131 12.431 1.00 69.50 383 LEU A O 1
ATOM 3216 N N . SER A 1 384 ? -2.105 -19.169 12.285 1.00 73.75 384 SER A N 1
ATOM 3217 C CA . SER A 1 384 ? -2.271 -20.624 12.434 1.00 73.75 384 SER A CA 1
ATOM 3218 C C . SER A 1 384 ? -2.537 -21.248 11.060 1.00 73.75 384 SER A C 1
ATOM 3220 O O . SER A 1 384 ? -3.634 -21.073 10.534 1.00 73.75 384 SER A O 1
ATOM 3222 N N . PRO A 1 385 ? -1.569 -21.944 10.433 1.00 75.44 385 PRO A N 1
ATOM 3223 C CA . PRO A 1 385 ? -1.736 -22.471 9.076 1.00 75.44 385 PRO A CA 1
ATOM 3224 C C . PRO A 1 385 ? -2.892 -23.468 8.943 1.00 75.44 385 PRO A C 1
ATOM 3226 O O . PRO A 1 385 ? -3.517 -23.558 7.892 1.00 75.44 385 PRO A O 1
ATOM 3229 N N . GLU A 1 386 ? -3.188 -24.214 10.004 1.00 79.31 386 GLU A N 1
ATOM 3230 C CA . GLU A 1 386 ? -4.135 -25.324 9.968 1.00 79.31 386 GLU A CA 1
ATOM 3231 C C . GLU A 1 386 ? -5.594 -24.926 10.222 1.00 79.31 386 GLU A C 1
ATOM 3233 O O . GLU A 1 386 ? -6.465 -25.795 10.200 1.00 79.31 386 GLU A O 1
ATOM 3238 N N . ILE A 1 387 ? -5.856 -23.631 10.416 1.00 80.25 387 ILE A N 1
ATOM 3239 C CA . ILE A 1 387 ? -7.187 -23.060 10.645 1.00 80.25 387 ILE A CA 1
ATOM 3240 C C . ILE A 1 387 ? -8.123 -23.306 9.450 1.00 80.25 387 ILE A C 1
ATOM 3242 O O . ILE A 1 387 ? -7.729 -23.147 8.290 1.00 80.25 387 ILE A O 1
ATOM 3246 N N . LEU A 1 388 ? -9.373 -23.692 9.723 1.00 83.56 388 LEU A N 1
ATOM 3247 C CA . LEU A 1 388 ? -10.407 -23.880 8.702 1.00 83.56 388 LEU A CA 1
ATOM 3248 C C . LEU A 1 388 ? -11.109 -22.555 8.408 1.00 83.56 388 LEU A C 1
ATOM 3250 O O . LEU A 1 388 ? -11.774 -21.994 9.275 1.00 83.56 388 LEU A O 1
ATOM 3254 N N . MET A 1 389 ? -11.022 -22.083 7.165 1.00 82.69 389 MET A N 1
ATOM 3255 C CA . MET A 1 389 ? -11.575 -20.781 6.780 1.00 82.69 389 MET A CA 1
ATOM 3256 C C . MET A 1 389 ? -13.088 -20.805 6.500 1.00 82.69 389 MET A C 1
ATOM 3258 O O . MET A 1 389 ? -13.726 -19.756 6.456 1.00 82.69 389 MET A O 1
ATOM 3262 N N . ILE A 1 390 ? -13.672 -21.986 6.267 1.00 85.12 390 ILE A N 1
ATOM 3263 C CA . ILE A 1 390 ? -15.113 -22.184 6.044 1.00 85.12 390 ILE A CA 1
ATOM 3264 C C . ILE A 1 390 ? -15.574 -23.339 6.926 1.00 85.12 390 ILE A C 1
ATOM 3266 O O . ILE A 1 390 ? -14.917 -24.375 6.953 1.00 85.12 390 ILE A O 1
ATOM 3270 N N . ARG A 1 391 ? -16.690 -23.157 7.644 1.00 80.25 391 ARG A N 1
ATOM 3271 C CA . ARG A 1 391 ? -17.220 -24.112 8.631 1.00 80.25 391 ARG A CA 1
ATOM 3272 C C . ARG A 1 391 ? -18.763 -24.125 8.631 1.00 80.25 391 ARG A C 1
ATOM 3274 O O . ARG A 1 391 ? -19.352 -23.125 8.207 1.00 80.25 391 ARG A O 1
ATOM 3281 N N . PRO A 1 392 ? -19.409 -25.212 9.106 1.00 77.50 392 PRO A N 1
ATOM 3282 C CA . PRO A 1 392 ? -18.821 -26.531 9.368 1.00 77.50 392 PRO A CA 1
ATOM 3283 C C . PRO A 1 392 ? -18.427 -27.224 8.059 1.00 77.50 392 PRO A C 1
ATOM 3285 O O . PRO A 1 392 ? -19.169 -27.191 7.080 1.00 77.50 392 PRO A O 1
ATOM 3288 N N . THR A 1 393 ? -17.264 -27.869 8.035 1.00 71.56 393 THR A N 1
ATOM 3289 C CA . THR A 1 393 ? -16.871 -28.762 6.940 1.00 71.56 393 THR A CA 1
ATOM 3290 C C . THR A 1 393 ? -15.772 -29.712 7.406 1.00 71.56 393 THR A C 1
ATOM 3292 O O . THR A 1 393 ? -14.915 -29.328 8.198 1.00 71.56 393 THR A O 1
ATOM 3295 N N . GLU A 1 394 ? -15.785 -30.945 6.902 1.00 70.50 394 GLU A N 1
ATOM 3296 C CA . GLU A 1 394 ? -14.643 -31.869 7.005 1.00 70.50 394 GLU A CA 1
ATOM 3297 C C . GLU A 1 394 ? -13.675 -31.704 5.816 1.00 70.50 394 GLU A C 1
ATOM 3299 O O . GLU A 1 394 ? -12.637 -32.361 5.750 1.00 70.50 394 GLU A O 1
ATOM 3304 N N . ASP A 1 395 ? -14.010 -30.833 4.857 1.00 82.12 395 ASP A N 1
ATOM 3305 C CA . ASP A 1 395 ? -13.194 -30.575 3.678 1.00 82.12 395 ASP A CA 1
ATOM 3306 C C . ASP A 1 395 ? -11.955 -29.741 4.035 1.00 82.12 395 ASP A C 1
ATOM 3308 O O . ASP A 1 395 ? -11.983 -28.509 4.115 1.00 82.12 395 ASP A O 1
ATOM 3312 N N . GLU A 1 396 ? -10.834 -30.439 4.210 1.00 83.75 396 GLU A N 1
ATOM 3313 C CA . GLU A 1 396 ? -9.541 -29.830 4.502 1.00 83.75 396 GLU A CA 1
ATOM 3314 C C . GLU A 1 396 ? -9.029 -28.898 3.393 1.00 83.75 396 GLU A C 1
ATOM 3316 O O . GLU A 1 396 ? -8.085 -28.144 3.637 1.00 83.75 396 GLU A O 1
ATOM 3321 N N . THR A 1 397 ? -9.623 -28.888 2.192 1.00 84.62 397 THR A N 1
ATOM 3322 C CA . THR A 1 397 ? -9.220 -27.947 1.131 1.00 84.62 397 THR A CA 1
ATOM 3323 C C . THR A 1 397 ? -9.438 -26.485 1.526 1.00 84.62 397 THR A C 1
ATOM 3325 O O . THR A 1 397 ? -8.743 -25.613 1.004 1.00 84.62 397 THR A O 1
ATOM 3328 N N . TYR A 1 398 ? -10.335 -26.220 2.483 1.00 84.31 398 TYR A N 1
ATOM 3329 C CA . TYR A 1 398 ? -10.582 -24.890 3.045 1.00 84.31 398 TYR A CA 1
ATOM 3330 C C . TYR A 1 398 ? -9.685 -24.535 4.239 1.00 84.31 398 TYR A C 1
ATOM 3332 O O . TYR A 1 398 ? -9.870 -23.470 4.836 1.00 84.31 398 TYR A O 1
ATOM 3340 N N . ARG A 1 399 ? -8.706 -25.380 4.595 1.00 82.38 399 ARG A N 1
ATOM 3341 C CA . ARG A 1 399 ? -7.656 -24.999 5.552 1.00 82.38 399 ARG A CA 1
ATOM 3342 C C . ARG A 1 399 ? -6.755 -23.932 4.941 1.00 82.38 399 ARG A C 1
ATOM 3344 O O . ARG A 1 399 ? -6.482 -23.965 3.741 1.00 82.38 399 ARG A O 1
ATOM 3351 N N . LEU A 1 400 ? -6.310 -22.971 5.744 1.00 79.62 400 LEU A N 1
ATOM 3352 C CA . LEU A 1 400 ? -5.552 -21.822 5.248 1.00 79.62 400 LEU A CA 1
ATOM 3353 C C . LEU A 1 400 ? -4.268 -22.238 4.513 1.00 79.62 400 LEU A C 1
ATOM 3355 O O . LEU A 1 400 ? -3.996 -21.731 3.426 1.00 79.62 400 LEU A O 1
ATOM 3359 N N . ASP A 1 401 ? -3.505 -23.180 5.061 1.00 78.69 401 ASP A N 1
ATOM 3360 C CA . ASP A 1 401 ? -2.321 -23.760 4.425 1.00 78.69 401 ASP A CA 1
ATOM 3361 C C . ASP A 1 401 ? -2.639 -24.410 3.071 1.00 78.69 401 ASP A C 1
ATOM 3363 O O . ASP A 1 401 ? -1.937 -24.156 2.091 1.00 78.69 401 ASP A O 1
ATOM 3367 N N . ASN A 1 402 ? -3.719 -25.184 2.980 1.00 81.31 402 ASN A N 1
ATOM 3368 C CA . ASN A 1 402 ? -4.167 -25.827 1.745 1.00 81.31 402 ASN A CA 1
ATOM 3369 C C . ASN A 1 402 ? -4.685 -24.819 0.712 1.00 81.31 402 ASN A C 1
ATOM 3371 O O . ASN A 1 402 ? -4.384 -24.958 -0.479 1.00 81.31 402 ASN A O 1
ATOM 3375 N N . LEU A 1 403 ? -5.398 -23.777 1.143 1.00 79.50 403 LEU A N 1
ATOM 3376 C CA . LEU A 1 403 ? -5.822 -22.673 0.283 1.00 79.50 403 LEU A CA 1
ATOM 3377 C C . LEU A 1 403 ? -4.604 -21.940 -0.277 1.00 79.50 403 LEU A C 1
ATOM 3379 O O . LEU A 1 403 ? -4.485 -21.792 -1.492 1.00 79.50 403 LEU A O 1
ATOM 3383 N N . LEU A 1 404 ? -3.659 -21.553 0.579 1.00 77.12 404 LEU A N 1
ATOM 3384 C CA . LEU A 1 404 ? -2.421 -20.895 0.165 1.00 77.12 404 LEU A CA 1
ATOM 3385 C C . LEU A 1 404 ? -1.585 -21.788 -0.754 1.00 77.12 404 LEU A C 1
ATOM 3387 O O . LEU A 1 404 ? -1.061 -21.304 -1.754 1.00 77.12 404 LEU A O 1
ATOM 3391 N N . ALA A 1 405 ? -1.514 -23.091 -0.478 1.00 74.19 405 ALA A N 1
ATOM 3392 C CA . ALA A 1 405 ? -0.840 -24.059 -1.335 1.00 74.19 405 ALA A CA 1
ATOM 3393 C C . ALA A 1 405 ? -1.497 -24.170 -2.712 1.00 74.19 405 ALA A C 1
ATOM 3395 O O . ALA A 1 405 ? -0.806 -24.227 -3.727 1.00 74.19 405 ALA A O 1
ATOM 3396 N N . THR A 1 406 ? -2.829 -24.210 -2.746 1.00 75.25 406 THR A N 1
ATOM 3397 C CA . THR A 1 406 ? -3.618 -24.265 -3.982 1.00 75.25 406 THR A CA 1
ATOM 3398 C C . THR A 1 406 ? -3.397 -23.007 -4.803 1.00 75.25 406 THR A C 1
ATOM 3400 O O . THR A 1 406 ? -3.168 -23.083 -6.006 1.00 75.25 406 THR A O 1
ATOM 3403 N N . VAL A 1 407 ? -3.406 -21.852 -4.145 1.00 69.69 407 VAL A N 1
ATOM 3404 C CA . VAL A 1 407 ? -3.167 -20.554 -4.765 1.00 69.69 407 VAL A CA 1
ATOM 3405 C C . VAL A 1 407 ? -1.735 -20.448 -5.286 1.00 69.69 407 VAL A C 1
ATOM 3407 O O . VAL A 1 407 ? -1.548 -20.068 -6.434 1.00 69.69 407 VAL A O 1
ATOM 3410 N N . ALA A 1 408 ? -0.735 -20.852 -4.504 1.00 64.75 408 ALA A N 1
ATOM 3411 C CA . ALA A 1 408 ? 0.670 -20.809 -4.904 1.00 64.75 408 ALA A CA 1
ATOM 3412 C C . ALA A 1 408 ? 0.999 -21.775 -6.054 1.00 64.75 408 ALA A C 1
ATOM 3414 O O . ALA A 1 408 ? 1.839 -21.460 -6.885 1.00 64.75 408 ALA A O 1
ATOM 3415 N N . ARG A 1 409 ? 0.345 -22.944 -6.118 1.00 66.06 409 ARG A N 1
ATOM 3416 C CA . ARG A 1 409 ? 0.507 -23.921 -7.217 1.00 66.06 409 ARG A CA 1
ATOM 3417 C C . ARG A 1 409 ? -0.377 -23.624 -8.422 1.00 66.06 409 ARG A C 1
ATOM 3419 O O . ARG A 1 409 ? -0.235 -24.275 -9.452 1.00 66.06 409 ARG A O 1
ATOM 3426 N N . SER A 1 410 ? -1.333 -22.714 -8.277 1.00 62.25 410 SER A N 1
ATOM 3427 C CA . SER A 1 410 ? -2.229 -22.351 -9.357 1.00 62.25 410 SER A CA 1
ATOM 3428 C C . SER A 1 410 ? -1.437 -21.611 -10.419 1.00 62.25 410 SER A C 1
ATOM 3430 O O . SER A 1 410 ? -0.936 -20.518 -10.196 1.00 62.25 410 SER A O 1
ATOM 3432 N N . ASP A 1 411 ? -1.472 -22.169 -11.612 1.00 53.41 411 ASP A N 1
ATOM 3433 C CA . ASP A 1 411 ? -1.343 -21.529 -12.916 1.00 53.41 411 ASP A CA 1
ATOM 3434 C C . ASP A 1 411 ? -1.776 -20.054 -13.021 1.00 53.41 411 ASP A C 1
ATOM 3436 O O . ASP A 1 411 ? -1.252 -19.276 -13.822 1.00 53.41 411 ASP A O 1
ATOM 3440 N N . ARG A 1 412 ? -2.784 -19.662 -12.232 1.00 50.50 412 ARG A N 1
ATOM 3441 C CA . ARG A 1 412 ? -3.318 -18.299 -12.218 1.00 50.50 412 ARG A CA 1
ATOM 3442 C C . ARG A 1 412 ? -2.455 -17.329 -11.425 1.00 50.50 412 ARG A C 1
ATOM 3444 O O . ARG A 1 412 ? -2.555 -16.148 -11.726 1.00 50.50 412 ARG A O 1
ATOM 3451 N N . MET A 1 413 ? -1.680 -17.795 -10.444 1.00 52.47 413 MET A N 1
ATOM 3452 C CA . MET A 1 413 ? -0.860 -16.982 -9.548 1.00 52.47 413 MET A CA 1
ATOM 3453 C C . MET A 1 413 ? 0.485 -16.676 -10.205 1.00 52.47 413 MET A C 1
ATOM 3455 O O . MET A 1 413 ? 1.376 -17.515 -10.264 1.00 52.47 413 MET A O 1
ATOM 3459 N N . LYS A 1 414 ? 0.616 -15.465 -10.745 1.00 45.25 414 LYS A N 1
ATOM 3460 C CA . LYS A 1 414 ? 1.781 -15.057 -11.542 1.00 45.25 414 LYS A CA 1
ATOM 3461 C C . LYS A 1 414 ? 2.939 -14.483 -10.719 1.00 45.25 414 LYS A C 1
ATOM 3463 O O . LYS A 1 414 ? 3.984 -14.209 -11.315 1.00 45.25 414 LYS A O 1
ATOM 3468 N N . THR A 1 415 ? 2.752 -14.151 -9.434 1.00 48.91 415 THR A N 1
ATOM 3469 C CA . THR A 1 415 ? 3.770 -13.449 -8.622 1.00 48.91 415 THR A CA 1
ATOM 3470 C C . THR A 1 415 ? 3.592 -13.642 -7.100 1.00 48.91 415 THR A C 1
ATOM 3472 O O . THR A 1 415 ? 2.955 -12.843 -6.443 1.00 48.91 415 THR A O 1
ATOM 3475 N N . ALA A 1 416 ? 4.272 -14.622 -6.514 1.00 52.19 416 ALA A N 1
ATOM 3476 C CA . ALA A 1 416 ? 4.666 -14.710 -5.099 1.00 52.19 416 ALA A CA 1
ATOM 3477 C C . ALA A 1 416 ? 3.628 -14.476 -3.958 1.00 52.19 416 ALA A C 1
ATOM 3479 O O . ALA A 1 416 ? 2.905 -13.486 -3.843 1.00 52.19 416 ALA A O 1
ATOM 3480 N N . LEU A 1 417 ? 3.665 -15.385 -2.979 1.00 49.06 417 LEU A N 1
ATOM 3481 C CA . LEU A 1 417 ? 3.013 -15.230 -1.676 1.00 49.06 417 LEU A CA 1
ATOM 3482 C C . LEU A 1 417 ? 3.975 -14.552 -0.687 1.00 49.06 417 LEU A C 1
ATOM 3484 O O . LEU A 1 417 ? 5.078 -15.051 -0.459 1.00 49.06 417 LEU A O 1
ATOM 3488 N N . HIS A 1 418 ? 3.545 -13.461 -0.046 1.00 52.28 418 HIS A N 1
ATOM 3489 C CA . HIS A 1 418 ? 4.352 -12.757 0.955 1.00 52.28 418 HIS A CA 1
ATOM 3490 C C . HIS A 1 418 ? 3.653 -12.730 2.309 1.00 52.28 418 HIS A C 1
ATOM 3492 O O . HIS A 1 418 ? 2.595 -12.125 2.466 1.00 52.28 418 HIS A O 1
ATOM 3498 N N . SER A 1 419 ? 4.287 -13.337 3.311 1.00 48.53 419 SER A N 1
ATOM 3499 C CA . SER A 1 419 ? 3.809 -13.314 4.691 1.00 48.53 419 SER A CA 1
ATOM 3500 C C . SER A 1 419 ? 4.813 -12.617 5.605 1.00 48.53 419 SER A C 1
ATOM 3502 O O . SER A 1 419 ? 6.019 -12.870 5.537 1.00 48.53 419 SER A O 1
ATOM 3504 N N . LEU A 1 420 ? 4.311 -11.723 6.456 1.00 45.03 420 LEU A N 1
ATOM 3505 C CA . LEU A 1 420 ? 5.048 -11.093 7.544 1.00 45.03 420 LEU A CA 1
ATOM 3506 C C . LEU A 1 420 ? 4.394 -11.467 8.874 1.00 45.03 420 LEU A C 1
ATOM 3508 O O . LEU A 1 420 ? 3.454 -10.808 9.318 1.00 45.03 420 LEU A O 1
ATOM 3512 N N . SER A 1 421 ? 4.949 -12.472 9.546 1.00 46.16 421 SER A N 1
ATOM 3513 C CA . SER A 1 421 ? 4.675 -12.732 10.959 1.00 46.16 421 SER A CA 1
ATOM 3514 C C . SER A 1 421 ? 5.591 -11.866 11.829 1.00 46.16 421 SER A C 1
ATOM 3516 O O . SER A 1 421 ? 6.811 -11.851 11.621 1.00 46.16 421 SER A O 1
ATOM 3518 N N . GLN A 1 422 ? 5.049 -11.147 12.815 1.00 36.81 422 GLN A N 1
ATOM 3519 C CA . GLN A 1 422 ? 5.897 -10.467 13.800 1.00 36.81 422 GLN A CA 1
ATOM 3520 C C . GLN A 1 422 ? 6.621 -11.501 14.678 1.00 36.81 422 GLN A C 1
ATOM 3522 O O . GLN A 1 422 ? 6.033 -12.087 15.577 1.00 36.81 422 GLN A O 1
ATOM 3527 N N . ILE A 1 423 ? 7.922 -11.701 14.449 1.00 32.53 423 ILE A N 1
ATOM 3528 C CA . ILE A 1 423 ? 8.769 -12.456 15.379 1.00 32.53 423 ILE A CA 1
ATOM 3529 C C . ILE A 1 423 ? 9.097 -11.530 16.559 1.00 32.53 423 ILE A C 1
ATOM 3531 O O . ILE A 1 423 ? 9.923 -10.621 16.431 1.00 32.53 423 ILE A O 1
ATOM 3535 N N . ASN A 1 424 ? 8.451 -11.744 17.706 1.00 31.12 424 ASN A N 1
ATOM 3536 C CA . ASN A 1 424 ? 8.870 -11.152 18.977 1.00 31.12 424 ASN A CA 1
ATOM 3537 C C . ASN A 1 424 ? 10.163 -11.845 19.444 1.00 31.12 424 ASN A C 1
ATOM 3539 O O . ASN A 1 424 ? 10.121 -12.846 20.145 1.00 31.12 424 ASN A O 1
ATOM 3543 N N . GLU A 1 425 ? 11.322 -11.315 19.048 1.00 31.98 425 GLU A N 1
ATOM 3544 C CA . GLU A 1 425 ? 12.644 -11.834 19.450 1.00 31.98 425 GLU A CA 1
ATOM 3545 C C . GLU A 1 425 ? 13.021 -11.511 20.920 1.00 31.98 425 GLU A C 1
ATOM 3547 O O . GLU A 1 425 ? 14.021 -12.028 21.404 1.00 31.98 425 GLU A O 1
ATOM 3552 N N . ASP A 1 426 ? 12.237 -10.709 21.659 1.00 29.61 426 ASP A N 1
ATOM 3553 C CA . ASP A 1 426 ? 12.678 -10.091 22.929 1.00 29.61 426 ASP A CA 1
ATOM 3554 C C . ASP A 1 426 ? 11.791 -10.366 24.169 1.00 29.61 426 ASP A C 1
ATOM 3556 O O . ASP A 1 426 ? 11.673 -9.522 25.065 1.00 29.61 426 ASP A O 1
ATOM 3560 N N . THR A 1 427 ? 11.211 -11.562 24.300 1.00 29.75 427 THR A N 1
ATOM 3561 C CA . THR A 1 427 ? 10.654 -12.011 25.593 1.00 29.75 427 THR A CA 1
ATOM 3562 C C . THR A 1 427 ? 11.014 -13.460 25.900 1.00 29.75 427 THR A C 1
ATOM 3564 O O . THR A 1 427 ? 10.294 -14.373 25.514 1.00 29.75 427 THR A O 1
ATOM 3567 N N . GLU A 1 428 ? 12.050 -13.661 26.724 1.00 30.03 428 GLU A N 1
ATOM 3568 C CA . GLU A 1 428 ? 12.322 -14.894 27.497 1.00 30.03 428 GLU A CA 1
ATOM 3569 C C . GLU A 1 428 ? 11.181 -15.254 28.489 1.00 30.03 428 GLU A C 1
ATOM 3571 O O . GLU A 1 428 ? 11.416 -15.809 29.560 1.00 30.03 428 GLU A O 1
ATOM 3576 N N . SER A 1 429 ? 9.921 -14.925 28.191 1.00 30.34 429 SER A N 1
ATOM 3577 C CA . SER A 1 429 ? 8.785 -15.266 29.049 1.00 30.34 429 SER A CA 1
ATOM 3578 C C . SER A 1 429 ? 7.527 -15.746 28.333 1.00 30.34 429 SER A C 1
ATOM 3580 O O . SER A 1 429 ? 6.569 -16.021 29.037 1.00 30.34 429 SER A O 1
ATOM 3582 N N . LEU A 1 430 ? 7.513 -15.895 27.006 1.00 31.20 430 LEU A N 1
ATOM 3583 C CA . LEU A 1 430 ? 6.485 -16.633 26.251 1.00 31.20 430 LEU A CA 1
ATOM 3584 C C . LEU A 1 430 ? 7.118 -17.043 24.916 1.00 31.20 430 LEU A C 1
ATOM 3586 O O . LEU A 1 430 ? 7.029 -16.330 23.920 1.00 31.20 430 LEU A O 1
ATOM 3590 N N . ASP A 1 431 ? 7.836 -18.162 24.931 1.00 25.08 431 ASP A N 1
ATOM 3591 C CA . ASP A 1 431 ? 8.481 -18.738 23.749 1.00 25.08 431 ASP A CA 1
ATOM 3592 C C . ASP A 1 431 ? 7.407 -19.438 22.886 1.00 25.08 431 ASP A C 1
ATOM 3594 O O . ASP A 1 431 ? 7.273 -20.662 22.870 1.00 25.08 431 ASP A O 1
ATOM 3598 N N . LEU A 1 432 ? 6.562 -18.636 22.227 1.00 33.00 432 LEU A N 1
ATOM 3599 C CA . LEU A 1 432 ? 5.560 -19.076 21.249 1.00 33.00 432 LEU A CA 1
ATOM 3600 C C . LEU A 1 432 ? 6.210 -19.123 19.851 1.00 33.00 432 LEU A C 1
ATOM 3602 O O . LEU A 1 432 ? 6.105 -18.211 19.036 1.00 33.00 432 LEU A O 1
ATOM 3606 N N . THR A 1 433 ? 7.008 -20.176 19.669 1.00 34.84 433 THR A N 1
ATOM 3607 C CA . THR A 1 433 ? 7.364 -20.976 18.470 1.00 34.84 433 THR A CA 1
ATOM 3608 C C . THR A 1 433 ? 7.283 -20.431 17.028 1.00 34.84 433 THR A C 1
ATOM 3610 O O . THR A 1 433 ? 7.268 -21.239 16.102 1.00 34.84 433 THR A O 1
ATOM 3613 N N . SER A 1 434 ? 7.354 -19.130 16.742 1.00 35.28 434 SER A N 1
ATOM 3614 C CA . SER A 1 434 ? 7.446 -18.685 15.331 1.00 35.28 434 SER A CA 1
ATOM 3615 C C . SER A 1 434 ? 8.811 -18.952 14.666 1.00 35.28 434 SER A C 1
ATOM 3617 O O . SER A 1 434 ? 8.942 -18.793 13.450 1.00 35.28 434 SER A O 1
ATOM 3619 N N . THR A 1 435 ? 9.834 -19.381 15.413 1.00 30.16 435 THR A N 1
ATOM 3620 C CA . THR A 1 435 ? 11.223 -19.400 14.925 1.00 30.16 435 THR A CA 1
ATOM 3621 C C . THR A 1 435 ? 11.599 -20.606 14.067 1.00 30.16 435 THR A C 1
ATOM 3623 O O . THR A 1 435 ? 12.427 -20.436 13.176 1.00 30.16 435 THR A O 1
ATOM 3626 N N . ASN A 1 436 ? 10.983 -21.782 14.247 1.00 29.78 436 ASN A N 1
ATOM 3627 C CA . ASN A 1 436 ? 11.358 -22.979 13.476 1.00 29.78 436 ASN A CA 1
ATOM 3628 C C . ASN A 1 436 ? 10.288 -23.433 12.472 1.00 29.78 436 ASN A C 1
ATOM 3630 O O . ASN A 1 436 ? 10.628 -23.672 11.319 1.00 29.78 436 ASN A O 1
ATOM 3634 N N . GLU A 1 437 ? 9.006 -23.501 12.831 1.00 30.53 437 GLU A N 1
ATOM 3635 C CA . GLU A 1 437 ? 7.981 -24.055 11.925 1.00 30.53 437 GLU A CA 1
ATOM 3636 C C . GLU A 1 437 ? 7.562 -23.053 10.835 1.00 30.53 437 GLU A C 1
ATOM 3638 O O . GLU A 1 437 ? 7.590 -23.393 9.653 1.00 30.53 437 GLU A O 1
ATOM 3643 N N . THR A 1 438 ? 7.336 -21.778 11.176 1.00 32.06 438 THR A N 1
ATOM 3644 C CA . THR A 1 438 ? 7.046 -20.714 10.189 1.00 32.06 438 THR A CA 1
ATOM 3645 C C . THR A 1 438 ? 8.198 -20.489 9.206 1.00 32.06 438 THR A C 1
ATOM 3647 O O . THR A 1 438 ? 7.953 -20.204 8.036 1.00 32.06 438 THR A O 1
ATOM 3650 N N . GLN A 1 439 ? 9.455 -20.650 9.650 1.00 27.73 439 GLN A N 1
ATOM 3651 C CA . GLN A 1 439 ? 10.640 -20.568 8.783 1.00 27.73 439 GLN A CA 1
ATOM 3652 C C . GLN A 1 439 ? 10.803 -21.785 7.866 1.00 27.73 439 GLN A C 1
ATOM 3654 O O . GLN A 1 439 ? 11.280 -21.633 6.742 1.00 27.73 439 GLN A O 1
ATOM 3659 N N . ILE A 1 440 ? 10.451 -22.988 8.333 1.00 28.61 440 ILE A N 1
ATOM 3660 C CA . ILE A 1 440 ? 10.526 -24.214 7.524 1.00 28.61 440 ILE A CA 1
ATOM 3661 C C . ILE A 1 440 ? 9.450 -24.186 6.438 1.00 28.61 440 ILE A C 1
ATOM 3663 O O . ILE A 1 440 ? 9.752 -24.468 5.277 1.00 28.61 440 ILE A O 1
ATOM 3667 N N . TYR A 1 441 ? 8.232 -23.761 6.780 1.00 29.64 441 TYR A N 1
ATOM 3668 C CA . TYR A 1 441 ? 7.172 -23.594 5.798 1.00 29.64 441 TYR A CA 1
ATOM 3669 C C . TYR A 1 441 ? 7.493 -22.436 4.842 1.00 29.64 441 TYR A C 1
ATOM 3671 O O . TYR A 1 441 ? 7.560 -22.685 3.642 1.00 29.64 441 TYR A O 1
ATOM 3679 N N . SER A 1 442 ? 7.835 -21.224 5.313 1.00 29.17 442 SER A N 1
ATOM 3680 C CA . SER A 1 442 ? 8.163 -20.088 4.422 1.00 29.17 442 SER A CA 1
ATOM 3681 C C . SER A 1 442 ? 9.302 -20.376 3.433 1.00 29.17 442 SER A C 1
ATOM 3683 O O . SER A 1 442 ? 9.200 -19.988 2.270 1.00 29.17 442 SER A O 1
ATOM 3685 N N . LYS A 1 443 ? 10.340 -21.125 3.842 1.00 27.20 443 LYS A N 1
ATOM 3686 C CA . LYS A 1 443 ? 11.425 -21.582 2.949 1.00 27.20 443 LYS A CA 1
ATOM 3687 C C . LYS A 1 443 ? 11.002 -22.699 1.989 1.00 27.20 443 LYS A C 1
ATOM 3689 O O . LYS A 1 443 ? 11.530 -22.781 0.883 1.00 27.20 443 LYS A O 1
ATOM 3694 N N . SER A 1 444 ? 10.065 -23.563 2.382 1.00 26.95 444 SER A N 1
ATOM 3695 C CA . SER A 1 444 ? 9.536 -24.616 1.505 1.00 26.95 444 SER A CA 1
ATOM 3696 C C . SER A 1 444 ? 8.646 -24.051 0.389 1.00 26.95 444 SER A C 1
ATOM 3698 O O . SER A 1 444 ? 8.619 -24.625 -0.701 1.00 26.95 444 SER A O 1
ATOM 3700 N N . TRP A 1 445 ? 7.928 -22.949 0.634 1.00 31.59 445 TRP A N 1
ATOM 3701 C CA . TRP A 1 445 ? 6.986 -22.363 -0.332 1.00 31.59 445 TRP A CA 1
ATOM 3702 C C . TRP A 1 445 ? 7.668 -21.616 -1.488 1.00 31.59 445 TRP A C 1
ATOM 3704 O O . TRP A 1 445 ? 7.138 -21.610 -2.593 1.00 31.59 445 TRP A O 1
ATOM 3714 N N . THR A 1 446 ? 8.857 -21.041 -1.283 1.00 30.89 446 THR A N 1
ATOM 3715 C CA . THR A 1 446 ? 9.579 -20.267 -2.315 1.00 30.89 446 THR A CA 1
ATOM 3716 C C . THR A 1 446 ? 10.307 -21.126 -3.356 1.00 30.89 446 THR A C 1
ATOM 3718 O O . THR A 1 446 ? 10.736 -20.608 -4.382 1.00 30.89 446 THR A O 1
ATOM 3721 N N . THR A 1 447 ? 10.461 -22.437 -3.127 1.00 27.45 447 THR A N 1
ATOM 3722 C CA . THR A 1 447 ? 11.439 -23.263 -3.868 1.00 27.45 447 THR A CA 1
ATOM 3723 C C . THR A 1 447 ? 10.844 -24.091 -5.027 1.00 27.45 447 THR A C 1
ATOM 3725 O O . THR A 1 447 ? 11.584 -24.771 -5.733 1.00 27.45 447 THR A O 1
ATOM 3728 N N . LYS A 1 448 ? 9.527 -24.072 -5.278 1.00 27.83 448 LYS A N 1
ATOM 3729 C CA . LYS A 1 448 ? 8.921 -24.875 -6.364 1.00 27.83 448 LYS A CA 1
ATOM 3730 C C . LYS A 1 448 ? 7.848 -24.111 -7.133 1.00 27.83 448 LYS A C 1
ATOM 3732 O O . LYS A 1 448 ? 6.668 -24.236 -6.823 1.00 27.83 448 LYS A O 1
ATOM 3737 N N . LEU A 1 449 ? 8.265 -23.399 -8.175 1.00 29.64 449 LEU A N 1
ATOM 3738 C CA . LEU A 1 449 ? 7.358 -22.897 -9.202 1.00 29.64 449 LEU A CA 1
ATOM 3739 C C . LEU A 1 449 ? 8.029 -23.025 -10.573 1.00 29.64 449 LEU A C 1
ATOM 3741 O O . LEU A 1 449 ? 8.700 -22.116 -11.043 1.00 29.64 449 LEU A O 1
ATOM 3745 N N . ASP A 1 450 ? 7.897 -24.205 -11.178 1.00 25.25 450 ASP A N 1
ATOM 3746 C CA . ASP A 1 450 ? 8.272 -24.437 -12.569 1.00 25.25 450 ASP A CA 1
ATOM 3747 C C . ASP A 1 450 ? 7.136 -25.202 -13.260 1.00 25.25 450 ASP A C 1
ATOM 3749 O O . ASP A 1 450 ? 6.782 -26.309 -12.853 1.00 25.25 450 ASP A O 1
ATOM 3753 N N . GLN A 1 451 ? 6.669 -24.596 -14.354 1.00 27.25 451 GLN A N 1
ATOM 3754 C CA . GLN A 1 451 ? 5.841 -25.117 -15.450 1.00 27.25 451 GLN A CA 1
ATOM 3755 C C . GLN A 1 451 ? 4.309 -24.953 -15.397 1.00 27.25 451 GLN A C 1
ATOM 3757 O O . GLN A 1 451 ? 3.630 -25.484 -14.526 1.00 27.25 451 GLN A O 1
ATOM 3762 N N . LEU A 1 452 ? 3.835 -24.373 -16.519 1.00 23.33 452 LEU A N 1
ATOM 3763 C CA . LEU A 1 452 ? 2.460 -24.210 -17.030 1.00 23.33 452 LEU A CA 1
ATOM 3764 C C . LEU A 1 452 ? 1.700 -23.042 -16.351 1.00 23.33 452 LEU A C 1
ATOM 3766 O O . LEU A 1 452 ? 2.057 -22.649 -15.254 1.00 23.33 452 LEU A O 1
ATOM 3770 N N . THR A 1 453 ? 0.793 -22.281 -16.982 1.00 24.70 453 THR A N 1
ATOM 3771 C CA . THR A 1 453 ? -0.092 -22.456 -18.159 1.00 24.70 453 THR A CA 1
ATOM 3772 C C . THR A 1 453 ? -0.496 -21.103 -18.803 1.00 24.70 453 THR A C 1
ATOM 3774 O O . THR A 1 453 ? -0.160 -20.008 -18.349 1.00 24.70 453 THR A O 1
ATOM 3777 N N . SER A 1 454 ? -1.289 -21.205 -19.875 1.00 25.42 454 SER A N 1
ATOM 3778 C CA . SER A 1 454 ? -2.221 -20.215 -20.419 1.00 25.42 454 SER A CA 1
ATOM 3779 C C . SER A 1 454 ? -3.610 -20.185 -19.728 1.00 25.42 454 SER A C 1
ATOM 3781 O O . SER A 1 454 ? -4.161 -21.218 -19.370 1.00 25.42 454 SER A O 1
ATOM 3783 N N . ALA A 1 455 ? -4.212 -18.980 -19.758 1.00 23.19 455 ALA A N 1
ATOM 3784 C CA . ALA A 1 455 ? -5.642 -18.594 -19.690 1.00 23.19 455 ALA A CA 1
ATOM 3785 C C . ALA A 1 455 ? -6.264 -18.031 -18.377 1.00 23.19 455 ALA A C 1
ATOM 3787 O O . ALA A 1 455 ? -6.389 -18.700 -17.360 1.00 23.19 455 ALA A O 1
ATOM 3788 N N . SER A 1 456 ? -6.851 -16.823 -18.537 1.00 26.02 456 SER A N 1
ATOM 3789 C CA . SER A 1 456 ? -8.195 -16.379 -18.075 1.00 26.02 456 SER A CA 1
ATOM 3790 C C . SER A 1 456 ? -8.331 -15.233 -17.035 1.00 26.02 456 SER A C 1
ATOM 3792 O O . SER A 1 456 ? -8.076 -15.401 -15.845 1.00 26.02 456 SER A O 1
ATOM 3794 N N . LYS A 1 457 ? -8.908 -14.122 -17.552 1.00 28.55 457 LYS A N 1
ATOM 3795 C CA . LYS A 1 457 ? -9.777 -13.053 -16.974 1.00 28.55 457 LYS A CA 1
ATOM 3796 C C . LYS A 1 457 ? -9.249 -12.196 -15.812 1.00 28.55 457 LYS A C 1
ATOM 3798 O O . LYS A 1 457 ? -8.528 -12.673 -14.954 1.00 28.55 457 LYS A O 1
ATOM 3803 N N . THR A 1 458 ? -9.641 -10.921 -15.749 1.00 31.12 458 THR A N 1
ATOM 3804 C CA . THR A 1 458 ? -9.148 -9.896 -14.798 1.00 31.12 458 THR A CA 1
ATOM 3805 C C . THR A 1 458 ? -10.200 -9.480 -13.783 1.00 31.12 458 THR A C 1
ATOM 3807 O O . THR A 1 458 ? -11.384 -9.733 -13.999 1.00 31.12 458 THR A O 1
ATOM 3810 N N . LYS A 1 459 ? -9.741 -9.048 -12.602 1.00 44.66 459 LYS A N 1
ATOM 3811 C CA . LYS A 1 459 ? -10.547 -8.860 -11.385 1.00 44.66 459 LYS A CA 1
ATOM 3812 C C . LYS A 1 459 ? -10.025 -7.640 -10.597 1.00 44.66 459 LYS A C 1
ATOM 3814 O O . LYS A 1 459 ? -8.901 -7.209 -10.851 1.00 44.66 459 LYS A O 1
ATOM 3819 N N . PRO A 1 460 ? -10.821 -7.066 -9.684 1.00 38.28 460 PRO A N 1
ATOM 3820 C CA . PRO A 1 460 ? -10.431 -5.891 -8.903 1.00 38.28 460 PRO A CA 1
ATOM 3821 C C . PRO A 1 460 ? -9.469 -6.227 -7.752 1.00 38.28 460 PRO A C 1
ATOM 3823 O O . PRO A 1 460 ? -9.418 -7.363 -7.291 1.00 38.28 460 PRO A O 1
ATOM 3826 N N . ASP A 1 461 ? -8.766 -5.214 -7.240 1.00 44.75 461 ASP A N 1
ATOM 3827 C CA . ASP A 1 461 ? -7.938 -5.330 -6.031 1.00 44.75 461 ASP A CA 1
ATOM 3828 C C . ASP A 1 461 ? -8.800 -5.333 -4.765 1.00 44.75 461 ASP A C 1
ATOM 3830 O O . ASP A 1 461 ? -9.689 -4.485 -4.612 1.00 44.75 461 ASP A O 1
ATOM 3834 N N . ILE A 1 462 ? -8.513 -6.251 -3.840 1.00 49.09 462 ILE A N 1
ATOM 3835 C CA . ILE A 1 462 ? -9.336 -6.514 -2.650 1.00 49.09 462 ILE A CA 1
ATOM 3836 C C . ILE A 1 462 ? -8.422 -6.656 -1.446 1.00 49.09 462 ILE A C 1
ATOM 3838 O O . ILE A 1 462 ? -7.485 -7.439 -1.499 1.00 49.09 462 ILE A O 1
ATOM 3842 N N . ILE A 1 463 ? -8.676 -5.951 -0.347 1.00 51.56 463 ILE A N 1
ATOM 3843 C CA . ILE A 1 463 ? -7.889 -6.130 0.877 1.00 51.56 463 ILE A CA 1
ATOM 3844 C C . ILE A 1 463 ? -8.803 -6.244 2.080 1.00 51.56 463 ILE A C 1
ATOM 3846 O O . ILE A 1 463 ? -9.630 -5.371 2.339 1.00 51.56 463 ILE A O 1
ATOM 3850 N N . PHE A 1 464 ? -8.601 -7.321 2.821 1.00 49.41 464 PHE A N 1
ATOM 3851 C CA . PHE A 1 464 ? -9.208 -7.596 4.105 1.00 49.41 464 PHE A CA 1
ATOM 3852 C C . PHE A 1 464 ? -8.301 -7.056 5.202 1.00 49.41 464 PHE A C 1
ATOM 3854 O O . PHE A 1 464 ? -7.089 -7.250 5.180 1.00 49.41 464 PHE A O 1
ATOM 3861 N N . ILE A 1 465 ? -8.896 -6.370 6.161 1.00 45.50 465 ILE A N 1
ATOM 3862 C CA . ILE A 1 465 ? -8.238 -5.856 7.352 1.00 45.50 465 ILE A CA 1
ATOM 3863 C C . ILE A 1 465 ? -9.058 -6.377 8.533 1.00 45.50 465 ILE A C 1
ATOM 3865 O O . ILE A 1 465 ? -10.252 -6.095 8.619 1.00 45.50 465 ILE A O 1
ATOM 3869 N N . THR A 1 466 ? -8.447 -7.142 9.425 1.00 36.25 466 THR A N 1
ATOM 3870 C CA . THR A 1 466 ? -9.069 -7.594 10.681 1.00 36.25 466 THR A CA 1
ATOM 3871 C C . THR A 1 466 ? -8.103 -7.399 11.845 1.00 36.25 466 THR A C 1
ATOM 3873 O O . THR A 1 466 ? -6.927 -7.175 11.603 1.00 36.25 466 THR A O 1
ATOM 3876 N N . GLU A 1 467 ? -8.563 -7.476 13.092 1.00 34.03 467 GLU A N 1
ATOM 3877 C CA . GLU A 1 467 ? -7.722 -7.718 14.281 1.00 34.03 467 GLU A CA 1
ATOM 3878 C C . GLU A 1 467 ? -7.910 -9.151 14.842 1.00 34.03 467 GLU A C 1
ATOM 3880 O O . GLU A 1 467 ? -7.430 -9.449 15.934 1.00 34.03 467 GLU A O 1
ATOM 3885 N N . SER A 1 468 ? -8.557 -10.063 14.103 1.00 27.97 468 SER A N 1
ATOM 3886 C CA . SER A 1 468 ? -9.134 -11.282 14.687 1.00 27.97 468 SER A CA 1
ATOM 3887 C C . SER A 1 468 ? -8.415 -12.608 14.401 1.00 27.97 468 SER A C 1
ATOM 3889 O O . SER A 1 468 ? -8.009 -12.903 13.276 1.00 27.97 468 SER A O 1
ATOM 3891 N N . GLN A 1 469 ? -8.368 -13.448 15.444 1.00 35.47 469 GLN A N 1
ATOM 3892 C CA . GLN A 1 469 ? -8.533 -14.903 15.342 1.00 35.47 469 GLN A CA 1
ATOM 3893 C C . GLN A 1 469 ? -10.029 -15.251 15.535 1.00 35.47 469 GLN A C 1
ATOM 3895 O O . GLN A 1 469 ? -10.808 -14.415 15.985 1.00 35.47 469 GLN A O 1
ATOM 3900 N N . ASP A 1 470 ? -10.433 -16.447 15.102 1.00 39.00 470 ASP A N 1
ATOM 3901 C CA . ASP A 1 470 ? -11.811 -16.951 14.915 1.00 39.00 470 ASP A CA 1
ATOM 3902 C C . ASP A 1 470 ? -12.921 -16.445 15.847 1.00 39.00 470 ASP A C 1
ATOM 3904 O O . ASP A 1 470 ? -12.728 -16.385 17.051 1.00 39.00 470 ASP A O 1
ATOM 3908 N N . SER A 1 471 ? -14.142 -16.240 15.315 1.00 35.34 471 SER A N 1
ATOM 3909 C CA . SER A 1 471 ? -15.369 -15.983 16.101 1.00 35.34 471 SER A CA 1
ATOM 3910 C C . SER A 1 471 ? -16.683 -16.511 15.486 1.00 35.34 471 SER A C 1
ATOM 3912 O O . SER A 1 471 ? -16.911 -16.376 14.285 1.00 35.34 471 SER A O 1
ATOM 3914 N N . ASP A 1 472 ? -17.494 -17.069 16.399 1.00 44.53 472 ASP A N 1
ATOM 3915 C CA . ASP A 1 472 ? -18.849 -17.673 16.443 1.00 44.53 472 ASP A CA 1
ATOM 3916 C C . ASP A 1 472 ? -19.673 -18.129 15.219 1.00 44.53 472 ASP A C 1
ATOM 3918 O O . ASP A 1 472 ? -19.799 -17.470 14.188 1.00 44.53 472 ASP A O 1
ATOM 3922 N N . ASP A 1 473 ? -20.374 -19.241 15.487 1.00 37.09 473 ASP A N 1
ATOM 3923 C CA . ASP A 1 473 ? -21.452 -19.895 14.747 1.00 37.09 473 ASP A CA 1
ATOM 3924 C C . ASP A 1 473 ? -22.718 -19.920 15.623 1.00 37.09 473 ASP A C 1
ATOM 3926 O O . ASP A 1 473 ? -22.695 -20.433 16.741 1.00 37.09 473 ASP A O 1
ATOM 3930 N N . SER A 1 474 ? -23.835 -19.395 15.115 1.00 36.72 474 SER A N 1
ATOM 3931 C CA . SER A 1 474 ? -25.171 -19.645 15.663 1.00 36.72 474 SER A CA 1
ATOM 3932 C C . SER A 1 474 ? -25.857 -20.733 14.840 1.00 36.72 474 SER A C 1
ATOM 3934 O O . SER A 1 474 ? -26.080 -20.537 13.641 1.00 36.72 474 SER A O 1
ATOM 3936 N N . ASP A 1 475 ? -26.232 -21.841 15.479 1.00 33.69 475 ASP A N 1
ATOM 3937 C CA . ASP A 1 475 ? -27.240 -22.752 14.941 1.00 33.69 475 ASP A CA 1
ATOM 3938 C C . ASP A 1 475 ? -28.591 -22.031 14.968 1.00 33.69 475 ASP A C 1
ATOM 3940 O O . ASP A 1 475 ? -29.189 -21.827 16.025 1.00 33.69 475 ASP A O 1
ATOM 3944 N N . SER A 1 476 ? -29.087 -21.647 13.798 1.00 34.34 476 SER A N 1
ATOM 3945 C CA . SER A 1 476 ? -30.524 -21.528 13.595 1.00 34.34 476 SER A CA 1
ATOM 3946 C C . SER A 1 476 ? -30.887 -22.465 12.458 1.00 34.34 476 SER A C 1
ATOM 3948 O O . SER A 1 476 ? -30.746 -22.112 11.284 1.00 34.34 476 SER A O 1
ATOM 3950 N N . ASP A 1 477 ? -31.315 -23.672 12.830 1.00 30.33 477 ASP A N 1
ATOM 3951 C CA . ASP A 1 477 ? -32.131 -24.506 11.960 1.00 30.33 477 ASP A CA 1
ATOM 3952 C C . ASP A 1 477 ? -33.248 -23.648 11.354 1.00 30.33 477 ASP A C 1
ATOM 3954 O O . ASP A 1 477 ? -33.811 -22.754 11.995 1.00 30.33 477 ASP A O 1
ATOM 3958 N N . GLU A 1 478 ? -33.526 -23.906 10.082 1.00 36.31 478 GLU A N 1
ATOM 3959 C CA . GLU A 1 478 ? -34.582 -23.260 9.324 1.00 36.31 478 GLU A CA 1
ATOM 3960 C C . GLU A 1 478 ? -35.897 -23.210 10.124 1.00 36.31 478 GLU A C 1
ATOM 3962 O O . GLU A 1 478 ? -36.351 -24.207 10.684 1.00 36.31 478 GLU A O 1
ATOM 3967 N N . SER A 1 479 ? -36.540 -22.037 10.085 1.00 31.62 479 SER A N 1
ATOM 3968 C CA . SER A 1 479 ? -37.830 -21.665 10.690 1.00 31.62 479 SER A CA 1
ATOM 3969 C C . SER A 1 479 ? -37.810 -21.286 12.181 1.00 31.62 479 SER A C 1
ATOM 3971 O O . SER A 1 479 ? -37.934 -22.129 13.057 1.00 31.62 479 SER A O 1
ATOM 3973 N N . PHE A 1 480 ? -37.722 -19.981 12.470 1.00 25.61 480 PHE A N 1
ATOM 3974 C CA . PHE A 1 480 ? -38.764 -19.175 13.138 1.00 25.61 480 PHE A CA 1
ATOM 3975 C C . PHE A 1 480 ? -38.219 -17.771 13.483 1.00 25.61 480 PHE A C 1
ATOM 3977 O O . PHE A 1 480 ? -37.216 -17.646 14.171 1.00 25.61 480 PHE A O 1
ATOM 3984 N N . ASP A 1 481 ? -38.921 -16.752 12.981 1.00 26.20 481 ASP A N 1
ATOM 3985 C CA . ASP A 1 481 ? -38.914 -15.315 13.302 1.00 26.20 481 ASP A CA 1
ATOM 3986 C C . ASP A 1 481 ? -37.595 -14.542 13.529 1.00 26.20 481 ASP A C 1
ATOM 3988 O O . ASP A 1 481 ? -36.844 -14.710 14.488 1.00 26.20 481 ASP A O 1
ATOM 3992 N N . GLU A 1 482 ? -37.431 -13.540 12.659 1.00 36.94 482 GLU A N 1
ATOM 3993 C CA . GLU A 1 482 ? -36.631 -12.335 12.851 1.00 36.94 482 GLU A CA 1
ATOM 3994 C C . GLU A 1 482 ? -36.832 -11.739 14.259 1.00 36.94 482 GLU A C 1
ATOM 3996 O O . GLU A 1 482 ? -37.959 -11.590 14.723 1.00 36.94 482 GLU A O 1
ATOM 4001 N N . GLN A 1 483 ? -35.730 -11.289 14.873 1.00 27.80 483 GLN A N 1
ATOM 4002 C CA . GLN A 1 483 ? -35.603 -10.693 16.219 1.00 27.80 483 GLN A CA 1
ATOM 4003 C C . GLN A 1 483 ? -35.276 -11.669 17.356 1.00 27.80 483 GLN A C 1
ATOM 4005 O O . GLN A 1 483 ? -36.046 -11.809 18.301 1.00 27.80 483 GLN A O 1
ATOM 4010 N N . GLN A 1 484 ? -34.054 -12.209 17.380 1.00 24.30 484 GLN A N 1
ATOM 4011 C CA . GLN A 1 484 ? -33.428 -12.607 18.644 1.00 24.30 484 GLN A CA 1
ATOM 4012 C C . GLN A 1 484 ? -31.902 -12.434 18.601 1.00 24.30 484 GLN A C 1
ATOM 4014 O O . GLN A 1 484 ? -31.188 -13.130 17.898 1.00 24.30 484 GLN A O 1
ATOM 4019 N N . SER A 1 485 ? -31.452 -11.416 19.344 1.00 25.38 485 SER A N 1
ATOM 4020 C CA . SER A 1 485 ? -30.198 -11.315 20.107 1.00 25.38 485 SER A CA 1
ATOM 4021 C C . SER A 1 485 ? -28.974 -12.119 19.647 1.00 25.38 485 SER A C 1
ATOM 4023 O O . SER A 1 485 ? -28.937 -13.337 19.769 1.00 25.38 485 SER A O 1
ATOM 4025 N N . VAL A 1 486 ? -27.916 -11.371 19.310 1.00 26.41 486 VAL A N 1
ATOM 4026 C CA . VAL A 1 486 ? -26.500 -11.772 19.312 1.00 26.41 486 VAL A CA 1
ATOM 4027 C C . VAL A 1 486 ? -26.151 -12.358 20.687 1.00 26.41 486 VAL A C 1
ATOM 4029 O O . VAL A 1 486 ? -25.782 -11.636 21.612 1.00 26.41 486 VAL A O 1
ATOM 4032 N N . ALA A 1 487 ? -26.383 -13.652 20.871 1.00 25.36 487 ALA A N 1
ATOM 4033 C CA . ALA A 1 487 ? -26.038 -14.370 22.084 1.00 25.36 487 ALA A CA 1
ATOM 4034 C C . ALA A 1 487 ? -24.733 -15.126 21.825 1.00 25.36 487 ALA A C 1
ATOM 4036 O O . ALA A 1 487 ? -24.712 -16.032 20.998 1.00 25.36 487 ALA A O 1
ATOM 4037 N N . CYS A 1 488 ? -23.665 -14.766 22.545 1.00 32.19 488 CYS A N 1
ATOM 4038 C CA . CYS A 1 488 ? -22.503 -15.632 22.738 1.00 32.19 488 CYS A CA 1
ATOM 4039 C C . CYS A 1 488 ? -22.995 -16.894 23.460 1.00 32.19 488 CYS A C 1
ATOM 4041 O O . CYS A 1 488 ? -23.199 -16.879 24.678 1.00 32.19 488 CYS A O 1
ATOM 4043 N N . ILE A 1 489 ? -23.287 -17.961 22.720 1.00 34.69 489 ILE A N 1
ATOM 4044 C CA . ILE A 1 489 ? -23.740 -19.222 23.307 1.00 34.69 489 ILE A CA 1
ATOM 4045 C C . ILE A 1 489 ? -22.505 -20.083 23.570 1.00 34.69 489 ILE A C 1
ATOM 4047 O O . ILE A 1 489 ? -21.693 -20.345 22.689 1.00 34.69 489 ILE A O 1
ATOM 4051 N N . MET A 1 490 ? -22.377 -20.554 24.808 1.00 40.41 490 MET A N 1
ATOM 4052 C CA . MET A 1 490 ? -21.383 -21.544 25.219 1.00 40.41 490 MET A CA 1
ATOM 4053 C C . MET A 1 490 ? -21.728 -22.894 24.573 1.00 40.41 490 MET A C 1
ATOM 4055 O O . MET A 1 490 ? -22.432 -23.710 25.169 1.00 40.41 490 MET A O 1
ATOM 4059 N N . ILE A 1 491 ? -21.306 -23.119 23.328 1.00 46.12 491 ILE A N 1
ATOM 4060 C CA . ILE A 1 491 ? -21.626 -24.357 22.607 1.00 46.12 491 ILE A CA 1
ATOM 4061 C C . ILE A 1 491 ? -20.781 -25.508 23.165 1.00 46.12 491 ILE A C 1
ATOM 4063 O O . ILE A 1 491 ? -19.545 -25.487 23.143 1.00 46.12 491 ILE A O 1
ATOM 4067 N N . SER A 1 492 ? -21.458 -26.557 23.638 1.00 45.78 492 SER A N 1
ATOM 4068 C CA . SER A 1 492 ? -20.829 -27.855 23.872 1.00 45.78 492 SER A CA 1
ATOM 4069 C C . SER A 1 492 ? -20.707 -28.589 22.532 1.00 45.78 492 SER A C 1
ATOM 4071 O O . SER A 1 492 ? -21.645 -29.256 22.097 1.00 45.78 492 SER A O 1
ATOM 4073 N N . ASP A 1 493 ? -19.560 -28.448 21.868 1.00 52.09 493 ASP A N 1
ATOM 4074 C CA . ASP A 1 493 ? -19.246 -29.057 20.565 1.00 52.09 493 ASP A CA 1
ATOM 4075 C C . ASP A 1 493 ? -18.932 -30.568 20.705 1.00 52.09 493 ASP A C 1
ATOM 4077 O O . ASP A 1 493 ? -17.805 -31.040 20.511 1.00 52.09 493 ASP A O 1
ATOM 4081 N N . ASN A 1 494 ? -19.919 -31.325 21.198 1.00 50.03 494 ASN A N 1
ATOM 4082 C CA . ASN A 1 494 ? -19.772 -32.725 21.608 1.00 50.03 494 ASN A CA 1
ATOM 4083 C C . ASN A 1 494 ? -20.109 -33.736 20.498 1.00 50.03 494 ASN A C 1
ATOM 4085 O O . ASN A 1 494 ? -19.692 -34.895 20.609 1.00 50.03 494 ASN A O 1
ATOM 4089 N N . ASP A 1 495 ? -20.821 -33.339 19.438 1.00 52.09 495 ASP A N 1
ATOM 4090 C CA . ASP A 1 495 ? -21.124 -34.231 18.314 1.00 52.09 495 ASP A CA 1
ATOM 4091 C C . ASP A 1 495 ? -19.915 -34.331 17.369 1.00 52.09 495 ASP A C 1
ATOM 4093 O O . ASP A 1 495 ? -19.288 -33.339 17.015 1.00 52.09 495 ASP A O 1
ATOM 4097 N N . ARG A 1 496 ? -19.530 -35.550 16.982 1.00 49.56 496 ARG A N 1
ATOM 4098 C CA . ARG A 1 496 ? -18.352 -35.785 16.130 1.00 49.56 496 ARG A CA 1
ATOM 4099 C C . ARG A 1 496 ? -18.587 -35.444 14.660 1.00 49.56 496 ARG A C 1
ATOM 4101 O O . ARG A 1 496 ? -17.599 -35.277 13.961 1.00 49.56 496 ARG A O 1
ATOM 4108 N N . ARG A 1 497 ? -19.840 -35.384 14.193 1.00 45.69 497 ARG A N 1
ATOM 4109 C CA . ARG A 1 497 ? -20.159 -35.241 12.757 1.00 45.69 497 ARG A CA 1
ATOM 4110 C C . ARG A 1 497 ? -20.280 -33.791 12.277 1.00 45.69 497 ARG A C 1
ATOM 4112 O O . ARG A 1 497 ? -20.338 -33.570 11.075 1.00 45.69 497 ARG A O 1
ATOM 4119 N N . HIS A 1 498 ? -20.308 -32.823 13.197 1.00 59.34 498 HIS A N 1
ATOM 4120 C CA . HIS A 1 498 ? -20.556 -31.406 12.898 1.00 59.34 498 HIS A CA 1
ATOM 4121 C C . HIS A 1 498 ? -19.717 -30.466 13.782 1.00 59.34 498 HIS A C 1
ATOM 4123 O O . HIS A 1 498 ? -20.226 -29.465 14.275 1.00 59.34 498 HIS A O 1
ATOM 4129 N N . ARG A 1 499 ? -18.436 -30.792 14.014 1.00 71.19 499 ARG A N 1
ATOM 4130 C CA . ARG A 1 499 ? -17.572 -29.953 14.862 1.00 71.19 499 ARG A CA 1
ATOM 4131 C C . ARG A 1 499 ? -17.206 -28.646 14.178 1.00 71.19 499 ARG A C 1
ATOM 4133 O O . ARG A 1 499 ? -16.664 -28.659 13.075 1.00 71.19 499 ARG A O 1
ATOM 4140 N N . LEU A 1 500 ? -17.457 -27.536 14.864 1.00 78.06 500 LEU A N 1
ATOM 4141 C CA . LEU A 1 500 ? -17.176 -26.186 14.369 1.00 78.06 500 LEU A CA 1
ATOM 4142 C C . LEU A 1 500 ? -15.763 -25.733 14.732 1.00 78.06 500 LEU A C 1
ATOM 4144 O O . LEU A 1 500 ? -15.161 -24.959 14.000 1.00 78.06 500 LEU A O 1
ATOM 4148 N N . PHE A 1 501 ? -15.208 -26.233 15.835 1.00 82.81 501 PHE A N 1
ATOM 4149 C CA . PHE A 1 501 ? -13.858 -25.887 16.280 1.00 82.81 501 PHE A CA 1
ATOM 4150 C C . PHE A 1 501 ? -13.073 -27.177 16.449 1.00 82.81 501 PHE A C 1
ATOM 4152 O O . PHE A 1 501 ? -13.387 -27.963 17.337 1.00 82.81 501 PHE A O 1
ATOM 4159 N N . ILE A 1 502 ? -12.074 -27.450 15.612 1.00 82.81 502 ILE A N 1
ATOM 4160 C CA . ILE A 1 502 ? -11.363 -28.740 15.619 1.00 82.81 502 ILE A CA 1
ATOM 4161 C C . ILE A 1 502 ? -10.049 -28.631 16.398 1.00 82.81 502 ILE A C 1
ATOM 4163 O O . ILE A 1 502 ? -9.246 -27.734 16.156 1.00 82.81 502 ILE A O 1
ATOM 4167 N N . GLY A 1 503 ? -9.811 -29.569 17.321 1.00 83.75 503 GLY A N 1
ATOM 4168 C CA . GLY A 1 503 ? -8.568 -29.635 18.087 1.00 83.75 503 GLY A CA 1
ATOM 4169 C C . GLY A 1 503 ? -8.301 -28.354 18.870 1.00 83.75 503 GLY A C 1
ATOM 4170 O O . GLY A 1 503 ? -9.128 -27.912 19.669 1.00 83.75 503 GLY A O 1
ATOM 4171 N N . LYS A 1 504 ? -7.156 -27.731 18.591 1.00 79.25 504 LYS A N 1
ATOM 4172 C CA . LYS A 1 504 ? -6.688 -26.514 19.267 1.00 79.25 504 LYS A CA 1
ATOM 4173 C C . LYS A 1 504 ? -7.494 -25.261 18.962 1.00 79.25 504 LYS A C 1
ATOM 4175 O O . LYS A 1 504 ? -7.374 -24.291 19.698 1.00 79.25 504 LYS A O 1
ATOM 4180 N N . ASP A 1 505 ? -8.320 -25.292 17.925 1.00 80.06 505 ASP A N 1
ATOM 4181 C CA . ASP A 1 505 ? -9.283 -24.231 17.626 1.00 80.06 505 ASP A CA 1
ATOM 4182 C C . ASP A 1 505 ? -10.383 -24.139 18.712 1.00 80.06 505 ASP A C 1
ATOM 4184 O O . ASP A 1 505 ? -10.991 -23.096 18.942 1.00 80.06 505 ASP A O 1
ATOM 4188 N N . TYR A 1 506 ? -10.613 -25.223 19.467 1.00 83.50 506 TYR A N 1
ATOM 4189 C CA . TYR A 1 506 ? -11.432 -25.170 20.677 1.00 83.50 506 TYR A CA 1
ATOM 4190 C C . TYR A 1 506 ? -10.582 -24.708 21.865 1.00 83.50 506 TYR A C 1
ATOM 4192 O O . TYR A 1 506 ? -9.926 -25.509 22.538 1.00 83.50 506 TYR A O 1
ATOM 4200 N N . ALA A 1 507 ? -10.598 -23.399 22.112 1.00 79.38 507 ALA A N 1
ATOM 4201 C CA . ALA A 1 507 ? -9.757 -22.751 23.111 1.00 79.38 507 ALA A CA 1
ATOM 4202 C C . ALA A 1 507 ? -10.554 -22.002 24.191 1.00 79.38 507 ALA A C 1
ATOM 4204 O O . ALA A 1 507 ? -11.667 -21.515 23.972 1.00 79.38 507 ALA A O 1
ATOM 4205 N N . ASN A 1 508 ? -9.951 -21.907 25.375 1.00 82.56 508 ASN A N 1
ATOM 4206 C CA . ASN A 1 508 ? -10.381 -21.039 26.464 1.00 82.56 508 ASN A CA 1
ATOM 4207 C C . ASN A 1 508 ? -9.137 -20.557 27.222 1.00 82.56 508 ASN A C 1
ATOM 4209 O O . ASN A 1 508 ? -8.610 -21.265 28.084 1.00 82.56 508 ASN A O 1
ATOM 4213 N N . ASP A 1 509 ? -8.688 -19.347 26.890 1.00 73.94 509 ASP A N 1
ATOM 4214 C CA . ASP A 1 509 ? -7.445 -18.772 27.418 1.00 73.94 509 ASP A CA 1
ATOM 4215 C C . ASP A 1 509 ? -7.486 -18.547 28.942 1.00 73.94 509 ASP A C 1
ATOM 4217 O O . ASP A 1 509 ? -6.450 -18.516 29.599 1.00 73.94 509 ASP A O 1
ATOM 4221 N N . TYR A 1 510 ? -8.666 -18.440 29.567 1.00 74.38 510 TYR A N 1
ATOM 4222 C CA . TYR A 1 510 ? -8.734 -18.325 31.032 1.00 74.38 510 TYR A CA 1
ATOM 4223 C C . TYR A 1 510 ? -8.400 -19.629 31.752 1.00 74.38 510 TYR A C 1
ATOM 4225 O O . TYR A 1 510 ? -7.899 -19.601 32.877 1.00 74.38 510 TYR A O 1
ATOM 4233 N N . GLU A 1 511 ? -8.707 -20.760 31.124 1.00 80.19 511 GLU A N 1
ATOM 4234 C CA . GLU A 1 511 ? -8.528 -22.084 31.715 1.00 80.19 511 GLU A CA 1
ATOM 4235 C C . GLU A 1 511 ? -7.133 -22.616 31.429 1.00 80.19 511 GLU A C 1
ATOM 4237 O O . GLU A 1 511 ? -6.427 -23.091 32.324 1.00 80.19 511 GLU A O 1
ATOM 4242 N N . LYS A 1 512 ? -6.724 -22.528 30.163 1.00 73.06 512 LYS A N 1
ATOM 4243 C CA . LYS A 1 512 ? -5.425 -23.008 29.728 1.00 73.06 512 LYS A CA 1
ATOM 4244 C C . LYS A 1 512 ? -4.993 -22.271 28.472 1.00 73.06 512 LYS A C 1
ATOM 4246 O O . LYS A 1 512 ? -5.608 -22.421 27.419 1.00 73.06 512 LYS A O 1
ATOM 4251 N N . GLY A 1 513 ? -3.884 -21.550 28.591 1.00 63.94 513 GLY A N 1
ATOM 4252 C CA . GLY A 1 513 ? -3.200 -20.959 27.452 1.00 63.94 513 GLY A CA 1
ATOM 4253 C C . GLY A 1 513 ? -2.862 -21.968 26.370 1.00 63.94 513 GLY A C 1
ATOM 4254 O O . GLY A 1 513 ? -2.664 -23.156 26.643 1.00 63.94 513 GLY A O 1
ATOM 4255 N N . PHE A 1 514 ? -2.721 -21.480 25.142 1.00 62.47 514 PHE A N 1
ATOM 4256 C CA . PHE A 1 514 ? -2.248 -22.289 24.025 1.00 62.47 514 PHE A CA 1
ATOM 4257 C C . PHE A 1 514 ? -0.891 -22.949 24.337 1.00 62.47 514 PHE A C 1
ATOM 4259 O O . PHE A 1 514 ? 0.153 -22.296 24.399 1.00 62.47 514 PHE A O 1
ATOM 4266 N N . GLU A 1 515 ? -0.888 -24.276 24.488 1.00 56.69 515 GLU A N 1
ATOM 4267 C CA . GLU A 1 515 ? 0.335 -25.080 24.516 1.00 56.69 515 GLU A CA 1
ATOM 4268 C C . GLU A 1 515 ? 0.818 -25.351 23.078 1.00 56.69 515 GLU A C 1
ATOM 4270 O O . GLU A 1 515 ? 0.005 -25.633 22.195 1.00 56.69 515 GLU A O 1
ATOM 4275 N N . LYS A 1 516 ? 2.147 -25.240 22.866 1.00 54.47 516 LYS A N 1
ATOM 4276 C CA . LYS A 1 516 ? 2.937 -25.427 21.617 1.00 54.47 516 LYS A CA 1
ATOM 4277 C C . LYS A 1 516 ? 2.140 -25.906 20.400 1.00 54.47 516 LYS A C 1
ATOM 4279 O O . LYS A 1 516 ? 1.583 -26.987 20.479 1.00 54.47 516 LYS A O 1
ATOM 4284 N N . ALA A 1 517 ? 2.232 -25.241 19.244 1.00 57.62 517 ALA A N 1
ATOM 4285 C CA . ALA A 1 517 ? 1.492 -25.531 17.995 1.00 57.62 517 ALA A CA 1
ATOM 4286 C C . ALA A 1 517 ? 1.529 -26.985 17.436 1.00 57.62 517 ALA A C 1
ATOM 4288 O O . ALA A 1 517 ? 0.794 -27.309 16.512 1.00 57.62 517 ALA A O 1
ATOM 4289 N N . VAL A 1 518 ? 2.297 -27.903 18.024 1.00 60.31 518 VAL A N 1
ATOM 4290 C CA . VAL A 1 518 ? 2.387 -29.322 17.636 1.00 60.31 518 VAL A CA 1
ATOM 4291 C C . VAL A 1 518 ? 1.068 -30.067 17.890 1.00 60.31 518 VAL A C 1
ATOM 4293 O O . VAL A 1 518 ? 0.523 -29.957 18.982 1.00 60.31 518 VAL A O 1
ATOM 4296 N N . ALA A 1 519 ? 0.596 -30.868 16.929 1.00 74.62 519 ALA A N 1
ATOM 4297 C CA . ALA A 1 519 ? -0.679 -31.609 16.972 1.00 74.62 519 ALA A CA 1
ATOM 4298 C C . ALA A 1 519 ? -1.935 -30.699 16.968 1.00 74.62 519 ALA A C 1
ATOM 4300 O O . ALA A 1 519 ? -2.651 -30.611 17.964 1.00 74.62 519 ALA A O 1
ATOM 4301 N N . PRO A 1 520 ? -2.232 -30.017 15.843 1.00 77.44 520 PRO A N 1
ATOM 4302 C CA . PRO A 1 520 ? -3.314 -29.025 15.750 1.00 77.44 520 PRO A CA 1
ATOM 4303 C C . PRO A 1 520 ? -4.720 -29.609 15.964 1.00 77.44 520 PRO A C 1
ATOM 4305 O O . PRO A 1 520 ? -5.625 -28.898 16.388 1.00 77.44 520 PRO A O 1
ATOM 4308 N N . TYR A 1 521 ? -4.897 -30.907 15.718 1.00 83.12 521 TYR A N 1
ATOM 4309 C CA . TYR A 1 521 ? -6.179 -31.608 15.841 1.00 83.12 521 TYR A CA 1
ATOM 4310 C C . TYR A 1 521 ? -6.450 -32.186 17.236 1.00 83.12 521 TYR A C 1
ATOM 4312 O O . TYR A 1 521 ? -7.512 -32.770 17.459 1.00 83.12 521 TYR A O 1
ATOM 4320 N N . GLU A 1 522 ? -5.507 -32.053 18.168 1.00 84.81 522 GLU A N 1
ATOM 4321 C CA . GLU A 1 522 ? -5.687 -32.486 19.552 1.00 84.81 522 GLU A CA 1
ATOM 4322 C C . GLU A 1 522 ? -6.271 -31.345 20.390 1.00 84.81 522 GLU A C 1
ATOM 4324 O O . GLU A 1 522 ? -5.821 -30.203 20.309 1.00 84.81 522 GLU A O 1
ATOM 4329 N N . ASP A 1 523 ? -7.295 -31.652 21.188 1.00 83.75 523 ASP A N 1
ATOM 4330 C CA . ASP A 1 523 ? -7.935 -30.671 22.065 1.00 83.75 523 ASP A CA 1
ATOM 4331 C C . ASP A 1 523 ? -6.995 -30.282 23.218 1.00 83.75 523 ASP A C 1
ATOM 4333 O O . ASP A 1 523 ? -6.431 -31.144 23.895 1.00 83.75 523 ASP A O 1
ATOM 4337 N N . ASN A 1 524 ? -6.881 -28.980 23.495 1.00 79.88 524 ASN A N 1
ATOM 4338 C CA . ASN A 1 524 ? -6.099 -28.478 24.633 1.00 79.88 524 ASN A CA 1
ATOM 4339 C C . ASN A 1 524 ? -6.860 -28.558 25.968 1.00 79.88 524 ASN A C 1
ATOM 4341 O O . ASN A 1 524 ? -6.237 -28.582 27.035 1.00 79.88 524 ASN A O 1
ATOM 4345 N N . ILE A 1 525 ? -8.193 -28.583 25.906 1.00 83.38 525 ILE A N 1
ATOM 4346 C CA . ILE A 1 525 ? -9.119 -28.554 27.043 1.00 83.38 525 ILE A CA 1
ATOM 4347 C C . ILE A 1 525 ? -10.243 -29.575 26.839 1.00 83.38 525 ILE A C 1
ATOM 4349 O O . ILE A 1 525 ? -10.620 -29.894 25.712 1.00 83.38 525 ILE A O 1
ATOM 4353 N N . ASP A 1 526 ? -10.787 -30.106 27.934 1.00 84.94 526 ASP A N 1
ATOM 4354 C CA . ASP A 1 526 ? -11.868 -31.091 27.861 1.00 84.94 526 ASP A CA 1
ATOM 4355 C C . ASP A 1 526 ? -13.211 -30.415 27.556 1.00 84.94 526 ASP A C 1
ATOM 4357 O O . ASP A 1 526 ? -13.861 -29.876 28.453 1.00 84.94 526 ASP A O 1
ATOM 4361 N N . ARG A 1 527 ? -13.658 -30.527 26.299 1.00 85.12 527 ARG A N 1
ATOM 4362 C CA . ARG A 1 527 ? -14.932 -29.986 25.781 1.00 85.12 527 ARG A CA 1
ATOM 4363 C C . ARG A 1 527 ? -16.172 -30.385 26.583 1.00 85.12 527 ARG A C 1
ATOM 4365 O O . ARG A 1 527 ? -17.205 -29.726 26.487 1.00 85.12 527 ARG A O 1
ATOM 4372 N N . LYS A 1 528 ? -16.112 -31.488 27.341 1.00 84.56 528 LYS A N 1
ATOM 4373 C CA . LYS A 1 528 ? -17.245 -31.957 28.156 1.00 84.56 528 LYS A CA 1
ATOM 4374 C C . LYS A 1 528 ? -17.424 -31.158 29.439 1.00 84.56 528 LYS A C 1
ATOM 4376 O O . LYS A 1 528 ? -18.530 -31.129 29.972 1.00 84.56 528 LYS A O 1
ATOM 4381 N N . HIS A 1 529 ? -16.346 -30.570 29.945 1.00 85.38 529 HIS A N 1
ATOM 4382 C CA . HIS A 1 529 ? -16.321 -29.901 31.245 1.00 85.38 529 HIS A CA 1
ATOM 4383 C C . HIS A 1 529 ? -15.992 -28.417 31.127 1.00 85.38 529 HIS A C 1
ATOM 4385 O O . HIS A 1 529 ? -16.448 -27.629 31.952 1.00 85.38 529 HIS A O 1
ATOM 4391 N N . VAL A 1 530 ? -15.217 -28.043 30.110 1.00 85.12 530 VAL A N 1
ATOM 4392 C CA . VAL A 1 530 ? -14.762 -26.681 29.881 1.00 85.12 530 VAL A CA 1
ATOM 4393 C C . VAL A 1 530 ? -15.390 -26.164 28.591 1.00 85.12 530 VAL A C 1
ATOM 4395 O O . VAL A 1 530 ? -15.057 -26.672 27.520 1.00 85.12 530 VAL A O 1
ATOM 4398 N N . PRO A 1 531 ? -16.281 -25.164 28.666 1.00 84.00 531 PRO A N 1
ATOM 4399 C CA . PRO A 1 531 ? -16.768 -24.487 27.477 1.00 84.00 531 PRO A CA 1
ATOM 4400 C C . PRO A 1 531 ? -15.638 -23.673 26.834 1.00 84.00 531 PRO A C 1
ATOM 4402 O O . PRO A 1 531 ? -14.795 -23.101 27.534 1.00 84.00 531 PRO A O 1
ATOM 4405 N N . ARG A 1 532 ? -15.636 -23.581 25.501 1.00 82.50 532 ARG A N 1
ATOM 4406 C CA . ARG A 1 532 ? -14.763 -22.639 24.791 1.00 82.50 532 ARG A CA 1
ATOM 4407 C C . ARG A 1 532 ? -15.071 -21.206 25.211 1.00 82.50 532 ARG A C 1
ATOM 4409 O O . ARG A 1 532 ? -16.198 -20.905 25.594 1.00 82.50 532 ARG A O 1
ATOM 4416 N N . MET A 1 533 ? -14.083 -20.330 25.087 1.00 78.69 533 MET A N 1
ATOM 4417 C CA . MET A 1 533 ? -14.293 -18.893 25.211 1.00 78.69 533 MET A CA 1
ATOM 4418 C C . MET A 1 533 ? -14.799 -18.354 23.863 1.00 78.69 533 MET A C 1
ATOM 4420 O O . MET A 1 533 ? -14.079 -18.469 22.865 1.00 78.69 533 MET A O 1
ATOM 4424 N N . PRO A 1 534 ? -16.014 -17.780 23.794 1.00 77.50 534 PRO A N 1
ATOM 4425 C CA . PRO A 1 534 ? -16.472 -17.078 22.609 1.00 77.50 534 PRO A CA 1
ATOM 4426 C C . PRO A 1 534 ? -15.534 -15.920 22.277 1.00 77.50 534 PRO A C 1
ATOM 4428 O O . PRO A 1 534 ? -15.004 -15.224 23.149 1.00 77.50 534 PRO A O 1
ATOM 4431 N N . TRP A 1 535 ? -15.362 -15.693 20.986 1.00 74.81 535 TRP A N 1
ATOM 4432 C CA . TRP A 1 535 ? -14.623 -14.557 20.472 1.00 74.81 535 TRP A CA 1
ATOM 4433 C C . TRP A 1 535 ? -15.616 -13.669 19.743 1.00 74.81 535 TRP A C 1
ATOM 4435 O O . TRP A 1 535 ? -16.523 -14.167 19.082 1.00 74.81 535 TRP A O 1
ATOM 4445 N N . HIS A 1 536 ? -15.452 -12.365 19.891 1.00 79.38 536 HIS A N 1
ATOM 4446 C CA . HIS A 1 536 ? -16.295 -11.363 19.258 1.00 79.38 536 HIS A CA 1
ATOM 4447 C C . HIS A 1 536 ? -15.379 -10.256 18.750 1.00 79.38 536 HIS A C 1
ATOM 4449 O O . HIS A 1 536 ? -14.539 -9.774 19.524 1.00 79.38 536 HIS A O 1
ATOM 4455 N N . ASP A 1 537 ? -15.495 -9.939 17.461 1.00 78.19 537 ASP A N 1
ATOM 4456 C CA . ASP A 1 537 ? -14.562 -9.070 16.739 1.00 78.19 537 ASP A CA 1
ATOM 4457 C C . ASP A 1 537 ? -15.221 -8.337 15.563 1.00 78.19 537 ASP A C 1
ATOM 4459 O O . ASP A 1 537 ? -16.292 -8.721 15.085 1.00 78.19 537 ASP A O 1
ATOM 4463 N N . GLU A 1 538 ? -14.539 -7.314 15.059 1.00 80.75 538 GLU A N 1
ATOM 4464 C CA . GLU A 1 538 ? -14.961 -6.515 13.912 1.00 80.75 538 GLU A CA 1
ATOM 4465 C C . GLU A 1 538 ? -13.866 -6.515 12.833 1.00 80.75 538 GLU A C 1
ATOM 4467 O O . GLU A 1 538 ? -12.685 -6.296 13.106 1.00 80.75 538 GLU A O 1
ATOM 4472 N N . ALA A 1 539 ? -14.258 -6.707 11.574 1.00 81.06 539 ALA A N 1
ATOM 4473 C CA . ALA A 1 539 ? -13.343 -6.656 10.434 1.00 81.06 539 ALA A CA 1
ATOM 4474 C C . ALA A 1 539 ? -13.913 -5.822 9.284 1.00 81.06 539 ALA A C 1
ATOM 4476 O O . ALA A 1 539 ? -15.110 -5.549 9.214 1.00 81.06 539 ALA A O 1
ATOM 4477 N N . LEU A 1 540 ? -13.057 -5.425 8.344 1.00 84.56 540 LEU A N 1
ATOM 4478 C CA . LEU A 1 540 ? -13.441 -4.631 7.179 1.00 84.56 540 LEU A CA 1
ATOM 4479 C C . LEU A 1 540 ? -12.717 -5.130 5.928 1.00 84.56 540 LEU A C 1
ATOM 4481 O O . LEU A 1 540 ? -11.510 -5.357 5.939 1.00 84.56 540 LEU A O 1
ATOM 4485 N N . VAL A 1 541 ? -13.433 -5.212 4.811 1.00 85.12 541 VAL A N 1
ATOM 4486 C CA . VAL A 1 541 ? -12.830 -5.276 3.478 1.00 85.12 541 VAL A CA 1
ATOM 4487 C C . VAL A 1 541 ? -12.963 -3.924 2.789 1.00 85.12 541 VAL A C 1
ATOM 4489 O O . VAL A 1 541 ? -14.029 -3.301 2.792 1.00 85.12 541 VAL A O 1
ATOM 4492 N N . VAL A 1 542 ? -11.868 -3.471 2.186 1.00 84.88 542 VAL A N 1
ATOM 4493 C CA . VAL A 1 542 ? -11.823 -2.282 1.333 1.00 84.88 542 VAL A CA 1
ATOM 4494 C C . VAL A 1 542 ? -11.324 -2.662 -0.046 1.00 84.88 542 VAL A C 1
ATOM 4496 O O . VAL A 1 542 ? -10.496 -3.560 -0.215 1.00 84.88 542 VAL A O 1
ATOM 4499 N N . PHE A 1 543 ? -11.816 -1.945 -1.044 1.00 84.62 543 PHE A N 1
ATOM 4500 C CA . PHE A 1 543 ? -11.482 -2.210 -2.431 1.00 84.62 543 PHE A CA 1
ATOM 4501 C C . PHE A 1 543 ? -10.835 -0.989 -3.097 1.00 84.62 543 PHE A C 1
ATOM 4503 O O . PHE A 1 543 ? -10.839 0.118 -2.553 1.00 84.62 543 PHE A O 1
ATOM 4510 N N . GLY A 1 544 ? -10.273 -1.186 -4.290 1.00 82.94 544 GLY A N 1
ATOM 4511 C CA . GLY A 1 544 ? -9.799 -0.091 -5.137 1.00 82.94 544 GLY A CA 1
ATOM 4512 C C . GLY A 1 544 ? -8.623 0.688 -4.539 1.00 82.94 544 GLY A C 1
ATOM 4513 O O . GLY A 1 544 ? -7.620 0.109 -4.124 1.00 82.94 544 GLY A O 1
ATOM 4514 N N . GLN A 1 545 ? -8.707 2.021 -4.504 1.00 87.81 545 GLN A N 1
ATOM 4515 C CA . GLN A 1 545 ? -7.590 2.859 -4.048 1.00 87.81 545 GLN A CA 1
ATOM 4516 C C . GLN A 1 545 ? -7.304 2.683 -2.552 1.00 87.81 545 GLN A C 1
ATOM 4518 O O . GLN A 1 545 ? -6.141 2.742 -2.154 1.00 87.81 545 GLN A O 1
ATOM 4523 N N . GLY A 1 546 ? -8.336 2.429 -1.738 1.00 86.56 546 GLY A N 1
ATOM 4524 C CA . GLY A 1 546 ? -8.160 2.121 -0.315 1.00 86.56 546 GLY A CA 1
ATOM 4525 C C . GLY A 1 546 ? -7.346 0.840 -0.116 1.00 86.56 546 GLY A C 1
ATOM 4526 O O . GLY A 1 546 ? -6.408 0.815 0.677 1.00 86.56 546 GLY A O 1
ATOM 4527 N N . ALA A 1 547 ? -7.614 -0.183 -0.931 1.00 85.88 547 ALA A N 1
ATOM 4528 C CA . ALA A 1 547 ? -6.782 -1.379 -0.997 1.00 85.88 547 ALA A CA 1
ATOM 4529 C C . ALA A 1 547 ? -5.327 -1.033 -1.397 1.00 85.88 547 ALA A C 1
ATOM 4531 O O . ALA A 1 547 ? -4.364 -1.367 -0.709 1.00 85.88 547 ALA A O 1
ATOM 4532 N N . ARG A 1 548 ? -5.115 -0.260 -2.462 1.00 86.88 548 ARG A N 1
ATOM 4533 C CA . ARG A 1 548 ? -3.751 0.137 -2.869 1.00 86.88 548 ARG A CA 1
ATOM 4534 C C . ARG A 1 548 ? -2.961 0.845 -1.761 1.00 86.88 548 ARG A C 1
ATOM 4536 O O . ARG A 1 548 ? -1.735 0.694 -1.704 1.00 86.88 548 ARG A O 1
ATOM 4543 N N . ASP A 1 549 ? -3.630 1.614 -0.903 1.00 90.38 549 ASP A N 1
ATOM 4544 C CA . ASP A 1 549 ? -2.998 2.275 0.238 1.00 90.38 549 ASP A CA 1
ATOM 4545 C C . ASP A 1 549 ? -2.519 1.246 1.280 1.00 90.38 549 ASP A C 1
ATOM 4547 O O . ASP A 1 549 ? -1.353 1.295 1.682 1.00 90.38 549 ASP A O 1
ATOM 4551 N N . VAL A 1 550 ? -3.339 0.253 1.644 1.00 86.62 550 VAL A N 1
ATOM 4552 C CA . VAL A 1 550 ? -2.931 -0.826 2.570 1.00 86.62 550 VAL A CA 1
ATOM 4553 C C . VAL A 1 550 ? -1.789 -1.664 1.982 1.00 86.62 550 VAL A C 1
ATOM 4555 O O . VAL A 1 550 ? -0.765 -1.861 2.636 1.00 86.62 550 VAL A O 1
ATOM 4558 N N . ALA A 1 551 ? -1.870 -2.055 0.705 1.00 84.69 551 ALA A N 1
ATOM 4559 C CA . ALA A 1 551 ? -0.773 -2.749 0.019 1.00 84.69 551 ALA A CA 1
ATOM 4560 C C . ALA A 1 551 ? 0.530 -1.927 0.042 1.00 84.69 551 ALA A C 1
ATOM 4562 O O . ALA A 1 551 ? 1.620 -2.451 0.279 1.00 84.69 551 ALA A O 1
ATOM 4563 N N . ARG A 1 552 ? 0.437 -0.602 -0.132 1.00 90.81 552 ARG A N 1
ATOM 4564 C CA . ARG A 1 552 ? 1.587 0.306 -0.005 1.00 90.81 552 ARG A CA 1
ATOM 4565 C C . ARG A 1 552 ? 2.188 0.270 1.403 1.00 90.81 552 ARG A C 1
ATOM 4567 O O . ARG A 1 552 ? 3.414 0.359 1.527 1.00 90.81 552 ARG A O 1
ATOM 4574 N N . HIS A 1 553 ? 1.372 0.148 2.452 1.00 87.44 553 HIS A N 1
ATOM 4575 C CA . HIS A 1 553 ? 1.872 -0.030 3.815 1.00 87.44 553 HIS A CA 1
ATOM 4576 C C . HIS A 1 553 ? 2.654 -1.340 3.969 1.00 87.44 553 HIS A C 1
ATOM 4578 O O . HIS A 1 553 ? 3.775 -1.300 4.494 1.00 87.44 553 HIS A O 1
ATOM 4584 N N . PHE A 1 554 ? 2.120 -2.452 3.455 1.00 84.81 554 PHE A N 1
ATOM 4585 C CA . PHE A 1 554 ? 2.797 -3.751 3.445 1.00 84.81 554 PHE A CA 1
ATOM 4586 C C . PHE A 1 554 ? 4.157 -3.675 2.746 1.00 84.81 554 PHE A C 1
ATOM 4588 O O . PHE A 1 554 ? 5.189 -3.980 3.344 1.00 84.81 554 PHE A O 1
ATOM 4595 N N . ILE A 1 555 ? 4.174 -3.165 1.511 1.00 84.75 555 ILE A N 1
ATOM 4596 C CA . ILE A 1 555 ? 5.381 -3.004 0.687 1.00 84.75 555 ILE A CA 1
ATOM 4597 C C . ILE A 1 555 ? 6.438 -2.173 1.423 1.00 84.75 555 ILE A C 1
ATOM 4599 O O . ILE A 1 555 ? 7.627 -2.503 1.412 1.00 84.75 555 ILE A O 1
ATOM 4603 N N . GLN A 1 556 ? 6.017 -1.101 2.103 1.00 85.38 556 GLN A N 1
ATOM 4604 C CA . GLN A 1 556 ? 6.919 -0.269 2.895 1.00 85.38 556 GLN A CA 1
ATOM 4605 C C . GLN A 1 556 ? 7.595 -1.057 4.027 1.00 85.38 556 GLN A C 1
ATOM 4607 O O . GLN A 1 556 ? 8.796 -0.882 4.249 1.00 85.38 556 GLN A O 1
ATOM 4612 N N . ARG A 1 557 ? 6.839 -1.897 4.742 1.00 82.62 557 ARG A N 1
ATOM 4613 C CA . ARG A 1 557 ? 7.354 -2.734 5.837 1.00 82.62 557 ARG A CA 1
ATOM 4614 C C . ARG A 1 557 ? 8.249 -3.850 5.311 1.00 82.62 557 ARG A C 1
ATOM 4616 O O . ARG A 1 557 ? 9.369 -3.992 5.797 1.00 82.62 557 ARG A O 1
ATOM 4623 N N . TRP A 1 558 ? 7.795 -4.568 4.287 1.00 81.56 558 TRP A N 1
ATOM 4624 C CA . TRP A 1 558 ? 8.534 -5.654 3.646 1.00 81.56 558 TRP A CA 1
ATOM 4625 C C . TRP A 1 558 ? 9.914 -5.201 3.174 1.00 81.56 558 TRP A C 1
ATOM 4627 O O . TRP A 1 558 ? 10.926 -5.795 3.534 1.00 81.56 558 TRP A O 1
ATOM 4637 N N . ASN A 1 559 ? 9.977 -4.095 2.427 1.00 82.38 559 ASN A N 1
ATOM 4638 C CA . ASN A 1 559 ? 11.232 -3.618 1.850 1.00 82.38 559 ASN A CA 1
ATOM 4639 C C . ASN A 1 559 ? 12.245 -3.179 2.916 1.00 82.38 559 ASN A C 1
ATOM 4641 O O . ASN A 1 559 ? 13.446 -3.375 2.735 1.00 82.38 559 ASN A O 1
ATOM 4645 N N . ILE A 1 560 ? 11.784 -2.617 4.039 1.00 78.75 560 ILE A N 1
ATOM 4646 C CA . ILE A 1 560 ? 12.665 -2.302 5.172 1.00 78.75 560 ILE A CA 1
ATOM 4647 C C . ILE A 1 560 ? 13.129 -3.573 5.872 1.00 78.75 560 ILE A C 1
ATOM 4649 O O . ILE A 1 560 ? 14.319 -3.701 6.145 1.00 78.75 560 ILE A O 1
ATOM 4653 N N . HIS A 1 561 ? 12.232 -4.531 6.099 1.00 74.69 561 HIS A N 1
ATOM 4654 C CA . HIS A 1 561 ? 12.593 -5.805 6.710 1.00 74.69 561 HIS A CA 1
ATOM 4655 C C . HIS A 1 561 ? 13.616 -6.572 5.864 1.00 74.69 561 HIS A C 1
ATOM 4657 O O . HIS A 1 561 ? 14.619 -7.052 6.396 1.00 74.69 561 HIS A O 1
ATOM 4663 N N . LYS A 1 562 ? 13.430 -6.595 4.537 1.00 72.50 562 LYS A N 1
ATOM 4664 C CA . LYS A 1 562 ? 14.425 -7.112 3.595 1.00 72.50 562 LYS A CA 1
ATOM 4665 C C . LYS A 1 562 ? 15.765 -6.404 3.793 1.00 72.50 562 LYS A C 1
ATOM 4667 O O . LYS A 1 562 ? 16.775 -7.075 3.957 1.00 72.50 562 LYS A O 1
ATOM 4672 N N . CYS A 1 563 ? 15.797 -5.072 3.845 1.00 71.31 563 CYS A N 1
ATOM 4673 C CA . CYS A 1 563 ? 17.047 -4.338 4.067 1.00 71.31 563 CYS A CA 1
ATOM 4674 C C . CYS A 1 563 ? 17.724 -4.628 5.417 1.00 71.31 563 CYS A C 1
ATOM 4676 O O . CYS A 1 563 ? 18.952 -4.598 5.487 1.00 71.31 563 CYS A O 1
ATOM 4678 N N . GLU A 1 564 ? 16.953 -4.849 6.481 1.00 69.56 564 GLU A N 1
ATOM 4679 C CA . GLU A 1 564 ? 17.479 -5.015 7.839 1.00 69.56 564 GLU A CA 1
ATOM 4680 C C . GLU A 1 564 ? 17.914 -6.451 8.146 1.00 69.56 564 GLU A C 1
ATOM 4682 O O . GLU A 1 564 ? 18.962 -6.635 8.769 1.00 69.56 564 GLU A O 1
ATOM 4687 N N . LYS A 1 565 ? 17.139 -7.453 7.709 1.00 68.88 565 LYS A N 1
ATOM 4688 C CA . LYS A 1 565 ? 17.366 -8.867 8.048 1.00 68.88 565 LYS A CA 1
ATOM 4689 C C . LYS A 1 565 ? 17.845 -9.723 6.868 1.00 68.88 565 LYS A C 1
ATOM 4691 O O . LYS A 1 565 ? 18.715 -10.564 7.068 1.00 68.88 565 LYS A O 1
ATOM 4696 N N . ASN A 1 566 ? 17.362 -9.468 5.649 1.00 64.75 566 ASN A N 1
ATOM 4697 C CA . ASN A 1 566 ? 17.490 -10.390 4.505 1.00 64.75 566 ASN A CA 1
ATOM 4698 C C . ASN A 1 566 ? 18.101 -9.730 3.251 1.00 64.75 566 ASN A C 1
ATOM 4700 O O . ASN A 1 566 ? 17.737 -10.059 2.127 1.00 64.75 566 ASN A O 1
ATOM 4704 N N . LEU A 1 567 ? 19.016 -8.764 3.419 1.00 66.94 567 LEU A N 1
ATOM 4705 C CA . LEU A 1 567 ? 19.471 -7.916 2.305 1.00 66.94 567 LEU A CA 1
ATOM 4706 C C . LEU A 1 567 ? 20.141 -8.709 1.174 1.00 66.94 567 LEU A C 1
ATOM 4708 O O . LEU A 1 567 ? 20.000 -8.328 0.018 1.00 66.94 567 LEU A O 1
ATOM 4712 N N . ASN A 1 568 ? 20.870 -9.771 1.524 1.00 69.06 568 ASN A N 1
ATOM 4713 C CA . ASN A 1 568 ? 21.610 -10.614 0.581 1.00 69.06 568 ASN A CA 1
ATOM 4714 C C . ASN A 1 568 ? 20.898 -11.952 0.308 1.00 69.06 568 ASN A C 1
ATOM 4716 O O . ASN A 1 568 ? 21.537 -12.879 -0.183 1.00 69.06 568 ASN A O 1
ATOM 4720 N N . ASP A 1 569 ? 19.641 -12.099 0.735 1.00 67.31 569 ASP A N 1
ATOM 4721 C CA . ASP A 1 569 ? 18.860 -13.306 0.485 1.00 67.31 569 ASP A CA 1
ATOM 4722 C C . ASP A 1 569 ? 17.970 -13.077 -0.739 1.00 67.31 569 ASP A C 1
ATOM 4724 O O . ASP A 1 569 ? 16.943 -12.395 -0.672 1.00 67.31 569 ASP A O 1
ATOM 4728 N N . ASP A 1 570 ? 18.394 -13.649 -1.863 1.00 67.56 570 ASP A N 1
ATOM 4729 C CA . ASP A 1 570 ? 17.727 -13.502 -3.156 1.00 67.56 570 ASP A CA 1
ATOM 4730 C C . ASP A 1 570 ? 16.357 -14.195 -3.203 1.00 67.56 570 ASP A C 1
ATOM 4732 O O . ASP A 1 570 ? 15.570 -13.918 -4.107 1.00 67.56 570 ASP A O 1
ATOM 4736 N N . SER A 1 571 ? 16.024 -15.037 -2.211 1.00 66.00 571 SER A N 1
ATOM 4737 C CA . SER A 1 571 ? 14.683 -15.626 -2.090 1.00 66.00 5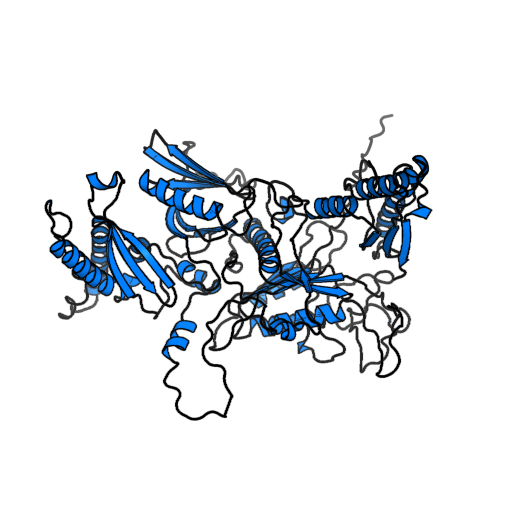71 SER A CA 1
ATOM 4738 C C . SER A 1 571 ? 13.608 -14.606 -1.697 1.00 66.00 571 SER A C 1
ATOM 4740 O O . SER A 1 571 ? 12.417 -14.865 -1.869 1.00 66.00 571 SER A O 1
ATOM 4742 N N . TYR A 1 572 ? 14.009 -13.424 -1.214 1.00 68.81 572 TYR A N 1
ATOM 4743 C CA . TYR A 1 572 ? 13.105 -12.326 -0.889 1.00 68.81 572 TYR A CA 1
ATOM 4744 C C . TYR A 1 572 ? 13.321 -11.173 -1.863 1.00 68.81 572 TYR A C 1
ATOM 4746 O O . TYR A 1 572 ? 14.322 -10.468 -1.785 1.00 68.81 572 TYR A O 1
ATOM 4754 N N . SER A 1 573 ? 12.371 -10.896 -2.750 1.00 73.50 573 SER A N 1
ATOM 4755 C CA . SER A 1 573 ? 12.445 -9.757 -3.679 1.00 73.50 573 SER A CA 1
ATOM 4756 C C . SER A 1 573 ? 12.034 -8.432 -3.028 1.00 73.50 573 SER A C 1
ATOM 4758 O O . SER A 1 573 ? 11.335 -8.405 -2.018 1.00 73.50 573 SER A O 1
ATOM 4760 N N . PHE A 1 574 ? 12.474 -7.300 -3.591 1.00 80.69 574 PHE A N 1
ATOM 4761 C CA . PHE A 1 574 ? 11.865 -6.010 -3.240 1.00 80.69 574 PHE A CA 1
ATOM 4762 C C . PHE A 1 574 ? 10.495 -5.906 -3.906 1.00 80.69 574 PHE A C 1
ATOM 4764 O O . PHE A 1 574 ? 10.377 -6.176 -5.099 1.00 80.69 574 PHE A O 1
ATOM 4771 N N . LEU A 1 575 ? 9.492 -5.455 -3.159 1.00 84.31 575 LEU A N 1
ATOM 4772 C CA . LEU A 1 575 ? 8.137 -5.274 -3.671 1.00 84.31 575 LEU A CA 1
ATOM 4773 C C . LEU A 1 575 ? 7.941 -3.867 -4.221 1.00 84.31 575 LEU A C 1
ATOM 4775 O O . LEU A 1 575 ? 8.476 -2.889 -3.681 1.00 84.31 575 LEU A O 1
ATOM 4779 N N . LEU A 1 576 ? 7.151 -3.763 -5.286 1.00 88.00 576 LEU A N 1
ATOM 4780 C CA . LEU A 1 576 ? 6.867 -2.513 -5.978 1.00 88.00 576 LEU A CA 1
ATOM 4781 C C . LEU A 1 576 ? 5.371 -2.188 -5.899 1.00 88.00 576 LEU A C 1
ATOM 4783 O O . LEU A 1 576 ? 4.553 -3.071 -6.140 1.00 88.00 576 LEU A O 1
ATOM 4787 N N . PRO A 1 577 ? 4.983 -0.933 -5.604 1.00 90.00 577 PRO A N 1
ATOM 4788 C CA . PRO A 1 577 ? 3.585 -0.537 -5.681 1.00 90.00 577 PRO A CA 1
ATOM 4789 C C . PRO A 1 577 ? 3.067 -0.656 -7.111 1.00 90.00 577 PRO A C 1
ATOM 4791 O O . PRO A 1 577 ? 3.661 -0.121 -8.047 1.00 90.00 577 PRO A O 1
ATOM 4794 N N . LYS A 1 578 ? 1.920 -1.297 -7.265 1.00 85.62 578 LYS A N 1
ATOM 4795 C CA . LYS A 1 578 ? 1.188 -1.338 -8.526 1.00 85.62 578 LYS A CA 1
ATOM 4796 C C . LYS A 1 578 ? 0.422 -0.014 -8.756 1.00 85.62 578 LYS A C 1
ATOM 4798 O O . LYS A 1 578 ? 0.180 0.739 -7.805 1.00 85.62 578 LYS A O 1
ATOM 4803 N N . SER A 1 579 ? 0.078 0.305 -10.004 1.00 86.69 579 SER A N 1
ATOM 4804 C CA . SER A 1 579 ? -0.473 1.613 -10.388 1.00 86.69 579 SER A CA 1
ATOM 4805 C C . SER A 1 579 ? -1.875 1.864 -9.837 1.00 86.69 579 SER A C 1
ATOM 4807 O O . SER A 1 579 ? -2.723 0.982 -9.802 1.00 86.69 579 SER A O 1
ATOM 4809 N N . TYR A 1 580 ? -2.142 3.119 -9.482 1.00 86.38 580 TYR A N 1
ATOM 4810 C CA . TYR A 1 580 ? -3.475 3.578 -9.086 1.00 86.38 580 TYR A CA 1
ATOM 4811 C C . TYR A 1 580 ? -4.363 3.912 -10.298 1.00 86.38 580 TYR A C 1
ATOM 4813 O O . TYR A 1 580 ? -5.564 4.092 -10.129 1.00 86.38 580 TYR A O 1
ATOM 4821 N N . SER A 1 581 ? -3.790 4.007 -11.505 1.00 80.69 581 SER A N 1
ATOM 4822 C CA . SER A 1 581 ? -4.540 4.248 -12.750 1.00 80.69 581 SER A CA 1
ATOM 4823 C C . SER A 1 581 ? -5.168 2.977 -13.330 1.00 80.69 581 SER A C 1
ATOM 4825 O O . SER A 1 581 ? -6.107 3.067 -14.113 1.00 80.69 581 SER A O 1
ATOM 4827 N N . ASP A 1 582 ? -4.655 1.805 -12.950 1.00 71.12 582 ASP A N 1
ATOM 4828 C CA . ASP A 1 582 ? -5.056 0.510 -13.517 1.00 71.12 582 ASP A CA 1
ATOM 4829 C C . ASP A 1 582 ? -6.161 -0.185 -12.710 1.00 71.12 582 ASP A C 1
ATOM 4831 O O . ASP A 1 582 ? -6.483 -1.344 -12.966 1.00 71.12 582 ASP A O 1
ATOM 4835 N N . ILE A 1 583 ? -6.736 0.510 -11.727 1.00 73.12 583 ILE A N 1
ATOM 4836 C CA . ILE A 1 583 ? -7.825 -0.010 -10.905 1.00 73.12 583 ILE A CA 1
ATOM 4837 C C . ILE A 1 583 ? -9.065 -0.117 -11.794 1.00 73.12 583 ILE A C 1
ATOM 4839 O O . ILE A 1 583 ? -9.573 0.892 -12.280 1.00 73.12 583 ILE A O 1
ATOM 4843 N N . GLU A 1 584 ? -9.545 -1.339 -12.023 1.00 58.41 584 GLU A N 1
ATOM 4844 C CA . GLU A 1 584 ? -10.837 -1.543 -12.672 1.00 58.41 584 GLU A CA 1
ATOM 4845 C C . GLU A 1 584 ? -11.943 -0.964 -11.780 1.00 58.41 584 GLU A C 1
ATOM 4847 O O . GLU A 1 584 ? -11.997 -1.241 -10.577 1.00 58.41 584 GLU A O 1
ATOM 4852 N N . ASP A 1 585 ? -12.840 -0.171 -12.370 1.00 50.53 585 ASP A N 1
ATOM 4853 C CA . ASP A 1 585 ? -14.047 0.269 -11.686 1.00 50.53 585 ASP A CA 1
ATOM 4854 C C . ASP A 1 585 ? -14.825 -0.969 -11.223 1.00 50.53 585 ASP A C 1
ATOM 4856 O O . ASP A 1 585 ? -15.344 -1.748 -12.024 1.00 50.53 585 ASP A O 1
ATOM 4860 N N . LEU A 1 586 ? -14.970 -1.124 -9.908 1.00 48.88 586 LEU A N 1
ATOM 4861 C CA . LEU A 1 586 ? -15.829 -2.123 -9.260 1.00 48.88 586 LEU A CA 1
ATOM 4862 C C . LEU A 1 586 ? -17.325 -1.916 -9.550 1.00 48.88 586 LEU A C 1
ATOM 4864 O O . LEU A 1 586 ? -18.183 -2.379 -8.802 1.00 48.88 586 LEU A O 1
ATOM 4868 N N . THR A 1 587 ? -17.682 -1.174 -10.592 1.00 45.25 587 THR A N 1
ATOM 4869 C CA . THR A 1 587 ? -19.065 -0.937 -11.013 1.00 45.25 587 THR A CA 1
ATOM 4870 C C . THR A 1 587 ? -19.732 -2.211 -11.533 1.00 45.25 587 THR A C 1
ATOM 4872 O O . THR A 1 587 ? -20.954 -2.277 -11.564 1.00 45.25 587 THR A O 1
ATOM 4875 N N . VAL A 1 588 ? -18.954 -3.244 -11.867 1.00 52.19 588 VAL A N 1
ATOM 4876 C CA . VAL A 1 588 ? -19.444 -4.576 -12.246 1.00 52.19 588 VAL A CA 1
ATOM 4877 C C . VAL A 1 588 ? -19.430 -5.481 -11.010 1.00 52.19 588 VAL A C 1
ATOM 4879 O O . VAL A 1 588 ? -18.437 -5.488 -10.289 1.00 52.19 588 VAL A O 1
ATOM 4882 N N . ASP A 1 589 ? -20.511 -6.231 -10.773 1.00 59.03 589 ASP A N 1
ATOM 4883 C CA . ASP A 1 589 ? -20.848 -7.074 -9.601 1.00 59.03 589 ASP A CA 1
ATOM 4884 C C . ASP A 1 589 ? -19.833 -8.170 -9.170 1.00 59.03 589 ASP A C 1
ATOM 4886 O O . ASP A 1 589 ? -20.197 -9.147 -8.520 1.00 59.03 589 ASP A O 1
ATOM 4890 N N . ASN A 1 590 ? -18.546 -8.034 -9.486 1.00 65.94 590 ASN A N 1
ATOM 4891 C CA . ASN A 1 590 ? -17.482 -8.986 -9.162 1.00 65.94 590 ASN A CA 1
ATOM 4892 C C . ASN A 1 590 ? -17.328 -9.222 -7.650 1.00 65.94 590 ASN A C 1
ATOM 4894 O O . ASN A 1 590 ? -16.825 -10.264 -7.250 1.00 65.94 590 ASN A O 1
ATOM 4898 N N . TRP A 1 591 ? -17.791 -8.299 -6.799 1.00 76.62 591 TRP A N 1
ATOM 4899 C CA . TRP A 1 591 ? -17.811 -8.480 -5.343 1.00 76.62 591 TRP A CA 1
ATOM 4900 C C . TRP A 1 591 ? -18.616 -9.719 -4.906 1.00 76.62 591 TRP A C 1
ATOM 4902 O O . TRP A 1 591 ? -18.276 -10.316 -3.885 1.00 76.62 591 TRP A O 1
ATOM 4912 N N . ARG A 1 592 ? -19.605 -10.160 -5.704 1.00 80.19 592 ARG A N 1
ATOM 4913 C CA . ARG A 1 592 ? -20.429 -11.358 -5.442 1.00 80.19 592 ARG A CA 1
ATOM 4914 C C . ARG A 1 592 ? -19.642 -12.665 -5.437 1.00 80.19 592 ARG A C 1
ATOM 4916 O O . ARG A 1 592 ? -20.130 -13.680 -4.958 1.00 80.19 592 ARG A O 1
ATOM 4923 N N . GLU A 1 593 ? -18.431 -12.670 -5.986 1.00 76.50 593 GLU A N 1
ATOM 4924 C CA . GLU A 1 593 ? -17.564 -13.849 -5.920 1.00 76.50 593 GLU A CA 1
ATOM 4925 C C . GLU A 1 593 ? -16.964 -14.055 -4.518 1.00 76.50 593 GLU A C 1
ATOM 4927 O O . GLU A 1 593 ? -16.494 -15.148 -4.208 1.00 76.50 593 GLU A O 1
ATOM 4932 N N . PHE A 1 594 ? -16.979 -13.017 -3.677 1.00 75.06 594 PHE A N 1
ATOM 4933 C CA . PHE A 1 594 ? -16.274 -12.968 -2.396 1.00 75.06 594 PHE A CA 1
ATOM 4934 C C . PHE A 1 594 ? -17.233 -12.746 -1.230 1.00 75.06 594 PHE A C 1
ATOM 4936 O O . PHE A 1 594 ? -17.123 -13.413 -0.202 1.00 75.06 594 PHE A O 1
ATOM 4943 N N . LEU A 1 595 ? -18.184 -11.831 -1.408 1.00 83.62 595 LEU A N 1
ATOM 4944 C CA . LEU A 1 595 ? -19.142 -11.414 -0.395 1.00 83.62 595 LEU A CA 1
ATOM 4945 C C . LEU A 1 595 ? -20.515 -12.011 -0.682 1.00 83.62 595 LEU A C 1
ATOM 4947 O O . LEU A 1 595 ? -20.928 -12.097 -1.838 1.00 83.62 595 LEU A O 1
ATOM 4951 N N . ASP A 1 596 ? -21.208 -12.402 0.384 1.00 85.12 596 ASP A N 1
ATOM 4952 C CA . ASP A 1 596 ? -22.616 -12.795 0.302 1.00 85.12 596 ASP A CA 1
ATOM 4953 C C . ASP A 1 596 ? -23.524 -11.548 0.189 1.00 85.12 596 ASP A C 1
ATOM 4955 O O . ASP A 1 596 ? -24.510 -11.571 -0.545 1.00 85.12 596 ASP A O 1
ATOM 4959 N N . ASP A 1 597 ? -23.129 -10.435 0.820 1.00 86.75 597 ASP A N 1
ATOM 4960 C CA . ASP A 1 597 ? -23.875 -9.174 0.856 1.00 86.75 597 ASP A CA 1
ATOM 4961 C C . ASP A 1 597 ? -23.224 -8.063 0.017 1.00 86.75 597 ASP A C 1
ATOM 4963 O O . ASP A 1 597 ? -22.006 -8.025 -0.190 1.00 86.75 597 ASP A O 1
ATOM 4967 N N . GLU A 1 598 ? -24.042 -7.113 -0.446 1.00 87.44 598 GLU A N 1
ATOM 4968 C CA . GLU A 1 598 ? -23.555 -5.974 -1.224 1.00 87.44 598 GLU A CA 1
ATOM 4969 C C . GLU A 1 598 ? -22.677 -5.037 -0.367 1.00 87.44 598 GLU A C 1
ATOM 4971 O O . GLU A 1 598 ? -23.067 -4.640 0.735 1.00 87.44 598 GLU A O 1
ATOM 4976 N N . PRO A 1 599 ? -21.481 -4.642 -0.848 1.00 88.50 599 PRO A N 1
ATOM 4977 C CA . PRO A 1 599 ? -20.646 -3.670 -0.155 1.00 88.50 599 PRO A CA 1
ATOM 4978 C C . PRO A 1 599 ? -21.218 -2.248 -0.255 1.00 88.50 599 PRO A C 1
ATOM 4980 O O . PRO A 1 599 ? -21.750 -1.830 -1.285 1.00 88.50 599 PRO A O 1
ATOM 4983 N N . PHE A 1 600 ? -20.997 -1.457 0.789 1.00 90.75 600 PHE A N 1
ATOM 4984 C CA . PHE A 1 600 ? -21.411 -0.061 0.881 1.00 90.75 600 PHE A CA 1
ATOM 4985 C C . PHE A 1 600 ? -20.491 0.858 0.074 1.00 90.75 600 PHE A C 1
ATOM 4987 O O . PHE A 1 600 ? -19.285 0.627 -0.006 1.00 90.75 600 PHE A O 1
ATOM 4994 N N . CYS A 1 601 ? -21.045 1.941 -0.475 1.00 91.12 601 CYS A N 1
ATOM 4995 C CA . CYS A 1 601 ? -20.268 3.028 -1.072 1.00 91.12 601 CYS A CA 1
ATOM 4996 C C . CYS A 1 601 ? -19.942 4.083 -0.005 1.00 91.12 601 CYS A C 1
ATOM 4998 O O . CYS A 1 601 ? -20.851 4.698 0.556 1.00 91.12 601 CYS A O 1
ATOM 5000 N N . VAL A 1 602 ? -18.657 4.268 0.297 1.00 92.19 602 VAL A N 1
ATOM 5001 C CA . VAL A 1 602 ? -18.170 5.101 1.403 1.00 92.19 602 VAL A CA 1
ATOM 5002 C C . VAL A 1 602 ? -16.869 5.825 1.052 1.00 92.19 602 VAL A C 1
ATOM 5004 O O . VAL A 1 602 ? -16.073 5.371 0.230 1.00 92.19 602 VAL A O 1
ATOM 5007 N N . ASP A 1 603 ? -16.604 6.929 1.744 1.00 94.19 603 ASP A N 1
ATOM 5008 C CA . ASP A 1 603 ? -15.278 7.544 1.742 1.00 94.19 603 ASP A CA 1
ATOM 5009 C C . ASP A 1 603 ? -14.381 6.826 2.753 1.00 94.19 603 ASP A C 1
ATOM 5011 O O . ASP A 1 603 ? -14.699 6.749 3.944 1.00 94.19 603 ASP A O 1
ATOM 5015 N N . THR A 1 604 ? -13.226 6.336 2.307 1.00 91.50 604 THR A N 1
ATOM 5016 C CA . THR A 1 604 ? -12.274 5.609 3.161 1.00 91.50 604 THR A CA 1
ATOM 5017 C C . THR A 1 604 ? -10.966 6.374 3.313 1.00 91.50 604 THR A C 1
ATOM 5019 O O . THR A 1 604 ? -10.581 7.187 2.476 1.00 91.50 604 THR A O 1
ATOM 5022 N N . GLN A 1 605 ? -10.262 6.151 4.420 1.00 95.06 605 GLN A N 1
ATOM 5023 C CA . GLN A 1 605 ? -8.907 6.660 4.597 1.00 95.06 605 GLN A CA 1
ATOM 5024 C C . GLN A 1 605 ? -8.126 5.711 5.498 1.00 95.06 605 GLN A C 1
ATOM 5026 O O . GLN A 1 605 ? -8.463 5.560 6.672 1.00 95.06 605 GLN A O 1
ATOM 5031 N N . CYS A 1 606 ? -7.039 5.140 4.983 1.00 93.00 606 CYS A N 1
ATOM 5032 C CA . CYS A 1 606 ? -6.148 4.331 5.804 1.00 93.00 606 CYS A CA 1
ATOM 5033 C C . CYS A 1 606 ? -5.468 5.199 6.867 1.00 93.00 606 CYS A C 1
ATOM 5035 O O . CYS A 1 606 ? -4.989 6.302 6.589 1.00 93.00 606 CYS A O 1
ATOM 5037 N N . VAL A 1 607 ? -5.388 4.680 8.087 1.00 93.62 607 VAL A N 1
ATOM 5038 C CA . VAL A 1 607 ? -4.658 5.263 9.218 1.00 93.62 607 VAL A CA 1
ATOM 5039 C C . VAL A 1 607 ? -3.828 4.168 9.873 1.00 93.62 607 VAL A C 1
ATOM 5041 O O . VAL A 1 607 ? -4.126 2.992 9.719 1.00 93.62 607 VAL A O 1
ATOM 5044 N N . ARG A 1 608 ? -2.758 4.538 10.577 1.00 90.31 608 ARG A N 1
ATOM 5045 C CA . ARG A 1 608 ? -1.833 3.566 11.170 1.00 90.31 608 ARG A CA 1
ATOM 5046 C C . ARG A 1 608 ? -1.083 4.124 12.373 1.00 90.31 608 ARG A C 1
ATOM 5048 O O . ARG A 1 608 ? -1.064 5.336 12.626 1.00 90.31 608 ARG A O 1
ATOM 5055 N N . SER A 1 609 ? -0.422 3.221 13.090 1.00 87.62 609 SER A N 1
ATOM 5056 C CA . SER A 1 609 ? 0.584 3.530 14.104 1.00 87.62 609 SER A CA 1
ATOM 5057 C C . SER A 1 609 ? 1.901 2.894 13.689 1.00 87.62 609 SER A C 1
ATOM 5059 O O . SER A 1 609 ? 2.006 1.676 13.585 1.00 87.62 609 SER A O 1
ATOM 5061 N N . THR A 1 610 ? 2.911 3.703 13.386 1.00 86.31 610 THR A N 1
ATOM 5062 C CA . THR A 1 610 ? 4.184 3.156 12.916 1.00 86.31 610 THR A CA 1
ATOM 5063 C C . THR A 1 610 ? 5.355 4.088 13.210 1.00 86.31 610 THR A C 1
ATOM 5065 O O . THR A 1 610 ? 5.199 5.304 13.327 1.00 86.31 610 THR A O 1
ATOM 5068 N N . SER A 1 611 ? 6.550 3.528 13.373 1.00 83.88 611 SER A N 1
ATOM 5069 C CA . SER A 1 611 ? 7.767 4.271 13.697 1.00 83.88 611 SER A CA 1
ATOM 5070 C C . SER A 1 611 ? 9.011 3.652 13.050 1.00 83.88 611 SER A C 1
ATOM 5072 O O . SER A 1 611 ? 8.909 2.793 12.169 1.00 83.88 611 SER A O 1
ATOM 5074 N N . LEU A 1 612 ? 10.190 4.108 13.481 1.00 80.12 612 LEU A N 1
ATOM 5075 C CA . LEU A 1 612 ? 11.477 3.688 12.939 1.00 80.12 612 LEU A CA 1
ATOM 5076 C C . LEU A 1 612 ? 11.665 2.170 12.990 1.00 80.12 612 LEU A C 1
ATOM 5078 O O . LEU A 1 612 ? 12.038 1.595 11.980 1.00 80.12 612 LEU A O 1
ATOM 5082 N N . TRP A 1 613 ? 11.362 1.529 14.121 1.00 76.62 613 TRP A N 1
ATOM 5083 C CA . TRP A 1 613 ? 11.604 0.093 14.302 1.00 76.62 613 TRP A CA 1
ATOM 5084 C C . TRP A 1 613 ? 10.641 -0.800 13.504 1.00 76.62 613 TRP A C 1
ATOM 5086 O O . TRP A 1 613 ? 10.972 -1.936 13.207 1.00 76.62 613 TRP A O 1
ATOM 5096 N N . SER A 1 614 ? 9.449 -0.299 13.160 1.00 72.06 614 SER A N 1
ATOM 5097 C CA . SER A 1 614 ? 8.397 -1.103 12.518 1.00 72.06 614 SER A CA 1
ATOM 5098 C C . SER A 1 614 ? 8.333 -0.940 10.994 1.00 72.06 614 SER A C 1
ATOM 5100 O O . SER A 1 614 ? 7.928 -1.864 10.299 1.00 72.06 614 SER A O 1
ATOM 5102 N N . SER A 1 615 ? 8.673 0.251 10.477 1.00 72.69 615 SER A N 1
ATOM 5103 C CA . SER A 1 615 ? 8.583 0.582 9.038 1.00 72.69 615 SER A CA 1
ATOM 5104 C C . SER A 1 615 ? 9.744 1.455 8.541 1.00 72.69 615 SER A C 1
ATOM 5106 O O . SER A 1 615 ? 9.650 2.063 7.473 1.00 72.69 615 SER A O 1
ATOM 5108 N N . GLY A 1 616 ? 10.816 1.625 9.321 1.00 77.00 616 GLY A N 1
ATOM 5109 C CA . GLY A 1 616 ? 11.978 2.433 8.927 1.00 77.00 616 GLY A CA 1
ATOM 5110 C C . GLY A 1 616 ? 11.717 3.942 8.823 1.00 77.00 616 GLY A C 1
ATOM 5111 O O . GLY A 1 616 ? 12.541 4.675 8.270 1.00 77.00 616 GLY A O 1
ATOM 5112 N N . ILE A 1 617 ? 10.574 4.445 9.313 1.00 80.75 617 ILE A N 1
ATOM 5113 C CA . ILE A 1 617 ? 10.222 5.866 9.185 1.00 80.75 617 ILE A CA 1
ATOM 5114 C C . ILE A 1 617 ? 10.839 6.704 10.309 1.00 80.75 617 ILE A C 1
ATOM 5116 O O . ILE A 1 617 ? 10.747 6.376 11.489 1.00 80.75 617 ILE A O 1
ATOM 5120 N N . LYS A 1 618 ? 11.443 7.846 9.966 1.00 79.19 618 LYS A N 1
ATOM 5121 C CA . LYS A 1 618 ? 12.153 8.687 10.954 1.00 79.19 618 LYS A CA 1
ATOM 5122 C C . LYS A 1 618 ? 11.238 9.465 11.898 1.00 79.19 618 LYS A C 1
ATOM 5124 O O . LYS A 1 618 ? 11.675 9.902 12.955 1.00 79.19 618 LYS A O 1
ATOM 5129 N N . SER A 1 619 ? 9.991 9.690 11.496 1.00 85.38 619 SER A N 1
ATOM 5130 C CA . SER A 1 619 ? 8.994 10.410 12.285 1.00 85.38 619 SER A CA 1
ATOM 5131 C C . SER A 1 619 ? 7.833 9.472 12.541 1.00 85.38 619 SER A C 1
ATOM 5133 O O . SER A 1 619 ? 7.164 9.091 11.587 1.00 85.38 619 SER A O 1
ATOM 5135 N N . THR A 1 620 ? 7.584 9.158 13.812 1.00 90.38 620 THR A N 1
ATOM 5136 C CA . THR A 1 620 ? 6.457 8.318 14.225 1.00 90.38 620 THR A CA 1
ATOM 5137 C C . THR A 1 620 ? 5.146 8.864 13.674 1.00 90.38 620 THR A C 1
ATOM 5139 O O . THR A 1 620 ? 4.823 10.045 13.848 1.00 90.38 620 THR A O 1
ATOM 5142 N N . GLU A 1 621 ? 4.402 7.991 13.012 1.00 92.25 621 GLU A N 1
ATOM 5143 C CA . GLU A 1 621 ? 3.037 8.229 12.585 1.00 92.25 621 GLU A CA 1
ATOM 5144 C C . GLU A 1 621 ? 2.083 7.666 13.639 1.00 92.25 621 GLU A C 1
ATOM 5146 O O . GLU A 1 621 ? 2.245 6.542 14.103 1.00 92.25 621 GLU A O 1
ATOM 5151 N N . LYS A 1 622 ? 1.102 8.482 14.022 1.00 94.25 622 LYS A N 1
ATOM 5152 C CA . LYS A 1 622 ? 0.048 8.156 14.992 1.00 94.25 622 LYS A CA 1
ATOM 5153 C C . LYS A 1 622 ? -1.317 8.590 14.453 1.00 94.25 622 LYS A C 1
ATOM 5155 O O . LYS A 1 622 ? -2.120 9.189 15.169 1.00 94.25 622 LYS A O 1
ATOM 5160 N N . SER A 1 623 ? -1.525 8.394 13.151 1.00 95.94 623 SER A N 1
ATOM 5161 C CA . SER A 1 623 ? -2.703 8.891 12.436 1.00 95.94 623 SER A CA 1
ATOM 5162 C C . SER A 1 623 ? -3.991 8.269 12.969 1.00 95.94 623 SER A C 1
ATOM 5164 O O . SER A 1 623 ? -4.983 8.981 13.080 1.00 95.94 623 SER A O 1
ATOM 5166 N N . ILE A 1 624 ? -3.942 7.020 13.442 1.00 94.06 624 ILE A N 1
ATOM 5167 C CA . ILE A 1 624 ? -5.073 6.364 14.114 1.00 94.06 624 ILE A CA 1
ATOM 5168 C C . ILE A 1 624 ? -5.509 7.097 15.395 1.00 94.06 624 ILE A C 1
ATOM 5170 O O . ILE A 1 624 ? -6.682 7.417 15.558 1.00 94.06 624 ILE A O 1
ATOM 5174 N N . GLN A 1 625 ? -4.570 7.483 16.271 1.00 95.44 625 GLN A N 1
ATOM 5175 C CA . GLN A 1 625 ? -4.891 8.256 17.479 1.00 95.44 625 GLN A CA 1
ATOM 5176 C C . GLN A 1 625 ? -5.487 9.625 17.119 1.00 95.44 625 GLN A C 1
ATOM 5178 O O . GLN A 1 625 ? -6.436 10.080 17.756 1.00 95.44 625 GLN A O 1
ATOM 5183 N N . ASN A 1 626 ? -4.918 10.295 16.113 1.00 97.19 626 ASN A N 1
ATOM 5184 C CA . ASN A 1 626 ? -5.416 11.593 15.664 1.00 97.19 626 ASN A CA 1
ATOM 5185 C C . ASN A 1 626 ? -6.842 11.476 15.098 1.00 97.19 626 ASN A C 1
ATOM 5187 O O . ASN A 1 626 ? -7.662 12.355 15.364 1.00 97.19 626 ASN A O 1
ATOM 5191 N N . ALA A 1 627 ? -7.133 10.395 14.364 1.00 96.44 627 ALA A N 1
ATOM 5192 C CA . ALA A 1 627 ? -8.465 10.087 13.857 1.00 96.44 627 ALA A CA 1
ATOM 5193 C C . ALA A 1 627 ? -9.463 9.911 15.001 1.00 96.44 627 ALA A C 1
ATOM 5195 O O . ALA A 1 627 ? -10.448 10.647 15.045 1.00 96.44 627 ALA A O 1
ATOM 5196 N N . TYR A 1 628 ? -9.152 9.063 15.990 1.00 97.19 628 TYR A N 1
ATOM 5197 C CA . TYR A 1 628 ? -9.990 8.900 17.182 1.00 97.19 628 TYR A CA 1
ATOM 5198 C C . TYR A 1 628 ? -10.296 10.234 17.869 1.00 97.19 628 TYR A C 1
ATOM 5200 O O . TYR A 1 628 ? -11.458 10.554 18.103 1.00 97.19 628 TYR A O 1
ATOM 5208 N N . ILE A 1 629 ? -9.273 11.044 18.163 1.00 97.56 629 ILE A N 1
ATOM 5209 C CA . ILE A 1 629 ? -9.451 12.328 18.864 1.00 97.56 629 ILE A CA 1
ATOM 5210 C C . ILE A 1 629 ? -10.370 13.267 18.077 1.00 97.56 629 ILE A C 1
ATOM 5212 O O . ILE A 1 629 ? -11.269 13.879 18.659 1.00 97.56 629 ILE A O 1
ATOM 5216 N N . GLN A 1 630 ? -10.156 13.385 16.765 1.00 97.12 630 GLN A N 1
ATOM 5217 C CA . GLN A 1 630 ? -10.957 14.269 15.925 1.00 97.12 630 GLN A CA 1
ATOM 5218 C C . GLN A 1 630 ? -12.395 13.756 15.766 1.00 97.12 630 GLN A C 1
ATOM 5220 O O . GLN A 1 630 ? -13.323 14.560 15.835 1.00 97.12 630 GLN A O 1
ATOM 5225 N N . MET A 1 631 ? -12.596 12.443 15.608 1.00 96.50 631 MET A N 1
ATOM 5226 C CA . MET A 1 631 ? -13.930 11.835 15.520 1.00 96.50 631 MET A CA 1
ATOM 5227 C C . MET A 1 631 ? -14.712 11.993 16.826 1.00 96.50 631 MET A C 1
ATOM 5229 O O . MET A 1 631 ? -15.870 12.404 16.791 1.00 96.50 631 MET A O 1
ATOM 5233 N N . ILE A 1 632 ? -14.069 11.769 17.978 1.00 97.31 632 ILE A N 1
ATOM 5234 C CA . ILE A 1 632 ? -14.668 12.007 19.299 1.00 97.31 632 ILE A CA 1
ATOM 5235 C C . ILE A 1 632 ? -15.087 13.475 19.438 1.00 97.31 632 ILE A C 1
ATOM 5237 O O . ILE A 1 632 ? -16.212 13.761 19.841 1.00 97.31 632 ILE A O 1
ATOM 5241 N N . GLY A 1 633 ? -14.202 14.412 19.084 1.00 96.62 633 GLY A N 1
ATOM 5242 C CA . GLY A 1 633 ? -14.492 15.844 19.171 1.00 96.62 633 GLY A CA 1
ATOM 5243 C C . GLY A 1 633 ? -15.621 16.303 18.242 1.00 96.62 633 GLY A C 1
ATOM 5244 O O . GLY A 1 633 ? -16.368 17.208 18.599 1.00 96.62 633 GLY A O 1
ATOM 5245 N N . ALA A 1 634 ? -15.768 15.676 17.072 1.00 96.81 634 ALA A N 1
ATOM 5246 C CA . ALA A 1 634 ? -16.779 16.028 16.073 1.00 96.81 634 ALA A CA 1
ATOM 5247 C C . ALA A 1 634 ? -18.138 15.322 16.265 1.00 96.81 634 ALA A C 1
ATOM 5249 O O . ALA A 1 634 ? -19.112 15.691 15.604 1.00 96.81 634 ALA A O 1
ATOM 5250 N N . ALA A 1 635 ? -18.222 14.311 17.135 1.00 97.06 635 ALA A N 1
ATOM 5251 C CA . ALA A 1 635 ? -19.434 13.522 17.343 1.00 97.06 635 ALA A CA 1
ATOM 5252 C C . ALA A 1 635 ? -20.611 14.396 17.813 1.00 97.06 635 ALA A C 1
ATOM 5254 O O . ALA A 1 635 ? -20.471 15.208 18.723 1.00 97.06 635 ALA A O 1
ATOM 5255 N N . LYS A 1 636 ? -21.805 14.221 17.238 1.00 94.44 636 LYS A N 1
ATOM 5256 C CA . LYS A 1 636 ? -22.975 15.068 17.558 1.00 94.44 636 LYS A CA 1
ATOM 5257 C C . LYS A 1 636 ? -23.971 14.431 18.522 1.00 94.44 636 LYS A C 1
ATOM 5259 O O . LYS A 1 636 ? -24.570 15.142 19.317 1.00 94.44 636 LYS A O 1
ATOM 5264 N N . HIS A 1 637 ? -24.138 13.110 18.462 1.00 93.81 637 HIS A N 1
ATOM 5265 C CA . HIS A 1 637 ? -25.237 12.420 19.148 1.00 93.81 637 HIS A CA 1
ATOM 5266 C C . HIS A 1 637 ? -24.752 11.334 20.100 1.00 93.81 637 HIS A C 1
ATOM 5268 O O . HIS A 1 637 ? -25.109 11.335 21.276 1.00 93.81 637 HIS A O 1
ATOM 5274 N N . TYR A 1 638 ? -23.929 10.411 19.615 1.00 95.69 638 TYR A N 1
ATOM 5275 C CA . TYR A 1 638 ? -23.366 9.373 20.459 1.00 95.69 638 TYR A CA 1
ATOM 5276 C C . TYR A 1 638 ? -22.021 8.881 19.934 1.00 95.69 638 TYR A C 1
ATOM 5278 O O . TYR A 1 638 ? -21.627 9.206 18.813 1.00 95.69 638 TYR A O 1
ATOM 5286 N N . ILE A 1 639 ? -21.330 8.109 20.768 1.00 95.56 639 ILE A N 1
ATOM 5287 C CA . ILE A 1 639 ? -20.141 7.338 20.405 1.00 95.56 639 ILE A CA 1
ATOM 5288 C C . ILE A 1 639 ? -20.367 5.908 20.893 1.00 95.56 639 ILE A C 1
ATOM 5290 O O . ILE A 1 639 ? -20.726 5.713 22.053 1.00 95.56 639 I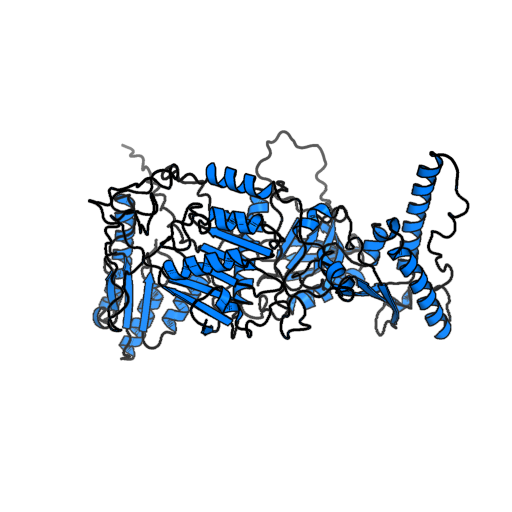LE A O 1
ATOM 5294 N N . TYR A 1 640 ? -20.164 4.933 20.014 1.00 95.19 640 TYR A N 1
ATOM 5295 C CA . TYR A 1 640 ? -20.070 3.518 20.360 1.00 95.19 640 TYR A CA 1
ATOM 5296 C C . TYR A 1 640 ? -18.599 3.112 20.286 1.00 95.19 640 TYR A C 1
ATOM 5298 O O . TYR A 1 640 ? -17.929 3.429 19.303 1.00 95.19 640 TYR A O 1
ATOM 5306 N N . ILE A 1 641 ? -18.082 2.515 21.356 1.00 91.81 641 ILE A N 1
ATOM 5307 C CA . ILE A 1 641 ? -16.705 2.038 21.450 1.00 91.81 641 ILE A CA 1
ATOM 5308 C C . ILE A 1 641 ? -16.768 0.576 21.837 1.00 91.81 641 ILE A C 1
ATOM 5310 O O . ILE A 1 641 ? -17.162 0.261 22.957 1.00 91.81 641 ILE A O 1
ATOM 5314 N N . GLU A 1 642 ? -16.297 -0.271 20.941 1.00 88.06 642 GLU A N 1
ATOM 5315 C CA . GLU A 1 642 ? -16.012 -1.664 21.216 1.00 88.06 642 GLU A CA 1
ATOM 5316 C C . GLU A 1 642 ? -14.507 -1.878 21.075 1.00 88.06 642 GLU A C 1
ATOM 5318 O O . GLU A 1 642 ? -13.903 -1.455 20.089 1.00 88.06 642 GLU A O 1
ATOM 5323 N N . ASN A 1 643 ? -13.857 -2.375 22.127 1.00 86.12 643 ASN A N 1
ATOM 5324 C CA . ASN A 1 643 ? -12.404 -2.527 22.124 1.00 86.12 643 ASN A CA 1
ATOM 5325 C C . ASN A 1 643 ? -11.959 -3.585 23.138 1.00 86.12 643 ASN A C 1
ATOM 5327 O O . ASN A 1 643 ? -12.503 -3.668 24.239 1.00 86.12 643 ASN A O 1
ATOM 5331 N N . GLN A 1 644 ? -10.900 -4.331 22.824 1.00 81.62 644 GLN A N 1
ATOM 5332 C CA . GLN A 1 644 ? -10.276 -5.252 23.772 1.00 81.62 644 GLN A CA 1
ATOM 5333 C C . GLN A 1 644 ? -9.731 -4.525 25.014 1.00 81.62 644 GLN A C 1
ATOM 5335 O O . GLN A 1 644 ? -9.793 -5.055 26.126 1.00 81.62 644 GLN A O 1
ATOM 5340 N N . PHE A 1 645 ? -9.218 -3.298 24.854 1.00 85.06 645 PHE A N 1
ATOM 5341 C CA . PHE A 1 645 ? -8.654 -2.517 25.956 1.00 85.06 645 PHE A CA 1
ATOM 5342 C C . PHE A 1 645 ? -9.200 -1.091 26.012 1.00 85.06 645 PHE A C 1
ATOM 5344 O O . PHE A 1 645 ? -9.233 -0.367 25.021 1.00 85.06 645 PHE A O 1
ATOM 5351 N N . PHE A 1 646 ? -9.492 -0.619 27.227 1.00 90.50 646 PHE A N 1
ATOM 5352 C CA . PHE A 1 646 ? -9.788 0.790 27.496 1.00 90.50 646 PHE A CA 1
ATOM 5353 C C . PHE A 1 646 ? -8.760 1.386 28.464 1.00 90.50 646 PHE A C 1
ATOM 5355 O O . PHE A 1 646 ? -9.030 1.612 29.644 1.00 90.50 646 PHE A O 1
ATOM 5362 N N . ILE A 1 647 ? -7.540 1.613 27.964 1.00 92.75 647 ILE A N 1
ATOM 5363 C CA . ILE A 1 647 ? -6.437 2.203 28.738 1.00 92.75 647 ILE A CA 1
ATOM 5364 C C . ILE A 1 647 ? -6.170 3.627 28.253 1.00 92.75 647 ILE A C 1
ATOM 5366 O O . ILE A 1 647 ? -5.426 3.875 27.302 1.00 92.75 647 ILE A O 1
ATOM 5370 N N . THR A 1 648 ? -6.780 4.594 28.928 1.00 93.56 648 THR A N 1
ATOM 5371 C CA . THR A 1 648 ? -6.624 6.017 28.643 1.00 93.56 648 THR A CA 1
ATOM 5372 C C . THR A 1 648 ? -6.944 6.857 29.881 1.00 93.56 648 THR A C 1
ATOM 5374 O O . THR A 1 648 ? -7.956 6.649 30.540 1.00 93.56 648 THR A O 1
ATOM 5377 N N . ILE A 1 649 ? -6.072 7.801 30.250 1.00 93.19 649 ILE A N 1
ATOM 5378 C CA . ILE A 1 649 ? -6.204 8.562 31.505 1.00 93.19 649 ILE A CA 1
ATOM 5379 C C . ILE A 1 649 ? -5.948 10.047 31.238 1.00 93.19 649 ILE A C 1
ATOM 5381 O O . ILE A 1 649 ? -4.988 10.415 30.559 1.00 93.19 649 ILE A O 1
ATOM 5385 N N . VAL A 1 650 ? -6.788 10.923 31.794 1.00 89.75 650 VAL A N 1
ATOM 5386 C CA . VAL A 1 650 ? -6.691 12.372 31.572 1.00 89.75 650 VAL A CA 1
ATOM 5387 C C . VAL A 1 650 ? -5.462 12.940 32.292 1.00 89.75 650 VAL A C 1
ATOM 5389 O O . VAL A 1 650 ? -5.449 13.063 33.515 1.00 89.75 650 VAL A O 1
ATOM 5392 N N . GLY A 1 651 ? -4.434 13.327 31.531 1.00 84.62 651 GLY A N 1
ATOM 5393 C CA . GLY A 1 651 ? -3.250 14.014 32.068 1.00 84.62 651 GLY A CA 1
ATOM 5394 C C . GLY A 1 651 ? -2.357 13.143 32.960 1.00 84.62 651 GLY A C 1
ATOM 5395 O O . GLY A 1 651 ? -1.751 13.652 33.904 1.00 84.62 651 GLY A O 1
ATOM 5396 N N . ASP A 1 652 ? -2.297 11.834 32.705 1.00 91.19 652 ASP A N 1
ATOM 5397 C CA . ASP A 1 652 ? -1.407 10.914 33.422 1.00 91.19 652 ASP A CA 1
ATOM 5398 C C . ASP A 1 652 ? 0.044 10.990 32.907 1.00 91.19 652 ASP A C 1
ATOM 5400 O O . ASP A 1 652 ? 0.315 11.414 31.784 1.00 91.19 652 ASP A O 1
ATOM 5404 N N . ARG A 1 653 ? 1.009 10.608 33.755 1.00 88.62 653 ARG A N 1
ATOM 5405 C CA . ARG A 1 653 ? 2.441 10.627 33.402 1.00 88.62 653 ARG A CA 1
ATOM 5406 C C . ARG A 1 653 ? 2.889 9.372 32.649 1.00 88.62 653 ARG A C 1
ATOM 5408 O O . ARG A 1 653 ? 3.858 9.439 31.893 1.00 88.62 653 ARG A O 1
ATOM 5415 N N . LEU A 1 654 ? 2.230 8.240 32.887 1.00 90.75 654 LEU A N 1
ATOM 5416 C CA . LEU A 1 654 ? 2.553 6.944 32.292 1.00 90.75 654 LEU A CA 1
ATOM 5417 C C . LEU A 1 654 ? 1.706 6.696 31.042 1.00 90.75 654 LEU A C 1
ATOM 5419 O O . LEU A 1 654 ? 2.247 6.330 30.000 1.00 90.75 654 LEU A O 1
ATOM 5423 N N . VAL A 1 655 ? 0.397 6.941 31.128 1.00 92.38 655 VAL A N 1
ATOM 5424 C CA . VAL A 1 655 ? -0.536 6.769 30.006 1.00 92.38 655 VAL A CA 1
ATOM 5425 C C . VAL A 1 655 ? -0.569 8.046 29.166 1.00 92.38 655 VAL A C 1
ATOM 5427 O O . VAL A 1 655 ? -1.039 9.084 29.620 1.00 92.38 655 VAL A O 1
ATOM 5430 N N . LYS A 1 656 ? -0.037 7.969 27.938 1.00 92.50 656 LYS A N 1
ATOM 5431 C CA . LYS A 1 656 ? 0.235 9.146 27.086 1.00 92.50 656 LYS A CA 1
ATOM 5432 C C . LYS A 1 656 ? -0.792 9.417 25.987 1.00 92.50 656 LYS A C 1
ATOM 5434 O O . LYS A 1 656 ? -0.749 10.491 25.390 1.00 92.50 656 LYS A O 1
ATOM 5439 N N . ASN A 1 657 ? -1.652 8.453 25.651 1.00 93.25 657 ASN A N 1
ATOM 5440 C CA . ASN A 1 657 ? -2.683 8.690 24.641 1.00 93.25 657 ASN A CA 1
ATOM 5441 C C . ASN A 1 657 ? -3.727 9.686 25.182 1.00 93.25 657 ASN A C 1
ATOM 5443 O O . ASN A 1 657 ? -3.955 9.764 26.387 1.00 93.25 657 ASN A O 1
ATOM 5447 N N . GLU A 1 658 ? -4.349 10.462 24.296 1.00 94.44 658 GLU A N 1
ATOM 5448 C CA . GLU A 1 658 ? -5.239 11.567 24.688 1.00 94.44 658 GLU A CA 1
ATOM 5449 C C . GLU A 1 658 ? -6.734 11.259 24.478 1.00 94.44 658 GLU A C 1
ATOM 5451 O O . GLU A 1 658 ? -7.554 12.177 24.467 1.00 94.44 658 GLU A O 1
ATOM 5456 N N . LEU A 1 659 ? -7.115 9.984 24.338 1.00 95.44 659 LEU A N 1
ATOM 5457 C CA . LEU A 1 659 ? -8.508 9.596 24.071 1.00 95.44 659 LEU A CA 1
ATOM 5458 C C . LEU A 1 659 ? -9.443 9.987 25.228 1.00 95.44 659 LEU A C 1
ATOM 5460 O O . LEU A 1 659 ? -10.456 10.639 24.995 1.00 95.44 659 LEU A O 1
ATOM 5464 N N . ALA A 1 660 ? -9.075 9.702 26.482 1.00 93.94 660 ALA A N 1
ATOM 5465 C CA . ALA A 1 660 ? -9.843 10.093 27.667 1.00 93.94 660 ALA A CA 1
ATOM 5466 C C . ALA A 1 660 ? -10.021 11.607 27.761 1.00 93.94 660 ALA A C 1
ATOM 5468 O O . ALA A 1 660 ? -11.071 12.085 28.175 1.00 93.94 660 ALA A O 1
ATOM 5469 N N . LYS A 1 661 ? -8.997 12.373 27.367 1.00 95.31 661 LYS A N 1
ATOM 5470 C CA . LYS A 1 661 ? -9.068 13.834 27.334 1.00 95.31 661 LYS A CA 1
ATOM 5471 C C . LYS A 1 661 ? -10.058 14.301 26.267 1.00 95.31 661 LYS A C 1
ATOM 5473 O O . LYS A 1 661 ? -10.861 15.179 26.560 1.00 95.31 661 LYS A O 1
ATOM 5478 N N . ALA A 1 662 ? -10.041 13.708 25.074 1.00 97.00 662 ALA A N 1
ATOM 5479 C CA . ALA A 1 662 ? -11.013 14.017 24.025 1.00 97.00 662 ALA A CA 1
ATOM 5480 C C . ALA A 1 662 ? -12.451 13.685 24.465 1.00 97.00 662 ALA A C 1
ATOM 5482 O O . ALA A 1 662 ? -13.332 14.536 24.346 1.00 97.00 662 ALA A O 1
ATOM 5483 N N . LEU A 1 663 ? -12.669 12.498 25.050 1.00 96.19 663 LEU A N 1
ATOM 5484 C CA . LEU A 1 663 ? -13.970 12.080 25.587 1.00 96.19 663 LEU A CA 1
ATOM 5485 C C . LEU A 1 663 ? -14.446 13.038 26.680 1.00 96.19 663 LEU A C 1
ATOM 5487 O O . LEU A 1 663 ? -15.558 13.551 26.605 1.00 96.19 663 LEU A O 1
ATOM 5491 N N . PHE A 1 664 ? -13.584 13.336 27.655 1.00 95.31 664 PHE A N 1
ATOM 5492 C CA . PHE A 1 664 ? -13.874 14.278 28.734 1.00 95.31 664 PHE A CA 1
ATOM 5493 C C . PHE A 1 664 ? -14.330 15.639 28.192 1.00 95.31 664 PHE A C 1
ATOM 5495 O O . PHE A 1 664 ? -15.381 16.135 28.595 1.00 95.31 664 PHE A O 1
ATOM 5502 N N . MET A 1 665 ? -13.578 16.220 27.250 1.00 95.75 665 MET A N 1
ATOM 5503 C CA . MET A 1 665 ? -13.909 17.526 26.672 1.00 95.75 665 MET A CA 1
ATOM 5504 C C . MET A 1 665 ? -15.234 17.488 25.905 1.00 95.75 665 MET A C 1
ATOM 5506 O O . MET A 1 665 ? -16.051 18.394 26.065 1.00 95.75 665 MET A O 1
ATOM 5510 N N . ARG A 1 666 ? -15.486 16.432 25.120 1.00 96.38 666 ARG A N 1
ATOM 5511 C CA . ARG A 1 666 ? -16.727 16.309 24.347 1.00 96.38 666 ARG A CA 1
ATOM 5512 C C . ARG A 1 666 ? -17.958 16.147 25.239 1.00 96.38 666 ARG A C 1
ATOM 5514 O O . ARG A 1 666 ? -18.985 16.772 24.966 1.00 96.38 666 ARG A O 1
ATOM 5521 N N . ILE A 1 667 ? -17.861 15.335 26.294 1.00 95.19 667 ILE A N 1
ATOM 5522 C CA . ILE A 1 667 ? -18.945 15.139 27.269 1.00 95.19 667 ILE A CA 1
ATOM 5523 C C . ILE A 1 667 ? -19.231 16.448 27.997 1.00 95.19 667 ILE A C 1
ATOM 5525 O O . ILE A 1 667 ? -20.388 16.851 28.078 1.00 95.19 667 ILE A O 1
ATOM 5529 N N . LYS A 1 668 ? -18.182 17.130 28.476 1.00 94.56 668 LYS A N 1
ATOM 5530 C CA . LYS A 1 668 ? -18.309 18.425 29.150 1.00 94.56 668 LYS A CA 1
ATOM 5531 C C . LYS A 1 668 ? -19.021 19.444 28.256 1.00 94.56 668 LYS A C 1
ATOM 5533 O O . LYS A 1 668 ? -19.994 20.049 28.688 1.00 94.56 668 LYS A O 1
ATOM 5538 N N . GLN A 1 669 ? -18.621 19.544 26.988 1.00 95.19 669 GLN A N 1
ATOM 5539 C CA . GLN A 1 669 ? -19.277 20.417 26.012 1.00 95.19 669 GLN A CA 1
ATOM 5540 C C . GLN A 1 669 ? -20.769 20.083 25.827 1.00 95.19 669 GLN A C 1
ATOM 5542 O O . GLN A 1 669 ? -21.599 20.993 25.817 1.00 95.19 669 GLN A O 1
ATOM 5547 N N . ALA A 1 670 ? -21.120 18.797 25.690 1.00 94.75 670 ALA A N 1
ATOM 5548 C CA . ALA A 1 670 ? -22.518 18.367 25.579 1.00 94.75 670 ALA A CA 1
ATOM 5549 C C . ALA A 1 670 ? -23.319 18.727 26.834 1.00 94.75 670 ALA A C 1
ATOM 5551 O O . ALA A 1 670 ? -24.445 19.203 26.724 1.00 94.75 670 ALA A O 1
ATOM 5552 N N . HIS A 1 671 ? -22.738 18.516 28.016 1.00 94.44 671 HIS A N 1
ATOM 5553 C CA . HIS A 1 671 ? -23.373 18.830 29.289 1.00 94.44 671 HIS A CA 1
ATOM 5554 C C . HIS A 1 671 ? -23.655 20.332 29.430 1.00 94.44 671 HIS A C 1
ATOM 5556 O O . HIS A 1 671 ? -24.792 20.726 29.686 1.00 94.44 671 HIS A O 1
ATOM 5562 N N . GLU A 1 672 ? -22.645 21.169 29.182 1.00 94.00 672 GLU A N 1
ATOM 5563 C CA . GLU A 1 672 ? -22.759 22.633 29.218 1.00 94.00 672 GLU A CA 1
ATOM 5564 C C . GLU A 1 672 ? -23.786 23.151 28.201 1.00 94.00 672 GLU A C 1
ATOM 5566 O O . GLU A 1 672 ? -24.569 24.053 28.502 1.00 94.00 672 GLU A O 1
ATOM 5571 N N . SER A 1 673 ? -23.839 22.527 27.022 1.00 95.19 673 SER A N 1
ATOM 5572 C CA . SER A 1 673 ? -24.784 22.873 25.952 1.00 95.19 673 SER A CA 1
ATOM 5573 C C . SER A 1 673 ? -26.166 22.218 26.119 1.00 95.19 673 SER A C 1
ATOM 5575 O O . SER A 1 673 ? -27.044 22.428 25.285 1.00 95.19 673 SER A O 1
ATOM 5577 N N . LYS A 1 674 ? -26.384 21.435 27.190 1.00 93.56 674 LYS A N 1
ATOM 5578 C CA . LYS A 1 674 ? -27.607 20.648 27.452 1.00 93.56 674 LYS A CA 1
ATOM 5579 C C . LYS A 1 674 ? -28.007 19.731 26.284 1.00 93.56 674 LYS A C 1
ATOM 5581 O O . LYS A 1 674 ? -29.188 19.474 26.053 1.00 93.56 674 LYS A O 1
ATOM 5586 N N . GLU A 1 675 ? -27.021 19.219 25.553 1.00 93.31 675 GLU A N 1
ATOM 5587 C CA . GLU A 1 675 ? -27.213 18.286 24.446 1.00 93.31 675 GLU A CA 1
ATOM 5588 C C . GLU A 1 675 ? -27.470 16.867 24.963 1.00 93.31 675 GLU A C 1
ATOM 5590 O O . GLU A 1 675 ? -26.796 16.369 25.873 1.00 93.31 675 GLU A O 1
ATOM 5595 N N . LYS A 1 676 ? -28.407 16.156 24.324 1.00 92.44 676 LYS A N 1
ATOM 5596 C CA . LYS A 1 676 ? -28.580 14.719 24.554 1.00 92.44 676 LYS A CA 1
ATOM 5597 C C . LYS A 1 676 ? -27.447 13.963 23.858 1.00 92.44 676 LYS A C 1
ATOM 5599 O O . LYS A 1 676 ? -27.559 13.618 22.686 1.00 92.44 676 LYS A O 1
ATOM 5604 N N . PHE A 1 677 ? -26.380 13.702 24.608 1.00 93.88 677 PHE A N 1
ATOM 5605 C CA . PHE A 1 677 ? -25.200 12.978 24.139 1.00 93.88 677 PHE A CA 1
ATOM 5606 C C . PHE A 1 677 ? -24.937 11.718 24.973 1.00 93.88 677 PHE A C 1
ATOM 5608 O O . PHE A 1 677 ? -25.089 11.744 26.204 1.00 93.88 677 PHE A O 1
ATOM 5615 N N . ARG A 1 678 ? -24.570 10.614 24.311 1.00 92.56 678 ARG A N 1
ATOM 5616 C CA . ARG A 1 678 ? -24.344 9.302 24.944 1.00 92.56 678 ARG A CA 1
ATOM 5617 C C . ARG A 1 678 ? -23.043 8.655 24.484 1.00 92.56 678 ARG A C 1
ATOM 5619 O O . ARG A 1 678 ? -22.685 8.742 23.318 1.00 92.56 678 ARG A O 1
ATOM 5626 N N . ILE A 1 679 ? -22.350 7.979 25.389 1.00 93.38 679 ILE A N 1
ATOM 5627 C CA . ILE A 1 679 ? -21.188 7.156 25.054 1.00 93.38 679 ILE A CA 1
ATOM 5628 C C . ILE A 1 679 ? -21.452 5.748 25.558 1.00 93.38 679 ILE A C 1
ATOM 5630 O O . ILE A 1 679 ? -21.761 5.572 26.734 1.00 93.38 679 ILE A O 1
ATOM 5634 N N . TYR A 1 680 ? -21.310 4.781 24.664 1.00 93.12 680 TYR A N 1
ATOM 5635 C CA . TYR A 1 680 ? -21.403 3.357 24.936 1.00 93.12 680 TYR A CA 1
ATOM 5636 C C . TYR A 1 680 ? -19.993 2.788 24.871 1.00 93.12 680 TYR A C 1
ATOM 5638 O O . TYR A 1 680 ? -19.317 2.951 23.856 1.00 93.12 680 TYR A O 1
ATOM 5646 N N . VAL A 1 681 ? -19.539 2.187 25.966 1.00 90.50 681 VAL A N 1
ATOM 5647 C CA . VAL A 1 681 ? -18.241 1.511 26.024 1.00 90.50 681 VAL A CA 1
ATOM 5648 C C . VAL A 1 681 ? -18.493 0.039 26.300 1.00 90.50 681 VAL A C 1
ATOM 5650 O O . VAL A 1 681 ? -19.110 -0.296 27.312 1.00 90.50 681 VAL A O 1
ATOM 5653 N N . VAL A 1 682 ? -18.025 -0.798 25.381 1.00 88.69 682 VAL A N 1
ATOM 5654 C CA . VAL A 1 682 ? -18.077 -2.253 25.418 1.00 88.69 682 VAL A CA 1
ATOM 5655 C C . VAL A 1 682 ? -16.644 -2.767 25.435 1.00 88.69 682 VAL A C 1
ATOM 5657 O O . VAL A 1 682 ? -15.860 -2.513 24.521 1.00 88.69 682 VAL A O 1
ATOM 5660 N N . ILE A 1 683 ? -16.289 -3.451 26.518 1.00 86.38 683 ILE A N 1
ATOM 5661 C CA . ILE A 1 683 ? -14.989 -4.101 26.695 1.00 86.38 683 ILE A CA 1
ATOM 5662 C C . ILE A 1 683 ? -15.195 -5.504 27.274 1.00 86.38 683 ILE A C 1
ATOM 5664 O O . ILE A 1 683 ? -16.205 -5.725 27.959 1.00 86.38 683 ILE A O 1
ATOM 5668 N N . PRO A 1 684 ? -14.243 -6.432 27.064 1.00 82.94 684 PRO A N 1
ATOM 5669 C CA . PRO A 1 684 ? -14.265 -7.728 27.729 1.00 82.94 684 PRO A CA 1
ATOM 5670 C C . PRO A 1 684 ? -14.352 -7.574 29.251 1.00 82.94 684 PRO A C 1
ATOM 5672 O O . PRO A 1 684 ? -13.683 -6.715 29.837 1.00 82.94 684 PRO A O 1
ATOM 5675 N N . LEU A 1 685 ? -15.146 -8.432 29.898 1.00 82.88 685 LEU A N 1
ATOM 5676 C CA . LEU A 1 685 ? -15.268 -8.471 31.358 1.00 82.88 685 LEU A CA 1
ATOM 5677 C C . LEU A 1 685 ? -13.906 -8.681 32.037 1.00 82.88 685 LEU A C 1
ATOM 5679 O O . LEU A 1 685 ? -13.598 -8.022 33.033 1.00 82.88 685 LEU A O 1
ATOM 5683 N N . PHE A 1 686 ? -13.079 -9.554 31.460 1.00 78.69 686 PHE A N 1
ATOM 5684 C CA . PHE A 1 686 ? -11.696 -9.771 31.859 1.00 78.69 686 PHE A CA 1
ATOM 5685 C C . PHE A 1 686 ? -10.776 -9.716 30.630 1.00 78.69 686 PHE A C 1
ATOM 5687 O O . PHE A 1 686 ? -11.136 -10.204 29.563 1.00 78.69 686 PHE A O 1
ATOM 5694 N N . PRO A 1 687 ? -9.568 -9.149 30.739 1.00 75.62 687 PRO A N 1
ATOM 5695 C CA . PRO A 1 687 ? -8.550 -9.302 29.703 1.00 75.62 687 PRO A CA 1
ATOM 5696 C C . PRO A 1 687 ? -8.180 -10.780 29.481 1.00 75.62 687 PRO A C 1
ATOM 5698 O O . PRO A 1 687 ? -7.935 -11.479 30.458 1.00 75.62 687 PRO A O 1
ATOM 5701 N N . GLY A 1 688 ? -8.111 -11.247 28.231 1.00 66.00 688 GLY A N 1
ATOM 5702 C CA . GLY A 1 688 ? -7.718 -12.626 27.894 1.00 66.00 688 GLY A CA 1
ATOM 5703 C C . GLY A 1 688 ? -6.220 -12.866 28.095 1.00 66.00 688 GLY A C 1
ATOM 5704 O O . GLY A 1 688 ? -5.438 -12.693 27.167 1.00 66.00 688 GLY A O 1
ATOM 5705 N N . PHE A 1 689 ? -5.811 -13.187 29.324 1.00 67.31 689 PHE A N 1
ATOM 5706 C CA . PHE A 1 689 ? -4.440 -13.577 29.658 1.00 67.31 689 PHE A CA 1
ATOM 5707 C C . PHE A 1 689 ? -4.442 -14.698 30.696 1.00 67.31 689 PHE A C 1
ATOM 5709 O O . PHE A 1 689 ? -5.045 -14.545 31.759 1.00 67.31 689 PHE A O 1
ATOM 5716 N N . ASP A 1 690 ? -3.625 -15.725 30.475 1.00 59.09 690 ASP A N 1
ATOM 5717 C CA . ASP A 1 690 ? -3.443 -16.827 31.434 1.00 59.09 690 ASP A CA 1
ATOM 5718 C C . ASP A 1 690 ? -2.596 -16.403 32.653 1.00 59.09 690 ASP A C 1
ATOM 5720 O O . ASP A 1 690 ? -2.568 -17.057 33.697 1.00 59.09 690 ASP A O 1
ATOM 5724 N N . SER A 1 691 ? -1.867 -15.282 32.550 1.00 72.06 691 SER A N 1
ATOM 5725 C CA . SER A 1 691 ? -1.034 -14.760 33.636 1.00 72.06 691 SER A CA 1
ATOM 5726 C C . SER A 1 691 ? -1.819 -13.835 34.563 1.00 72.06 691 SER A C 1
ATOM 5728 O O . SER A 1 691 ? -2.118 -12.689 34.215 1.00 72.06 691 SER A O 1
ATOM 5730 N N . LEU A 1 692 ? -2.015 -14.266 35.813 1.00 76.00 692 LEU A N 1
ATOM 5731 C CA . LEU A 1 692 ? -2.674 -13.469 36.856 1.00 76.00 692 LEU A CA 1
ATOM 5732 C C . LEU A 1 692 ? -2.024 -12.085 37.064 1.00 76.00 692 LEU A C 1
ATOM 5734 O O . LEU A 1 692 ? -2.710 -11.095 37.310 1.00 76.00 692 LEU A O 1
ATOM 5738 N N . ASN A 1 693 ? -0.697 -11.986 36.933 1.00 79.94 693 ASN A N 1
ATOM 5739 C CA . ASN A 1 693 ? 0.010 -10.709 37.063 1.00 79.94 693 ASN A CA 1
ATOM 5740 C C . ASN A 1 693 ? -0.285 -9.761 35.892 1.00 79.94 693 ASN A C 1
ATOM 5742 O O . ASN A 1 693 ? -0.482 -8.564 36.116 1.00 79.94 693 ASN A O 1
ATOM 5746 N N . ALA A 1 694 ? -0.320 -10.278 34.659 1.00 75.44 694 ALA A N 1
ATOM 5747 C CA . ALA A 1 694 ? -0.668 -9.490 33.477 1.00 75.44 694 ALA A CA 1
ATOM 5748 C C . ALA A 1 694 ? -2.133 -9.036 33.542 1.00 75.44 694 ALA A C 1
ATOM 5750 O O . ALA A 1 694 ? -2.414 -7.848 33.369 1.00 75.44 694 ALA A O 1
ATOM 5751 N N . LEU A 1 695 ? -3.033 -9.952 33.914 1.00 81.38 695 LEU A N 1
ATOM 5752 C CA . LEU A 1 695 ? -4.447 -9.678 34.149 1.00 81.38 695 LEU A CA 1
ATOM 5753 C C . LEU A 1 695 ? -4.635 -8.539 35.160 1.00 81.38 695 LEU A C 1
ATOM 5755 O O . LEU A 1 695 ? -5.286 -7.537 34.858 1.00 81.38 695 LEU A O 1
ATOM 5759 N N . HIS A 1 696 ? -4.009 -8.644 36.338 1.00 84.75 696 HIS A N 1
ATOM 5760 C CA . HIS A 1 696 ? -4.078 -7.608 37.371 1.00 84.75 696 HIS A CA 1
ATOM 5761 C C . HIS A 1 696 ? -3.517 -6.263 36.899 1.00 84.75 696 HIS A C 1
ATOM 5763 O O . HIS A 1 696 ? -4.097 -5.219 37.206 1.00 84.75 696 HIS A O 1
ATOM 5769 N N . ALA A 1 697 ? -2.408 -6.260 36.156 1.00 87.81 697 ALA A N 1
ATOM 5770 C CA . ALA A 1 697 ? -1.807 -5.032 35.647 1.00 87.81 697 ALA A CA 1
ATOM 5771 C C . ALA A 1 697 ? -2.722 -4.322 34.635 1.00 87.81 697 ALA A C 1
ATOM 5773 O O . ALA A 1 697 ? -2.937 -3.111 34.739 1.00 87.81 697 ALA A O 1
ATOM 5774 N N . VAL A 1 698 ? -3.295 -5.064 33.686 1.00 87.50 698 VAL A N 1
ATOM 5775 C CA . VAL A 1 698 ? -4.207 -4.511 32.675 1.00 87.50 698 VAL A CA 1
ATOM 5776 C C . VAL A 1 698 ? -5.500 -4.031 33.327 1.00 87.50 698 VAL A C 1
ATOM 5778 O O . VAL A 1 698 ? -5.900 -2.884 33.112 1.00 87.50 698 VAL A O 1
ATOM 5781 N N . LEU A 1 699 ? -6.099 -4.839 34.207 1.00 88.88 699 LEU A N 1
ATOM 5782 C CA . LEU A 1 699 ? -7.301 -4.460 34.947 1.00 88.88 699 LEU A CA 1
ATOM 5783 C C . LEU A 1 699 ? -7.068 -3.204 35.799 1.00 88.88 699 LEU A C 1
ATOM 5785 O O . LEU A 1 699 ? -7.915 -2.311 35.830 1.00 88.88 699 LEU A O 1
ATOM 5789 N N . PHE A 1 700 ? -5.901 -3.079 36.438 1.00 90.62 700 PHE A N 1
ATOM 5790 C CA . PHE A 1 700 ? -5.524 -1.873 37.176 1.00 90.62 700 PHE A CA 1
ATOM 5791 C C . PHE A 1 700 ? -5.570 -0.620 36.291 1.00 90.62 700 PHE A C 1
ATOM 5793 O O . PHE A 1 700 ? -6.129 0.403 36.700 1.00 90.62 700 PHE A O 1
ATOM 5800 N N . PHE A 1 701 ? -5.025 -0.682 35.073 1.00 92.31 701 PHE A N 1
ATOM 5801 C CA . PHE A 1 701 ? -5.045 0.453 34.150 1.00 92.31 701 PHE A CA 1
ATOM 5802 C C . PHE A 1 701 ? -6.429 0.723 33.549 1.00 92.31 701 PHE A C 1
ATOM 5804 O O . PHE A 1 701 ? -6.790 1.895 33.420 1.00 92.31 701 PHE A O 1
ATOM 5811 N N . ILE A 1 702 ? -7.229 -0.306 33.258 1.00 91.31 702 ILE A N 1
ATOM 5812 C CA . ILE A 1 702 ? -8.630 -0.146 32.829 1.00 91.31 702 ILE A CA 1
ATOM 5813 C C . ILE A 1 702 ? -9.429 0.567 33.924 1.00 91.31 702 ILE A C 1
ATOM 5815 O O . ILE A 1 702 ? -10.043 1.611 33.686 1.00 91.31 702 ILE A O 1
ATOM 5819 N N . MET A 1 703 ? -9.336 0.087 35.165 1.00 90.38 703 MET A N 1
ATOM 5820 C CA . MET A 1 703 ? -10.029 0.703 36.295 1.00 90.38 703 MET A CA 1
ATOM 5821 C C . MET A 1 703 ? -9.569 2.145 36.513 1.00 90.38 703 MET A C 1
ATOM 5823 O O . MET A 1 703 ? -10.406 3.015 36.750 1.00 90.38 703 MET A O 1
ATOM 5827 N N . ARG A 1 704 ? -8.267 2.437 36.372 1.00 92.69 704 ARG A N 1
ATOM 5828 C CA . ARG A 1 704 ? -7.745 3.812 36.455 1.00 92.69 704 ARG A CA 1
ATOM 5829 C C . ARG A 1 704 ? -8.166 4.726 35.304 1.00 92.69 704 ARG A C 1
ATOM 5831 O O . ARG A 1 704 ? -8.142 5.945 35.465 1.00 92.69 704 ARG A O 1
ATOM 5838 N N . SER A 1 705 ? -8.539 4.152 34.170 1.00 92.56 705 SER A N 1
ATOM 5839 C CA . SER A 1 705 ? -9.035 4.887 33.006 1.00 92.56 705 SER A CA 1
ATOM 5840 C C . SER A 1 705 ? -10.489 5.304 33.201 1.00 92.56 705 SER A C 1
ATOM 5842 O O . SER A 1 705 ? -10.839 6.463 32.976 1.00 92.56 705 SER A O 1
ATOM 5844 N N . ILE A 1 706 ? -11.318 4.389 33.711 1.00 89.38 706 ILE A N 1
ATOM 5845 C CA . ILE A 1 706 ? -12.767 4.587 33.804 1.00 89.38 706 ILE A CA 1
ATOM 5846 C C . ILE A 1 706 ? -13.166 5.215 35.148 1.00 89.38 706 ILE A C 1
ATOM 5848 O O . ILE A 1 706 ? -13.695 6.325 35.158 1.00 89.38 706 ILE A O 1
ATOM 5852 N N . THR A 1 707 ? -12.888 4.549 36.280 1.00 87.75 707 THR A N 1
ATOM 5853 C CA . THR A 1 707 ? -13.540 4.855 37.576 1.00 87.75 707 THR A CA 1
ATOM 5854 C C . THR A 1 707 ? -12.607 5.156 38.753 1.00 87.75 707 THR A C 1
ATOM 5856 O O . THR A 1 707 ? -13.053 5.725 39.750 1.00 87.75 707 THR A O 1
ATOM 5859 N N . LYS A 1 708 ? -11.328 4.759 38.711 1.00 86.12 708 LYS A N 1
ATOM 5860 C CA . LYS A 1 708 ? -10.419 4.807 39.870 1.00 86.12 708 LYS A CA 1
ATOM 5861 C C . LYS A 1 708 ? -9.328 5.865 39.735 1.00 86.12 708 LYS A C 1
ATOM 5863 O O . LYS A 1 708 ? -8.628 5.972 38.738 1.00 86.12 708 LYS A O 1
ATOM 5868 N N . GLY A 1 709 ? -9.096 6.598 40.819 1.00 86.19 709 GLY A N 1
ATOM 5869 C CA . GLY A 1 709 ? -8.069 7.635 40.883 1.00 86.19 709 GLY A CA 1
ATOM 5870 C C . GLY A 1 709 ? -8.548 8.980 40.336 1.00 86.19 709 GLY A C 1
ATOM 5871 O O . GLY A 1 709 ? -9.429 9.064 39.483 1.00 86.19 709 GLY A O 1
ATOM 5872 N N . GLY A 1 710 ? -7.943 10.059 40.840 1.00 86.88 710 GLY A N 1
ATOM 5873 C CA . GLY A 1 710 ? -8.428 11.427 40.627 1.00 86.88 710 GLY A CA 1
ATOM 5874 C C . GLY A 1 710 ? -8.405 11.938 39.183 1.00 86.88 710 GLY A C 1
ATOM 5875 O O . GLY A 1 710 ? -9.004 12.987 38.946 1.00 86.88 710 GLY A O 1
ATOM 5876 N N . ASN A 1 711 ? -7.738 11.211 38.278 1.00 89.81 711 ASN A N 1
ATOM 5877 C CA . ASN A 1 711 ? -7.586 11.505 36.849 1.00 89.81 711 ASN A CA 1
ATOM 5878 C C . ASN A 1 711 ? -8.357 10.536 35.931 1.00 89.81 711 ASN A C 1
ATOM 5880 O O . ASN A 1 711 ? -8.266 10.668 34.711 1.00 89.81 711 ASN A O 1
ATOM 5884 N N . SER A 1 712 ? -9.096 9.571 36.492 1.00 91.69 712 SER A N 1
ATOM 5885 C CA . SER A 1 712 ? -10.005 8.735 35.698 1.00 91.69 712 SER A CA 1
ATOM 5886 C C . SER A 1 712 ? -11.097 9.583 35.048 1.00 91.69 712 SER A C 1
ATOM 5888 O O . SER A 1 712 ? -11.429 10.665 35.547 1.00 91.69 712 SER A O 1
ATOM 5890 N N . LEU A 1 713 ? -11.664 9.093 33.945 1.00 91.75 713 LEU A N 1
ATOM 5891 C CA . LEU A 1 713 ? -12.690 9.813 33.195 1.00 91.75 713 LEU A CA 1
ATOM 5892 C C . LEU A 1 713 ? -13.883 10.186 34.088 1.00 91.75 713 LEU A C 1
ATOM 5894 O O . LEU A 1 713 ? -14.275 11.352 34.113 1.00 91.75 713 LEU A O 1
ATOM 5898 N N . PHE A 1 714 ? -14.398 9.241 34.882 1.00 91.19 714 PHE A N 1
ATOM 5899 C CA . PHE A 1 714 ? -15.570 9.482 35.728 1.00 91.19 714 PHE A CA 1
ATOM 5900 C C . PHE A 1 714 ? -15.237 10.475 36.839 1.00 91.19 714 PHE A C 1
ATOM 5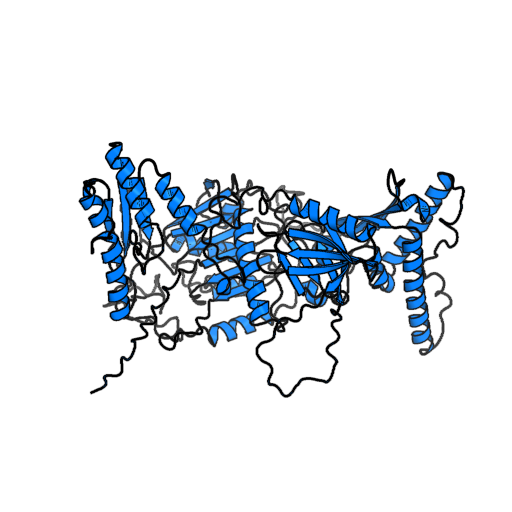902 O O . PHE A 1 714 ? -15.927 11.478 36.986 1.00 91.19 714 PHE A O 1
ATOM 5909 N N . CYS A 1 715 ? -14.131 10.276 37.571 1.00 90.75 715 CYS A N 1
ATOM 5910 C CA . CYS A 1 715 ? -13.754 11.207 38.637 1.00 90.75 715 CYS A CA 1
ATOM 5911 C C . CYS A 1 715 ? -13.514 12.632 38.122 1.00 90.75 715 CYS A C 1
ATOM 5913 O O . CYS A 1 715 ? -13.766 13.587 38.852 1.00 90.75 715 CYS A O 1
ATOM 5915 N N . ARG A 1 716 ? -12.994 12.794 36.899 1.00 91.88 716 ARG A N 1
ATOM 5916 C CA . ARG A 1 716 ? -12.786 14.116 36.294 1.00 91.88 716 ARG A CA 1
ATOM 5917 C C . ARG A 1 716 ? -14.106 14.783 35.919 1.00 91.88 716 ARG A C 1
ATOM 5919 O O . ARG A 1 716 ? -14.237 15.972 36.181 1.00 91.88 716 ARG A O 1
ATOM 5926 N N . LEU A 1 717 ? -15.056 14.040 35.352 1.00 92.31 717 LEU A N 1
ATOM 5927 C CA . LEU A 1 717 ? -16.392 14.552 35.028 1.00 92.31 717 LEU A CA 1
ATOM 5928 C C . LEU A 1 717 ? -17.142 14.989 36.295 1.00 92.31 717 LEU A C 1
ATOM 5930 O O . LEU A 1 717 ? -17.582 16.134 36.372 1.00 92.31 717 LEU A O 1
ATOM 5934 N N . GLU A 1 718 ? -17.173 14.137 37.325 1.00 90.75 718 GLU A N 1
ATOM 5935 C CA . GLU A 1 718 ? -17.854 14.441 38.593 1.00 90.75 718 GLU A CA 1
ATOM 5936 C C . GLU A 1 718 ? -17.264 15.678 39.289 1.00 90.75 718 GLU A C 1
ATOM 5938 O O . GLU A 1 718 ? -17.995 16.548 39.758 1.00 90.75 718 GLU A O 1
ATOM 5943 N N . LYS A 1 719 ? -15.928 15.811 39.313 1.00 90.94 719 LYS A N 1
ATOM 5944 C CA . LYS A 1 719 ? -15.248 16.981 39.904 1.00 90.94 719 LYS A CA 1
ATOM 5945 C C . LYS A 1 719 ? -15.603 18.304 39.228 1.00 90.94 719 LYS A C 1
ATOM 5947 O O . LYS A 1 719 ? -15.501 19.346 39.864 1.00 90.94 719 LYS A O 1
ATOM 5952 N N . GLU A 1 720 ? -15.971 18.265 37.954 1.00 90.06 720 GLU A N 1
ATOM 5953 C CA . GLU A 1 720 ? -16.313 19.439 37.147 1.00 90.06 720 GLU A CA 1
ATOM 5954 C C . GLU A 1 720 ? -17.834 19.651 37.075 1.00 90.06 720 GLU A C 1
ATOM 5956 O O . GLU A 1 720 ? -18.314 20.429 36.256 1.00 90.06 720 GLU A O 1
ATOM 5961 N N . GLY A 1 721 ? -18.603 18.952 37.921 1.00 88.62 721 GLY A N 1
ATOM 5962 C CA . GLY A 1 721 ? -20.057 19.082 37.992 1.00 88.62 721 GLY A CA 1
ATOM 5963 C C . GLY A 1 721 ? -20.799 18.454 36.813 1.00 88.62 721 GLY A C 1
ATOM 5964 O O . GLY A 1 721 ? -21.959 18.783 36.598 1.00 88.62 721 GLY A O 1
ATOM 5965 N N . THR A 1 722 ? -20.151 17.567 36.049 1.00 88.88 722 THR A N 1
ATOM 5966 C CA . THR A 1 722 ? -20.758 16.830 34.932 1.00 88.88 722 THR A CA 1
ATOM 5967 C C . THR A 1 722 ? -21.032 15.384 35.367 1.00 88.88 722 THR A C 1
ATOM 5969 O O . THR A 1 722 ? -20.091 14.592 35.425 1.00 88.88 722 THR A O 1
ATOM 5972 N N . PRO A 1 723 ? -22.285 14.992 35.667 1.00 84.38 723 PRO A N 1
ATOM 5973 C CA . PRO A 1 723 ? -22.579 13.646 36.155 1.00 84.38 723 PRO A CA 1
ATOM 5974 C C . PRO A 1 723 ? -22.249 12.585 35.099 1.00 84.38 723 PRO A C 1
ATOM 5976 O O . PRO A 1 723 ? -22.831 12.559 34.012 1.00 84.38 723 PRO A O 1
ATOM 5979 N N . SER A 1 724 ? -21.326 11.683 35.416 1.00 77.12 724 SER A N 1
ATOM 5980 C CA . SER A 1 724 ? -20.815 10.666 34.487 1.00 77.12 724 SER A CA 1
ATOM 5981 C C . SER A 1 724 ? -21.907 9.692 34.031 1.00 77.12 724 SER A C 1
ATOM 5983 O O . SER A 1 724 ? -22.055 9.445 32.832 1.00 77.12 724 SER A O 1
ATOM 5985 N N . ALA A 1 725 ? -22.746 9.230 34.963 1.00 77.31 725 ALA A N 1
ATOM 5986 C CA . ALA A 1 725 ? -23.879 8.337 34.701 1.00 77.31 725 ALA A CA 1
ATOM 5987 C C . ALA A 1 725 ? -24.955 8.958 33.791 1.00 77.31 725 ALA A C 1
ATOM 5989 O O . ALA A 1 725 ? -25.737 8.242 33.169 1.00 77.31 725 ALA A O 1
ATOM 5990 N N . ALA A 1 726 ? -24.992 10.291 33.678 1.00 73.44 726 ALA A N 1
ATOM 5991 C CA . ALA A 1 726 ? -25.915 10.964 32.776 1.00 73.44 726 ALA A CA 1
ATOM 5992 C C . ALA A 1 726 ? -25.474 10.886 31.311 1.00 73.44 726 ALA A C 1
ATOM 5994 O O . ALA A 1 726 ? -26.291 11.203 30.453 1.00 73.44 726 ALA A O 1
ATOM 5995 N N . HIS A 1 727 ? -24.231 10.489 31.008 1.00 77.94 727 HIS A N 1
ATOM 5996 C CA . HIS A 1 727 ? -23.666 10.524 29.653 1.00 77.94 727 HIS A CA 1
ATOM 5997 C C . HIS A 1 727 ? -22.990 9.221 29.218 1.00 77.94 727 HIS A C 1
ATOM 5999 O O . HIS A 1 727 ? -22.998 8.924 28.024 1.00 77.94 727 HIS A O 1
ATOM 6005 N N . ILE A 1 728 ? -22.422 8.448 30.146 1.00 78.62 728 ILE A N 1
ATOM 6006 C CA . ILE A 1 728 ? -21.677 7.226 29.838 1.00 78.62 728 ILE A CA 1
ATOM 6007 C C . ILE A 1 728 ? -22.477 6.005 30.288 1.00 78.62 728 ILE A C 1
ATOM 6009 O O . ILE A 1 728 ? -22.818 5.870 31.463 1.00 78.62 728 ILE A O 1
ATOM 6013 N N . LEU A 1 729 ? -22.718 5.101 29.345 1.00 74.19 729 LEU A N 1
ATOM 6014 C CA . LEU A 1 729 ? -23.212 3.753 29.576 1.00 74.19 729 LEU A CA 1
ATOM 6015 C C . LEU A 1 729 ? -22.038 2.801 29.353 1.00 74.19 729 LEU A C 1
ATOM 6017 O O . LEU A 1 729 ? -21.533 2.670 28.240 1.00 74.19 729 LEU A O 1
ATOM 6021 N N . ASN A 1 730 ? -21.562 2.195 30.436 1.00 65.50 730 ASN A N 1
ATOM 6022 C CA . ASN A 1 730 ? -20.495 1.209 30.370 1.00 65.50 730 ASN A CA 1
ATOM 6023 C C . ASN A 1 730 ? -21.122 -0.175 30.498 1.00 65.50 730 ASN A C 1
ATOM 6025 O O . ASN A 1 730 ? -21.678 -0.495 31.552 1.00 65.50 730 ASN A O 1
ATOM 6029 N N . THR A 1 731 ? -21.039 -0.963 29.434 1.00 57.91 731 THR A N 1
ATOM 6030 C CA . THR A 1 731 ? -21.525 -2.338 29.421 1.00 57.91 731 THR A CA 1
ATOM 6031 C C . THR A 1 731 ? -20.304 -3.238 29.408 1.00 57.91 731 THR A C 1
ATOM 6033 O O . THR A 1 731 ? -19.563 -3.290 28.432 1.00 57.91 731 THR A O 1
ATOM 6036 N N . LEU A 1 732 ? -20.071 -3.931 30.520 1.00 54.72 732 LEU A N 1
ATOM 6037 C CA . LEU A 1 732 ? -19.100 -5.017 30.544 1.00 54.72 732 LEU A CA 1
ATOM 6038 C C . LEU A 1 732 ? -19.759 -6.215 29.870 1.00 54.72 732 LEU A C 1
ATOM 6040 O O . LEU A 1 732 ? -20.812 -6.665 30.327 1.00 54.72 732 LEU A O 1
ATOM 6044 N N . VAL A 1 733 ? -19.167 -6.702 28.784 1.00 44.69 733 VAL A N 1
ATOM 6045 C CA . VAL A 1 733 ? -19.648 -7.913 28.119 1.00 44.69 733 VAL A CA 1
ATOM 6046 C C . VAL A 1 733 ? -18.908 -9.090 28.733 1.00 44.69 733 VAL A C 1
ATOM 6048 O O . VAL A 1 733 ? -17.678 -9.163 28.676 1.00 44.69 733 VAL A O 1
ATOM 6051 N N . SER A 1 734 ? -19.665 -9.983 29.374 1.00 35.06 734 SER A N 1
ATOM 6052 C CA . SER A 1 734 ? -19.186 -11.335 29.659 1.00 35.06 734 SER A CA 1
ATOM 6053 C C . SER A 1 734 ? -18.915 -11.980 28.308 1.00 35.06 734 SER A C 1
ATOM 6055 O O . SER A 1 734 ? -19.866 -12.198 27.561 1.00 35.06 734 SER A O 1
ATOM 6057 N N . ARG A 1 735 ? -17.638 -12.192 27.979 1.00 35.62 735 ARG A N 1
ATOM 6058 C CA . ARG A 1 735 ? -17.289 -13.179 26.959 1.00 35.62 735 ARG A CA 1
ATOM 6059 C C . ARG A 1 735 ? -17.639 -14.556 27.498 1.00 35.62 735 ARG A C 1
ATOM 6061 O O . ARG A 1 735 ? -17.455 -14.747 28.726 1.00 35.62 735 ARG A O 1
#

Nearest PDB structures (foldseek):
  6ohr-assembly2_B  TM=7.836E-01  e=6.240E-26  Homo sapiens
  7svp-assembly3_B  TM=8.032E-01  e=3.848E-24  Homo sapiens
  7svp-assembly1_C  TM=7.861E-01  e=2.347E-24  Homo sapiens
  7svp-assembly2_A  TM=8.098E-01  e=4.320E-23  Homo sapiens
  6ohr-assembly5_E  TM=7.720E-01  e=3.448E-24  Homo sapiens

Sequence (735 aa):
MARRHKLLNTKILAGHTLGLVEVAFHTTRLNRANMEQLPFPDENFHEDIEEQFLRNNKFTLEHIHHCNGRAFVPKVPVHIISITIENSHGDFRQLLDPYLYCVTIKHGSVQWSIYKSYGNFHDLHNELMQFANTEREKSINVLQPNPDEDDRYPWFPGKIGQKTLVNQKMLDEDCNHLTAYLNKVVTHPKFRTHPATRTFFNVSCLSFVDGLSTSRKEGSLLKQSHYYNRSRRTPFDQPLITKLGKHNYEERWLVIKDTYVVYMQPDTYEILFPILVDRKFEVTHSRHHIDNYYRIKIKNIQCKIVLKCRTSLECEEWMQNFKMLIEQPYGFIGRHANRFNSYAPIRENQRAHWFINGKSYMKAVARALLTAKEEVFITDWWLSPEILMIRPTEDETYRLDNLLATVARSDRMKTALHSLSQINEDTESLDLTSTNETQIYSKSWTTKLDQLTSASKTKPDIIFITESQDSDDSDSDESFDEQQSVACIMISDNDRRHRLFIGKDYANDYEKGFEKAVAPYEDNIDRKHVPRMPWHDEALVVFGQGARDVARHFIQRWNIHKCEKNLNDDSYSFLLPKSYSDIEDLTVDNWREFLDDEPFCVDTQCVRSTSLWSSGIKSTEKSIQNAYIQMIGAAKHYIYIENQFFITIVGDRLVKNELAKALFMRIKQAHESKEKFRIYVVIPLFPGFDSLNALHAVLFFIMRSITKGGNSLFCRLEKEGTPSAAHILNTLVSR

Radius of gyration: 31.57 Å; Cα contacts (8 Å, |Δi|>4): 1172; chains: 1; bounding box: 84×64×106 Å